Protein AF-0000000073277823 (afdb_homodimer)

pLDDT: mean 97.21, std 3.04, range [76.25, 98.94]

Structure (mmCIF, N/CA/C/O backbone):
data_AF-0000000073277823-model_v1
#
loop_
_entity.id
_entity.type
_entity.pdbx_description
1 polymer '4-amino-4-deoxychorismate lyase'
#
loop_
_atom_site.group_PDB
_atom_site.id
_atom_site.type_symbol
_atom_site.label_atom_id
_atom_site.label_alt_id
_atom_site.label_comp_id
_atom_site.label_asym_id
_atom_site.label_entity_id
_atom_site.label_seq_id
_atom_site.pdbx_PDB_ins_code
_atom_site.Cartn_x
_atom_site.Cartn_y
_atom_site.Cartn_z
_atom_site.occupancy
_atom_site.B_iso_or_equiv
_atom_site.auth_seq_id
_atom_site.auth_comp_id
_atom_site.auth_asym_id
_atom_site.auth_atom_id
_atom_site.pdbx_PDB_model_num
ATOM 1 N N . MET A 1 1 ? 24.672 -14.594 0.625 1 85.25 1 MET A N 1
ATOM 2 C CA . MET A 1 1 ? 23.625 -14.594 -0.391 1 85.25 1 MET A CA 1
ATOM 3 C C . MET A 1 1 ? 23.875 -13.5 -1.426 1 85.25 1 MET A C 1
ATOM 5 O O . MET A 1 1 ? 24.203 -12.367 -1.071 1 85.25 1 MET A O 1
ATOM 9 N N . TYR A 1 2 ? 23.922 -13.938 -2.725 1 93.31 2 TYR A N 1
ATOM 10 C CA . TYR A 1 2 ? 24.203 -12.992 -3.801 1 93.31 2 TYR A CA 1
ATOM 11 C C . TYR A 1 2 ? 22.922 -12.539 -4.484 1 93.31 2 TYR A C 1
ATOM 13 O O . TYR A 1 2 ? 21.984 -13.32 -4.629 1 93.31 2 TYR A O 1
ATOM 21 N N . PHE A 1 3 ? 22.969 -11.336 -4.82 1 96.44 3 PHE A N 1
ATOM 22 C CA . PHE A 1 3 ? 21.875 -10.75 -5.598 1 96.44 3 PHE A CA 1
ATOM 23 C C . PHE A 1 3 ? 22.406 -9.719 -6.586 1 96.44 3 PHE A C 1
ATOM 25 O O . PHE A 1 3 ? 23.609 -9.422 -6.598 1 96.44 3 PHE A O 1
ATOM 32 N N . LEU A 1 4 ? 21.578 -9.281 -7.461 1 97.25 4 LEU A N 1
ATOM 33 C CA . LEU A 1 4 ? 21.984 -8.312 -8.477 1 97.25 4 LEU A CA 1
ATOM 34 C C . LEU A 1 4 ? 21.328 -6.961 -8.242 1 97.25 4 LEU A C 1
ATOM 36 O O . LEU A 1 4 ? 20.141 -6.898 -7.941 1 97.25 4 LEU A O 1
ATOM 40 N N . VAL A 1 5 ? 22.109 -5.863 -8.312 1 96.5 5 VAL A N 1
ATOM 41 C CA . VAL A 1 5 ? 21.609 -4.496 -8.234 1 96.5 5 VAL A CA 1
ATOM 42 C C . VAL A 1 5 ? 22.109 -3.697 -9.438 1 96.5 5 VAL A C 1
ATOM 44 O O . VAL A 1 5 ? 23.312 -3.492 -9.609 1 96.5 5 VAL A O 1
ATOM 47 N N . ASN A 1 6 ? 21.172 -3.314 -10.234 1 96.44 6 ASN A N 1
ATOM 48 C CA . ASN A 1 6 ? 21.484 -2.496 -11.406 1 96.44 6 ASN A CA 1
ATOM 49 C C . ASN A 1 6 ? 22.578 -3.129 -12.258 1 96.44 6 ASN A C 1
ATOM 51 O O . ASN A 1 6 ? 23.531 -2.455 -12.656 1 96.44 6 ASN A O 1
ATOM 55 N N . GLY A 1 7 ? 22.469 -4.422 -12.375 1 96.56 7 GLY A N 1
ATOM 56 C CA . GLY A 1 7 ? 23.344 -5.137 -13.297 1 96.56 7 GLY A CA 1
ATOM 57 C C . GLY A 1 7 ? 24.578 -5.695 -12.617 1 96.56 7 GLY A C 1
ATOM 58 O O . GLY A 1 7 ? 25.312 -6.496 -13.211 1 96.56 7 GLY A O 1
ATOM 59 N N . ASN A 1 8 ? 24.75 -5.363 -11.367 1 96.12 8 ASN A N 1
ATOM 60 C CA . ASN A 1 8 ? 25.953 -5.816 -10.656 1 96.12 8 ASN A CA 1
ATOM 61 C C . ASN A 1 8 ? 25.609 -6.844 -9.578 1 96.12 8 ASN A C 1
ATOM 63 O O . ASN A 1 8 ? 24.656 -6.656 -8.82 1 96.12 8 ASN A O 1
ATOM 67 N N . ILE A 1 9 ? 26.406 -7.898 -9.516 1 96.44 9 ILE A N 1
ATOM 68 C CA . ILE A 1 9 ? 26.234 -8.906 -8.484 1 96.44 9 ILE A CA 1
ATOM 69 C C . ILE A 1 9 ? 26.844 -8.422 -7.172 1 96.44 9 ILE A C 1
ATOM 71 O O . ILE A 1 9 ? 28 -7.988 -7.152 1 96.44 9 ILE A O 1
ATOM 75 N N . ILE A 1 10 ? 26.094 -8.5 -6.203 1 93.56 10 ILE A N 1
ATOM 76 C CA . ILE A 1 10 ? 26.5 -8.062 -4.871 1 93.56 10 ILE A CA 1
ATOM 77 C C . ILE A 1 10 ? 26.469 -9.242 -3.906 1 93.56 10 ILE A C 1
ATOM 79 O O . ILE A 1 10 ? 25.562 -10.07 -3.965 1 93.56 10 ILE A O 1
ATOM 83 N N . ASP A 1 11 ? 27.391 -9.438 -2.975 1 88.5 11 ASP A N 1
ATOM 84 C CA . ASP A 1 11 ? 27.5 -10.555 -2.039 1 88.5 11 ASP A CA 1
ATOM 85 C C . ASP A 1 11 ? 26.875 -10.195 -0.688 1 88.5 11 ASP A C 1
ATOM 87 O O . ASP A 1 11 ? 26.578 -11.078 0.115 1 88.5 11 ASP A O 1
ATOM 91 N N . SER A 1 12 ? 26.359 -9.156 -0.502 1 77.44 12 SER A N 1
ATOM 92 C CA . SER A 1 12 ? 26.031 -8.742 0.859 1 77.44 12 SER A CA 1
ATOM 93 C C . SER A 1 12 ? 24.547 -8.953 1.155 1 77.44 12 SER A C 1
ATOM 95 O O . SER A 1 12 ? 23.719 -8.922 0.247 1 77.44 12 SER A O 1
ATOM 97 N N . LYS A 1 13 ? 24.5 -9.312 2.459 1 76.25 13 LYS A N 1
ATOM 98 C CA . LYS A 1 13 ? 23.141 -9.359 2.979 1 76.25 13 LYS A CA 1
ATOM 99 C C . LYS A 1 13 ? 22.578 -7.949 3.15 1 76.25 13 LYS A C 1
ATOM 101 O O . LYS A 1 13 ? 21.422 -7.785 3.561 1 76.25 13 LYS A O 1
ATOM 106 N N . LYS A 1 14 ? 23.484 -7.047 2.709 1 78.69 14 LYS A N 1
ATOM 107 C CA . LYS A 1 14 ? 23.094 -5.652 2.896 1 78.69 14 LYS A CA 1
ATOM 108 C C . LYS A 1 14 ? 23.062 -4.91 1.564 1 78.69 14 LYS A C 1
ATOM 110 O O . LYS A 1 14 ? 23.875 -5.168 0.68 1 78.69 14 LYS A O 1
ATOM 115 N N . PHE A 1 15 ? 22.047 -4.117 1.524 1 87.31 15 PHE A N 1
ATOM 116 C CA . PHE A 1 15 ? 21.781 -3.26 0.375 1 87.31 15 PHE A CA 1
ATOM 117 C C . PHE A 1 15 ? 21.766 -1.793 0.789 1 87.31 15 PHE A C 1
ATOM 119 O O . PHE A 1 15 ? 21.156 -1.433 1.798 1 87.31 15 PHE A O 1
ATOM 126 N N . TYR A 1 16 ? 22.578 -0.98 0.08 1 87.19 16 TYR A N 1
ATOM 127 C CA . TYR A 1 16 ? 22.578 0.457 0.328 1 87.19 16 TYR A CA 1
ATOM 128 C C . TYR A 1 16 ? 21.422 1.142 -0.392 1 87.19 16 TYR A C 1
ATOM 130 O O . TYR A 1 16 ? 21.234 0.946 -1.594 1 87.19 16 TYR A O 1
ATOM 138 N N . THR A 1 17 ? 20.625 1.783 0.389 1 89 17 THR A N 1
ATOM 139 C CA . THR A 1 17 ? 19.547 2.562 -0.217 1 89 17 THR A CA 1
ATOM 140 C C . THR A 1 17 ? 19.453 3.939 0.432 1 89 17 THR A C 1
ATOM 142 O O . THR A 1 17 ? 19.922 4.137 1.557 1 89 17 THR A O 1
ATOM 145 N N . ASN A 1 18 ? 18.969 4.887 -0.333 1 92.44 18 ASN A N 1
ATOM 146 C CA . ASN A 1 18 ? 18.719 6.227 0.191 1 92.44 18 ASN A CA 1
ATOM 147 C C . ASN A 1 18 ? 17.578 6.23 1.2 1 92.44 18 ASN A C 1
ATOM 149 O O . ASN A 1 18 ? 16.484 5.746 0.908 1 92.44 18 ASN A O 1
ATOM 153 N N . ILE A 1 19 ? 17.859 6.77 2.324 1 93.25 19 ILE A N 1
ATOM 154 C CA . ILE A 1 19 ? 16.906 6.766 3.422 1 93.25 19 ILE A CA 1
ATOM 155 C C . ILE A 1 19 ? 15.672 7.578 3.031 1 93.25 19 ILE A C 1
ATOM 157 O O . ILE A 1 19 ? 14.578 7.359 3.564 1 93.25 19 ILE A O 1
ATOM 161 N N . ASN A 1 20 ? 15.812 8.453 2.1 1 93.62 20 ASN A N 1
ATOM 162 C CA . ASN A 1 20 ? 14.711 9.305 1.668 1 93.62 20 ASN A CA 1
ATOM 163 C C . ASN A 1 20 ? 14.031 8.75 0.417 1 93.62 20 ASN A C 1
ATOM 165 O O . ASN A 1 20 ? 13.117 9.383 -0.13 1 93.62 20 ASN A O 1
ATOM 169 N N . GLY A 1 21 ? 14.516 7.637 -0.047 1 95.75 21 GLY A N 1
ATOM 170 C CA . GLY A 1 21 ? 13.945 7.055 -1.252 1 95.75 21 GLY A CA 1
ATOM 171 C C . GLY A 1 21 ? 12.484 6.688 -1.103 1 95.75 21 GLY A C 1
ATOM 172 O O . GLY A 1 21 ? 12.078 6.148 -0.072 1 95.75 21 GLY A O 1
ATOM 173 N N . GLN A 1 22 ? 11.688 6.961 -2.129 1 97.88 22 GLN A N 1
ATOM 174 C CA . GLN A 1 22 ? 10.25 6.738 -2.09 1 97.88 22 GLN A CA 1
ATOM 175 C C . GLN A 1 22 ? 9.922 5.25 -2.006 1 97.88 22 GLN A C 1
ATOM 177 O O . GLN A 1 22 ? 8.914 4.859 -1.421 1 97.88 22 GLN A O 1
ATOM 182 N N . GLY A 1 23 ? 10.781 4.422 -2.596 1 97.75 23 GLY A N 1
ATOM 183 C CA . GLY A 1 23 ? 10.602 2.984 -2.473 1 97.75 23 GLY A CA 1
ATOM 184 C C . GLY A 1 23 ? 10.625 2.5 -1.035 1 97.75 23 GLY A C 1
ATOM 185 O O . GLY A 1 23 ? 9.742 1.748 -0.615 1 97.75 23 GLY A O 1
ATOM 186 N N . LEU A 1 24 ? 11.578 2.982 -0.303 1 96.38 24 LEU A N 1
ATOM 187 C CA . LEU A 1 24 ? 11.719 2.602 1.098 1 96.38 24 LEU A CA 1
ATOM 188 C C . LEU A 1 24 ? 10.609 3.215 1.946 1 96.38 24 LEU A C 1
ATOM 190 O O . LEU A 1 24 ? 10.047 2.547 2.816 1 96.38 24 LEU A O 1
ATOM 194 N N . ASN A 1 25 ? 10.258 4.422 1.667 1 97.5 25 ASN A N 1
ATOM 195 C CA . ASN A 1 25 ? 9.391 5.203 2.545 1 97.5 25 ASN A CA 1
ATOM 196 C C . ASN A 1 25 ? 7.918 4.91 2.279 1 97.5 25 ASN A C 1
ATOM 198 O O . ASN A 1 25 ? 7.09 4.992 3.191 1 97.5 25 ASN A O 1
ATOM 202 N N . TYR A 1 26 ? 7.605 4.551 1.026 1 98.44 26 TYR A N 1
ATOM 203 C CA . TYR A 1 26 ? 6.188 4.543 0.675 1 98.44 26 TYR A CA 1
ATOM 204 C C . TYR A 1 26 ? 5.852 3.34 -0.198 1 98.44 26 TYR A C 1
ATOM 206 O O . TYR A 1 26 ? 4.738 3.234 -0.717 1 98.44 26 TYR A O 1
ATOM 214 N N . GLY A 1 27 ? 6.762 2.441 -0.426 1 98.38 27 GLY A N 1
ATOM 215 C CA . GLY A 1 27 ? 6.531 1.3 -1.298 1 98.38 27 GLY A CA 1
ATOM 216 C C . GLY A 1 27 ? 6.387 1.685 -2.758 1 98.38 27 GLY A C 1
ATOM 217 O O . GLY A 1 27 ? 5.613 1.069 -3.494 1 98.38 27 GLY A O 1
ATOM 218 N N . TYR A 1 28 ? 7.078 2.738 -3.158 1 98.69 28 TYR A N 1
ATOM 219 C CA . TYR A 1 28 ? 7 3.188 -4.543 1 98.69 28 TYR A CA 1
ATOM 220 C C . TYR A 1 28 ? 7.848 2.307 -5.453 1 98.69 28 TYR A C 1
ATOM 222 O O . TYR A 1 28 ? 9.047 2.541 -5.609 1 98.69 28 TYR A O 1
ATOM 230 N N . GLY A 1 29 ? 7.199 1.403 -6.027 1 98.69 29 GLY A N 1
ATOM 231 C CA . GLY A 1 29 ? 7.84 0.422 -6.887 1 98.69 29 GLY A CA 1
ATOM 232 C C . GLY A 1 29 ? 6.941 -0.75 -7.23 1 98.69 29 GLY A C 1
ATOM 233 O O . GLY A 1 29 ? 5.742 -0.719 -6.953 1 98.69 29 GLY A O 1
ATOM 234 N N . LEU A 1 30 ? 7.512 -1.697 -7.934 1 98.69 30 LEU A N 1
ATOM 235 C CA . LEU A 1 30 ? 6.797 -2.916 -8.305 1 98.69 30 LEU A CA 1
ATOM 236 C C . LEU A 1 30 ? 7.738 -4.117 -8.305 1 98.69 30 LEU A C 1
ATOM 238 O O . LEU A 1 30 ? 8.953 -3.957 -8.188 1 98.69 30 LEU A O 1
ATOM 242 N N . PHE A 1 31 ? 7.141 -5.344 -8.312 1 98.81 31 PHE A N 1
ATOM 243 C CA . PHE A 1 31 ? 7.969 -6.543 -8.281 1 98.81 31 PHE A CA 1
ATOM 244 C C . PHE A 1 31 ? 7.359 -7.645 -9.141 1 98.81 31 PHE A C 1
ATOM 246 O O . PHE A 1 31 ? 6.18 -7.578 -9.5 1 98.81 31 PHE A O 1
ATOM 253 N N . GLU A 1 32 ? 8.156 -8.539 -9.523 1 98.75 32 GLU A N 1
ATOM 254 C CA . GLU A 1 32 ? 7.781 -9.773 -10.203 1 98.75 32 GLU A CA 1
ATOM 255 C C . GLU A 1 32 ? 8.484 -10.984 -9.586 1 98.75 32 GLU A C 1
ATOM 257 O O . GLU A 1 32 ? 9.578 -10.859 -9.039 1 98.75 32 GLU A O 1
ATOM 262 N N . THR A 1 33 ? 7.871 -12.086 -9.641 1 98.69 33 THR A N 1
ATOM 263 C CA . THR A 1 33 ? 8.477 -13.352 -9.258 1 98.69 33 THR A CA 1
ATOM 264 C C . THR A 1 33 ? 8.305 -14.391 -10.359 1 98.69 33 THR A C 1
ATOM 266 O O . THR A 1 33 ? 7.184 -14.711 -10.75 1 98.69 33 THR A O 1
ATOM 269 N N . LEU A 1 34 ? 9.391 -14.836 -10.867 1 98.69 34 LEU A N 1
ATOM 270 C CA . LEU A 1 34 ? 9.406 -15.773 -11.984 1 98.69 34 LEU A CA 1
ATOM 271 C C . LEU A 1 34 ? 9.938 -17.141 -11.547 1 98.69 34 LEU A C 1
ATOM 273 O O . LEU A 1 34 ? 10.891 -17.219 -10.766 1 98.69 34 LEU A O 1
ATOM 277 N N . LYS A 1 35 ? 9.383 -18.156 -12.133 1 98.62 35 LYS A N 1
ATOM 278 C CA . LYS A 1 35 ? 9.906 -19.5 -11.961 1 98.62 35 LYS A CA 1
ATOM 279 C C . LYS A 1 35 ? 11.023 -19.797 -12.961 1 98.62 35 LYS A C 1
ATOM 281 O O . LYS A 1 35 ? 10.945 -19.375 -14.117 1 98.62 35 LYS A O 1
ATOM 286 N N . PHE A 1 36 ? 12.062 -20.469 -12.516 1 98 36 PHE A N 1
ATOM 287 C CA . PHE A 1 36 ? 13.062 -20.922 -13.477 1 98 36 PHE A CA 1
ATOM 288 C C . PHE A 1 36 ? 13.508 -22.344 -13.164 1 98 36 PHE A C 1
ATOM 290 O O . PHE A 1 36 ? 13.422 -22.797 -12.023 1 98 36 PHE A O 1
ATOM 297 N N . ALA A 1 37 ? 13.836 -23.109 -14.156 1 95.75 37 ALA A N 1
ATOM 298 C CA . ALA A 1 37 ? 14.43 -24.438 -14.133 1 95.75 37 ALA A CA 1
ATOM 299 C C . ALA A 1 37 ? 15.484 -24.594 -15.227 1 95.75 37 ALA A C 1
ATOM 301 O O . ALA A 1 37 ? 15.18 -24.438 -16.422 1 95.75 37 ALA A O 1
ATOM 302 N N . GLY A 1 38 ? 16.688 -24.938 -14.781 1 91.94 38 GLY A N 1
ATOM 303 C CA . GLY A 1 38 ? 17.797 -24.891 -15.727 1 91.94 38 GLY A CA 1
ATOM 304 C C . GLY A 1 38 ? 18.016 -23.5 -16.297 1 91.94 38 GLY A C 1
ATOM 305 O O . GLY A 1 38 ? 18.156 -22.531 -15.539 1 91.94 38 GLY A O 1
ATOM 306 N N . LYS A 1 39 ? 18.047 -23.344 -17.578 1 87.75 39 LYS A N 1
ATOM 307 C CA . LYS A 1 39 ? 18.281 -22.062 -18.219 1 87.75 39 LYS A CA 1
ATOM 308 C C . LYS A 1 39 ? 16.953 -21.391 -18.609 1 87.75 39 LYS A C 1
ATOM 310 O O . LYS A 1 39 ? 16.953 -20.25 -19.078 1 87.75 39 LYS A O 1
ATOM 315 N N . LYS A 1 40 ? 15.969 -22.141 -18.297 1 94.94 40 LYS A N 1
ATOM 316 C CA . LYS A 1 40 ? 14.672 -21.641 -18.719 1 94.94 40 LYS A CA 1
ATOM 317 C C . LYS A 1 40 ? 14.031 -20.781 -17.609 1 94.94 40 LYS A C 1
ATOM 319 O O . LYS A 1 40 ? 13.852 -21.25 -16.484 1 94.94 40 LYS A O 1
ATOM 324 N N . VAL A 1 41 ? 13.742 -19.547 -17.906 1 98.06 41 VAL A N 1
ATOM 325 C CA . VAL A 1 41 ? 12.922 -18.672 -17.078 1 98.06 41 VAL A CA 1
ATOM 326 C C . VAL A 1 41 ? 11.5 -18.625 -17.641 1 98.06 41 VAL A C 1
ATOM 328 O O . VAL A 1 41 ? 11.273 -18.125 -18.734 1 98.06 41 VAL A O 1
ATOM 331 N N . PHE A 1 42 ? 10.562 -19.109 -16.875 1 98.38 42 PHE A N 1
ATOM 332 C CA . PHE A 1 42 ? 9.203 -19.297 -17.375 1 98.38 42 PHE A CA 1
ATOM 333 C C . PHE A 1 42 ? 8.484 -17.953 -17.516 1 98.38 42 PHE A C 1
ATOM 335 O O . PHE A 1 42 ? 8.508 -17.141 -16.594 1 98.38 42 PHE A O 1
ATOM 342 N N . PHE A 1 43 ? 7.887 -17.672 -18.703 1 98.56 43 PHE A N 1
ATOM 343 C CA . PHE A 1 43 ? 6.969 -16.578 -19.016 1 98.56 43 PHE A CA 1
ATOM 344 C C . PHE A 1 43 ? 7.652 -15.227 -18.859 1 98.56 43 PHE A C 1
ATOM 346 O O . PHE A 1 43 ? 7.047 -14.273 -18.375 1 98.56 43 PHE A O 1
ATOM 353 N N . ILE A 1 44 ? 8.906 -15.156 -19.203 1 98.31 44 ILE A N 1
ATOM 354 C CA . ILE A 1 44 ? 9.688 -13.945 -19.047 1 98.31 44 ILE A CA 1
ATOM 355 C C . ILE A 1 44 ? 9.07 -12.812 -19.859 1 98.31 44 ILE A C 1
ATOM 357 O O . ILE A 1 44 ? 9.07 -11.656 -19.438 1 98.31 44 ILE A O 1
ATOM 361 N N . ASP A 1 45 ? 8.516 -13.086 -21.016 1 98.62 45 ASP A N 1
ATOM 362 C CA . ASP A 1 45 ? 7.895 -12.062 -21.844 1 98.62 45 ASP A CA 1
ATOM 363 C C . ASP A 1 45 ? 6.68 -11.453 -21.156 1 98.62 45 ASP A C 1
ATOM 365 O O . ASP A 1 45 ? 6.5 -10.234 -21.156 1 98.62 45 ASP A O 1
ATOM 369 N N . GLU A 1 46 ? 5.793 -12.312 -20.641 1 98.75 46 GLU A N 1
ATOM 370 C CA . GLU A 1 46 ? 4.594 -11.859 -19.938 1 98.75 46 GLU A CA 1
ATOM 371 C C . GLU A 1 46 ? 4.949 -11.039 -18.703 1 98.75 46 GLU A C 1
ATOM 373 O O . GLU A 1 46 ? 4.34 -9.992 -18.453 1 98.75 46 GLU A O 1
ATOM 378 N N . HIS A 1 47 ? 5.949 -11.516 -17.984 1 98.88 47 HIS A N 1
ATOM 379 C CA . HIS A 1 47 ? 6.383 -10.781 -16.797 1 98.88 47 HIS A CA 1
ATOM 380 C C . HIS A 1 47 ? 6.957 -9.422 -17.172 1 98.88 47 HIS A C 1
ATOM 382 O O . HIS A 1 47 ? 6.684 -8.422 -16.5 1 98.88 47 HIS A O 1
ATOM 388 N N . PHE A 1 48 ? 7.727 -9.398 -18.203 1 98.81 48 PHE A N 1
ATOM 389 C CA . PHE A 1 48 ? 8.32 -8.133 -18.625 1 98.81 48 PHE A CA 1
ATOM 390 C C . PHE A 1 48 ? 7.242 -7.16 -19.094 1 98.81 48 PHE A C 1
ATOM 392 O O . PHE A 1 48 ? 7.297 -5.969 -18.766 1 98.81 48 PHE A O 1
ATOM 399 N N . ARG A 1 49 ? 6.328 -7.629 -19.844 1 98.75 49 ARG A N 1
ATOM 400 C CA . ARG A 1 49 ? 5.227 -6.777 -20.266 1 98.75 49 ARG A CA 1
ATOM 401 C C . ARG A 1 49 ? 4.492 -6.188 -19.078 1 98.75 49 ARG A C 1
ATOM 403 O O . ARG A 1 49 ? 4.082 -5.023 -19.094 1 98.75 49 ARG A O 1
ATOM 410 N N . ARG A 1 50 ? 4.316 -6.996 -18.078 1 98.75 50 ARG A N 1
ATOM 411 C CA . ARG A 1 50 ? 3.641 -6.5 -16.875 1 98.75 50 ARG A CA 1
ATOM 412 C C . ARG A 1 50 ? 4.492 -5.457 -16.156 1 98.75 50 ARG A C 1
ATOM 414 O O . ARG A 1 50 ? 3.961 -4.492 -15.602 1 98.75 50 ARG A O 1
ATOM 421 N N . ILE A 1 51 ? 5.809 -5.633 -16.141 1 98.81 51 ILE A N 1
ATOM 422 C CA . ILE A 1 51 ? 6.699 -4.621 -15.578 1 98.81 51 ILE A CA 1
ATOM 423 C C . ILE A 1 51 ? 6.531 -3.307 -16.344 1 98.81 51 ILE A C 1
ATOM 425 O O . ILE A 1 51 ? 6.375 -2.246 -15.727 1 98.81 51 ILE A O 1
ATOM 429 N N . VAL A 1 52 ? 6.539 -3.395 -17.656 1 98.81 52 VAL A N 1
ATOM 430 C CA . VAL A 1 52 ? 6.418 -2.215 -18.5 1 98.81 52 VAL A CA 1
ATOM 431 C C . VAL A 1 52 ? 5.102 -1.497 -18.203 1 98.81 52 VAL A C 1
ATOM 433 O O . VAL A 1 52 ? 5.086 -0.283 -17.984 1 98.81 52 VAL A O 1
ATOM 436 N N . LYS A 1 53 ? 4.023 -2.236 -18.172 1 98.62 53 LYS A N 1
ATOM 437 C CA . LYS A 1 53 ? 2.713 -1.66 -17.891 1 98.62 53 LYS A CA 1
ATOM 438 C C . LYS A 1 53 ? 2.67 -1.034 -16.5 1 98.62 53 LYS A C 1
ATOM 440 O O . LYS A 1 53 ? 2.137 0.062 -16.328 1 98.62 53 LYS A O 1
ATOM 445 N N . GLY A 1 54 ? 3.18 -1.769 -15.516 1 98.69 54 GLY A N 1
ATOM 446 C CA . GLY A 1 54 ? 3.23 -1.249 -14.156 1 98.69 54 GLY A CA 1
ATOM 447 C C . GLY A 1 54 ? 4.016 0.043 -14.047 1 98.69 54 GLY A C 1
ATOM 448 O O . GLY A 1 54 ? 3.58 0.984 -13.375 1 98.69 54 GLY A O 1
ATOM 449 N N . CYS A 1 55 ? 5.18 0.065 -14.688 1 98.69 55 CYS A N 1
ATOM 450 C CA . CYS A 1 55 ? 6 1.271 -14.68 1 98.69 55 CYS A CA 1
ATOM 451 C C . CYS A 1 55 ? 5.246 2.445 -15.297 1 98.69 55 CYS A C 1
ATOM 453 O O . CYS A 1 55 ? 5.297 3.561 -14.773 1 98.69 55 CYS A O 1
ATOM 455 N N . HIS A 1 56 ? 4.594 2.166 -16.359 1 98.38 56 HIS A N 1
ATOM 456 C CA . HIS A 1 56 ? 3.803 3.209 -17 1 98.38 56 HIS A CA 1
ATOM 457 C C . HIS A 1 56 ? 2.736 3.752 -16.062 1 98.38 56 HIS A C 1
ATOM 459 O O . HIS A 1 56 ? 2.605 4.969 -15.891 1 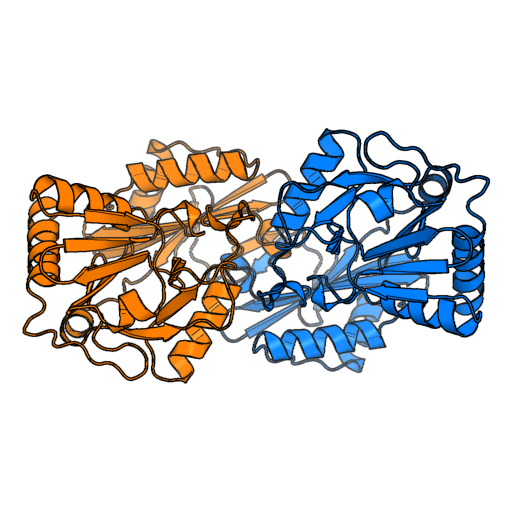98.38 56 HIS A O 1
ATOM 465 N N . GLU A 1 57 ? 2.01 2.912 -15.414 1 97.88 57 GLU A N 1
ATOM 466 C CA . GLU A 1 57 ? 0.913 3.295 -14.523 1 97.88 57 GLU A CA 1
ATOM 467 C C . GLU A 1 57 ? 1.43 4.031 -13.297 1 97.88 57 GLU A C 1
ATOM 469 O O . GLU A 1 57 ? 0.737 4.891 -12.742 1 97.88 57 GLU A O 1
ATOM 474 N N . LEU A 1 58 ? 2.648 3.756 -12.906 1 98.31 58 LEU A N 1
ATOM 475 C CA . LEU A 1 58 ? 3.219 4.34 -11.695 1 98.31 58 LEU A CA 1
ATOM 476 C C . LEU A 1 58 ? 4.102 5.539 -12.039 1 98.31 58 LEU A C 1
ATOM 478 O O . LEU A 1 58 ? 4.758 6.098 -11.156 1 98.31 58 LEU A O 1
ATOM 482 N N . ASN A 1 59 ? 4.164 5.883 -13.312 1 97.31 59 ASN A N 1
ATOM 483 C CA . ASN A 1 59 ? 5 6.988 -13.773 1 97.31 59 ASN A CA 1
ATOM 484 C C . ASN A 1 59 ? 6.469 6.758 -13.438 1 97.31 59 ASN A C 1
ATOM 486 O O . ASN A 1 59 ? 7.141 7.648 -12.914 1 97.31 59 ASN A O 1
ATOM 490 N N . MET A 1 60 ? 6.875 5.566 -13.641 1 98.19 60 MET A N 1
ATOM 491 C CA . MET A 1 60 ? 8.281 5.219 -13.461 1 98.19 60 MET A CA 1
ATOM 492 C C . MET A 1 60 ? 8.961 4.988 -14.805 1 98.19 60 MET A C 1
ATOM 494 O O . MET A 1 60 ? 8.398 4.328 -15.688 1 98.19 60 MET A O 1
ATOM 498 N N . ASN A 1 61 ? 10.102 5.52 -14.922 1 97.75 61 ASN A N 1
ATOM 499 C CA . ASN A 1 61 ? 10.898 5.266 -16.125 1 97.75 61 ASN A CA 1
ATOM 500 C C . ASN A 1 61 ? 11.641 3.938 -16.031 1 97.75 61 ASN A C 1
ATOM 502 O O . ASN A 1 61 ? 12.492 3.758 -15.156 1 97.75 61 ASN A O 1
ATOM 506 N N . LEU A 1 62 ? 11.312 3.02 -16.891 1 97.88 62 LEU A N 1
ATOM 507 C CA . LEU A 1 62 ? 12.023 1.752 -16.969 1 97.88 62 LEU A CA 1
ATOM 508 C C . LEU A 1 62 ? 13.234 1.865 -17.891 1 97.88 62 LEU A C 1
ATOM 510 O O . LEU A 1 62 ? 13.078 1.967 -19.109 1 97.88 62 LEU A O 1
ATOM 514 N N . LYS A 1 63 ? 14.375 1.699 -17.359 1 96.56 63 LYS A N 1
ATOM 515 C CA . LYS A 1 63 ? 15.609 1.958 -18.094 1 96.56 63 LYS A CA 1
ATOM 516 C C . LYS A 1 63 ? 16.109 0.695 -18.797 1 96.56 63 LYS A C 1
ATOM 518 O O . LYS A 1 63 ? 17.078 0.742 -19.562 1 96.56 63 LYS A O 1
ATOM 523 N N . TYR A 1 64 ? 15.492 -0.362 -18.578 1 98.06 64 TYR A N 1
ATOM 524 C CA . TYR A 1 64 ? 15.969 -1.649 -19.062 1 98.06 64 TYR A CA 1
ATOM 525 C C . TYR A 1 64 ? 15 -2.238 -20.078 1 98.06 64 TYR A C 1
ATOM 527 O O . TYR A 1 64 ? 13.781 -2.123 -19.922 1 98.06 64 TYR A O 1
ATOM 535 N N . ASP A 1 65 ? 15.531 -2.824 -21.078 1 98.19 65 ASP A N 1
ATOM 536 C CA . ASP A 1 65 ? 14.68 -3.594 -21.984 1 98.19 65 ASP A CA 1
ATOM 537 C C . ASP A 1 65 ? 14.703 -5.078 -21.625 1 98.19 65 ASP A C 1
ATOM 539 O O . ASP A 1 65 ? 15.352 -5.48 -20.656 1 98.19 65 ASP A O 1
ATOM 543 N N . ILE A 1 66 ? 13.945 -5.844 -22.344 1 98.38 66 ILE A N 1
ATOM 544 C CA . ILE A 1 66 ? 13.758 -7.246 -22 1 98.38 66 ILE A CA 1
ATOM 545 C C . ILE A 1 66 ? 15.078 -7.992 -22.141 1 98.38 66 ILE A C 1
ATOM 547 O O . ILE A 1 66 ? 15.367 -8.914 -21.359 1 98.38 66 ILE A O 1
ATOM 551 N N . ARG A 1 67 ? 15.938 -7.648 -23.125 1 98.31 67 ARG A N 1
ATOM 552 C CA . ARG A 1 67 ? 17.219 -8.312 -23.328 1 98.31 67 ARG A CA 1
ATOM 553 C C . ARG A 1 67 ? 18.141 -8.109 -22.125 1 98.31 67 ARG A C 1
ATOM 555 O O . ARG A 1 67 ? 18.781 -9.055 -21.656 1 98.31 67 ARG A O 1
ATOM 562 N N . GLU A 1 68 ? 18.188 -6.895 -21.625 1 98.38 68 GLU A N 1
ATOM 563 C CA . GLU A 1 68 ? 19.016 -6.578 -20.453 1 98.38 68 GLU A CA 1
ATOM 564 C C . GLU A 1 68 ? 18.531 -7.348 -19.219 1 98.38 68 GLU A C 1
ATOM 566 O O . GLU A 1 68 ? 19.359 -7.914 -18.5 1 98.38 68 GLU A O 1
ATOM 571 N N . ILE A 1 69 ? 17.266 -7.359 -19.031 1 98.19 69 ILE A N 1
ATOM 572 C CA . ILE A 1 69 ? 16.719 -8.047 -17.875 1 98.19 69 ILE A CA 1
ATOM 573 C C . ILE A 1 69 ? 17.031 -9.539 -17.953 1 98.19 69 ILE A C 1
ATOM 575 O O . ILE A 1 69 ? 17.469 -10.141 -16.969 1 98.19 69 ILE A O 1
ATOM 579 N N . GLN A 1 70 ? 16.828 -10.102 -19.125 1 97.75 70 GLN A N 1
ATOM 580 C CA . GLN A 1 70 ? 17.141 -11.516 -19.328 1 97.75 70 GLN A CA 1
ATOM 581 C C . GLN A 1 70 ? 18.609 -11.797 -19.047 1 97.75 70 GLN A C 1
ATOM 583 O O . GLN A 1 70 ? 18.953 -12.812 -18.438 1 97.75 70 GLN A O 1
ATOM 588 N N . GLU A 1 71 ? 19.438 -10.938 -19.547 1 97.88 71 GLU A N 1
ATOM 589 C CA . GLU A 1 71 ? 20.859 -11.078 -19.312 1 97.88 71 GLU A CA 1
ATOM 590 C C . GLU A 1 71 ? 21.188 -11.062 -17.812 1 97.88 71 GLU A C 1
ATOM 592 O O . GLU A 1 71 ? 22 -11.852 -17.344 1 97.88 71 GLU A O 1
ATOM 597 N N . TYR A 1 72 ? 20.562 -10.148 -17.109 1 98.06 72 TYR A N 1
ATOM 598 C CA . TYR A 1 72 ? 20.797 -10.023 -15.672 1 98.06 72 TYR A CA 1
ATOM 599 C C . TYR A 1 72 ? 20.312 -11.258 -14.93 1 98.06 72 TYR A C 1
ATOM 601 O O . TYR A 1 72 ? 20.969 -11.734 -14 1 98.06 72 TYR A O 1
ATOM 609 N N . LEU A 1 73 ? 19.141 -11.773 -15.344 1 98.12 73 LEU A N 1
ATOM 610 C CA . LEU A 1 73 ? 18.609 -12.992 -14.734 1 98.12 73 LEU A CA 1
ATOM 611 C C . LEU A 1 73 ? 19.578 -14.156 -14.938 1 98.12 73 LEU A C 1
ATOM 613 O O . LEU A 1 73 ? 19.922 -14.852 -13.984 1 98.12 73 LEU A O 1
ATOM 617 N N . ASN A 1 74 ? 20.016 -14.32 -16.141 1 97.25 74 ASN A N 1
ATOM 618 C CA . ASN A 1 74 ? 20.922 -15.414 -16.484 1 97.25 74 ASN A CA 1
ATOM 619 C C . ASN A 1 74 ? 22.266 -15.266 -15.766 1 97.25 74 ASN A C 1
ATOM 621 O O . ASN A 1 74 ? 22.828 -16.25 -15.305 1 97.25 74 ASN A O 1
ATOM 625 N N . LYS A 1 75 ? 22.734 -14.055 -15.766 1 97.31 75 LYS A N 1
ATOM 626 C CA . LYS A 1 75 ? 23.984 -13.766 -15.078 1 97.31 75 LYS A CA 1
ATOM 627 C C . LYS A 1 75 ? 23.922 -14.211 -13.617 1 97.31 75 LYS A C 1
ATOM 629 O O . LYS A 1 75 ? 24.859 -14.836 -13.117 1 97.31 75 LYS A O 1
ATOM 634 N N . LEU A 1 76 ? 22.875 -13.938 -12.992 1 96.94 76 LEU A N 1
ATOM 635 C CA . LEU A 1 76 ? 22.719 -14.305 -11.586 1 96.94 76 LEU A CA 1
ATOM 636 C C . LEU A 1 76 ? 22.578 -15.812 -11.422 1 96.94 76 LEU A C 1
ATOM 638 O O . LEU A 1 76 ? 23.203 -16.406 -10.531 1 96.94 76 LEU A O 1
ATOM 642 N N . ILE A 1 77 ? 21.781 -16.453 -12.25 1 97.12 77 ILE A N 1
ATOM 643 C CA . ILE A 1 77 ? 21.578 -17.891 -12.211 1 97.12 77 ILE A CA 1
ATOM 644 C C . ILE A 1 77 ? 22.922 -18.609 -12.359 1 97.12 77 ILE A C 1
ATOM 646 O O . ILE A 1 77 ? 23.25 -19.5 -11.578 1 97.12 77 ILE A O 1
ATOM 650 N N . LEU A 1 78 ? 23.656 -18.156 -13.328 1 96.56 78 LEU A N 1
ATOM 651 C CA . LEU A 1 78 ? 24.953 -18.781 -13.609 1 96.56 78 LEU A CA 1
ATOM 652 C C . LEU A 1 78 ? 25.922 -18.547 -12.461 1 96.56 78 LEU A C 1
ATOM 654 O O . LEU A 1 78 ? 26.625 -19.469 -12.039 1 96.56 78 LEU A O 1
ATOM 658 N N . PHE A 1 79 ? 25.938 -17.391 -12 1 96.25 79 PHE A N 1
ATOM 659 C CA . PHE A 1 79 ? 26.875 -17.031 -10.938 1 96.25 79 PHE A CA 1
ATOM 660 C C . PHE A 1 79 ? 26.609 -17.859 -9.688 1 96.25 79 PHE A C 1
ATOM 662 O O . PHE A 1 79 ? 27.547 -18.266 -9 1 96.25 79 PHE A O 1
ATOM 669 N N . THR A 1 80 ? 25.391 -18.062 -9.375 1 95.31 80 THR A N 1
ATOM 670 C CA . THR A 1 80 ? 25.031 -18.75 -8.141 1 95.31 80 THR A CA 1
ATOM 671 C C . THR A 1 80 ? 25 -20.266 -8.359 1 95.31 80 THR A C 1
ATOM 673 O O . THR A 1 80 ? 24.828 -21.031 -7.406 1 95.31 80 THR A O 1
ATOM 676 N N . ASN A 1 81 ? 25.094 -20.734 -9.516 1 95.81 81 ASN A N 1
ATOM 677 C CA . ASN A 1 81 ? 25.031 -22.141 -9.875 1 95.81 81 ASN A CA 1
ATOM 678 C C . ASN A 1 81 ? 23.75 -22.797 -9.336 1 95.81 81 ASN A C 1
ATOM 680 O O . ASN A 1 81 ? 23.797 -23.875 -8.742 1 95.81 81 ASN A O 1
ATOM 684 N N . THR A 1 82 ? 22.703 -22.094 -9.422 1 95 82 THR A N 1
ATOM 685 C CA . THR A 1 82 ? 21.406 -22.594 -8.992 1 95 82 THR A CA 1
ATOM 686 C C . THR A 1 82 ? 20.656 -23.219 -10.156 1 95 82 THR A C 1
ATOM 688 O O . THR A 1 82 ? 20.547 -22.609 -11.227 1 95 82 THR A O 1
ATOM 691 N N . HIS A 1 83 ? 20.062 -24.328 -9.945 1 95.56 83 HIS A N 1
ATOM 692 C CA . HIS A 1 83 ? 19.5 -25.094 -11.055 1 95.56 83 HIS A CA 1
ATOM 693 C C . HIS A 1 83 ? 18.016 -24.812 -11.234 1 95.56 83 HIS A C 1
ATOM 695 O O . HIS A 1 83 ? 17.484 -24.969 -12.336 1 95.56 83 HIS A O 1
ATOM 701 N N . SER A 1 84 ? 17.359 -24.547 -10.125 1 97.06 84 SER A N 1
ATOM 702 C CA . SER A 1 84 ? 15.945 -24.234 -10.195 1 97.06 84 SER A CA 1
ATOM 703 C C . SER A 1 84 ? 15.5 -23.391 -9.016 1 97.06 84 SER A C 1
ATOM 705 O O . SER A 1 84 ? 16.172 -23.344 -7.988 1 97.06 84 SER A O 1
ATOM 707 N N . GLY A 1 85 ? 14.453 -22.625 -9.148 1 97.75 85 GLY A N 1
ATOM 708 C CA . GLY A 1 85 ? 13.922 -21.781 -8.086 1 97.75 85 GLY A CA 1
ATOM 709 C C . GLY A 1 85 ? 13.086 -20.641 -8.602 1 97.75 85 GLY A C 1
ATOM 710 O O . GLY A 1 85 ? 12.352 -20.781 -9.578 1 97.75 85 GLY A O 1
ATOM 711 N N . ALA A 1 86 ? 13.102 -19.578 -7.836 1 98.31 86 ALA A N 1
ATOM 712 C CA . ALA A 1 86 ? 12.359 -18.375 -8.164 1 98.31 86 ALA A CA 1
ATOM 713 C C . ALA A 1 86 ? 13.297 -17.172 -8.312 1 98.31 86 ALA A C 1
ATOM 715 O O . ALA A 1 86 ? 14.297 -17.062 -7.59 1 98.31 86 ALA A O 1
ATOM 716 N N . LEU A 1 87 ? 13.016 -16.328 -9.242 1 98.31 87 LEU A N 1
ATOM 717 C CA . LEU A 1 87 ? 13.68 -15.039 -9.438 1 98.31 87 LEU A CA 1
ATOM 718 C C . LEU A 1 87 ? 12.742 -13.883 -9.102 1 98.31 87 LEU A C 1
ATOM 720 O O . LEU A 1 87 ? 11.695 -13.727 -9.727 1 98.31 87 LEU A O 1
ATOM 724 N N . LYS A 1 88 ? 13.125 -13.148 -8.117 1 98.31 88 LYS A N 1
ATOM 725 C CA . LYS A 1 88 ? 12.359 -11.953 -7.793 1 98.31 88 LYS A CA 1
ATOM 726 C C . LYS A 1 88 ? 13.016 -10.703 -8.367 1 98.31 88 LYS A C 1
ATOM 728 O O . LYS A 1 88 ? 14.211 -10.461 -8.148 1 98.31 88 LYS A O 1
ATOM 733 N N . ILE A 1 89 ? 12.281 -9.945 -9.109 1 98.69 89 ILE A N 1
ATOM 734 C CA . ILE A 1 89 ? 12.711 -8.656 -9.633 1 98.69 89 ILE A CA 1
ATOM 735 C C . ILE A 1 89 ? 12.008 -7.527 -8.875 1 98.69 89 ILE A C 1
ATOM 737 O O . ILE A 1 89 ? 10.781 -7.508 -8.789 1 98.69 89 ILE A O 1
ATOM 741 N N . LEU A 1 90 ? 12.719 -6.656 -8.297 1 98.38 90 LEU A N 1
ATOM 742 C CA . LEU A 1 90 ? 12.227 -5.426 -7.695 1 98.38 90 LEU A CA 1
ATOM 743 C C . LEU A 1 90 ? 12.656 -4.211 -8.5 1 98.38 90 LEU A C 1
ATOM 745 O O . LEU A 1 90 ? 13.812 -4.133 -8.945 1 98.38 90 LEU A O 1
ATOM 749 N N . TYR A 1 91 ? 11.797 -3.326 -8.758 1 98.75 91 TYR A N 1
ATOM 750 C CA . TYR A 1 91 ? 12.094 -2.023 -9.344 1 98.75 91 TYR A CA 1
ATOM 751 C C . TYR A 1 91 ? 11.562 -0.898 -8.469 1 98.75 91 TYR A C 1
ATOM 753 O O . TYR A 1 91 ? 10.367 -0.603 -8.484 1 98.75 91 TYR A O 1
ATOM 761 N N . LEU A 1 92 ? 12.484 -0.204 -7.754 1 98.19 92 LEU A N 1
ATOM 762 C CA . LEU A 1 92 ? 12.125 0.729 -6.695 1 98.19 92 LEU A CA 1
ATOM 763 C C . LEU A 1 92 ? 12.516 2.154 -7.066 1 98.19 92 LEU A C 1
ATOM 765 O O . LEU A 1 92 ? 13.602 2.383 -7.613 1 98.19 92 LEU A O 1
ATOM 769 N N . LYS A 1 93 ? 11.602 3.08 -6.793 1 98.12 93 LYS A N 1
ATOM 770 C CA . LYS A 1 93 ? 11.938 4.488 -6.969 1 98.12 93 LYS A CA 1
ATOM 771 C C . LYS A 1 93 ? 12.844 4.98 -5.84 1 98.12 93 LYS A C 1
ATOM 773 O O . LYS A 1 93 ? 12.555 4.746 -4.664 1 98.12 93 LYS A O 1
ATOM 778 N N . ASN A 1 94 ? 13.906 5.562 -6.199 1 95 94 ASN A N 1
ATOM 779 C CA . ASN A 1 94 ? 14.883 6.148 -5.285 1 95 94 ASN A CA 1
ATOM 780 C C . ASN A 1 94 ? 15.289 7.551 -5.727 1 95 94 ASN A C 1
ATOM 782 O O . ASN A 1 94 ? 16.344 7.734 -6.348 1 95 94 ASN A O 1
ATOM 786 N N . ASN A 1 95 ? 14.445 8.531 -5.172 1 91.62 95 ASN A N 1
ATOM 787 C CA . ASN A 1 95 ? 14.586 9.914 -5.605 1 91.62 95 ASN A CA 1
ATOM 788 C C . ASN A 1 95 ? 14.469 10.047 -7.121 1 91.62 95 ASN A C 1
ATOM 790 O O . ASN A 1 95 ? 13.469 9.625 -7.707 1 91.62 95 ASN A O 1
ATOM 794 N N . ASP A 1 96 ? 15.508 10.5 -7.75 1 91 96 ASP A N 1
ATOM 795 C CA . ASP A 1 96 ? 15.445 10.711 -9.195 1 91 96 ASP A CA 1
ATOM 796 C C . ASP A 1 96 ? 15.977 9.492 -9.945 1 91 96 ASP A C 1
ATOM 798 O O . ASP A 1 96 ? 16.188 9.547 -11.164 1 91 96 ASP A O 1
ATOM 802 N N . LYS A 1 97 ? 16.125 8.43 -9.211 1 95 97 LYS A N 1
ATOM 803 C CA . LYS A 1 97 ? 16.625 7.207 -9.828 1 95 97 LYS A CA 1
ATOM 804 C C . LYS A 1 97 ? 15.75 6.012 -9.453 1 95 97 LYS A C 1
ATOM 806 O O . LYS A 1 97 ? 14.75 6.164 -8.758 1 95 97 LYS A O 1
ATOM 811 N N . TYR A 1 98 ? 16.109 4.938 -10.102 1 97.44 98 TYR A N 1
ATOM 812 C CA . TYR A 1 98 ? 15.438 3.672 -9.828 1 97.44 98 TYR A CA 1
ATOM 813 C C . TYR A 1 98 ? 16.453 2.559 -9.594 1 97.44 98 TYR A C 1
ATOM 815 O O . TYR A 1 98 ? 17.531 2.549 -10.203 1 97.44 98 TYR A O 1
ATOM 823 N N . ASP A 1 99 ? 16.109 1.709 -8.695 1 96.88 99 ASP A N 1
ATOM 824 C CA . ASP A 1 99 ? 16.953 0.536 -8.445 1 96.88 99 ASP A CA 1
ATOM 825 C C . ASP A 1 99 ? 16.266 -0.733 -8.969 1 96.88 99 ASP A C 1
ATOM 827 O O . ASP A 1 99 ? 15.148 -1.046 -8.578 1 96.88 99 ASP A O 1
ATOM 831 N N . LEU A 1 100 ? 16.953 -1.401 -9.859 1 98.19 100 LEU A N 1
ATOM 832 C CA . LEU A 1 100 ? 16.562 -2.744 -10.273 1 98.19 100 LEU A CA 1
ATOM 833 C C . LEU A 1 100 ? 17.297 -3.801 -9.445 1 98.19 100 LEU A C 1
ATOM 835 O O . LEU A 1 100 ? 18.531 -3.873 -9.461 1 98.19 100 LEU A O 1
ATOM 839 N N . ILE A 1 101 ? 16.547 -4.605 -8.742 1 97.44 101 ILE A N 1
ATOM 840 C CA . ILE A 1 101 ? 17.125 -5.621 -7.863 1 97.44 101 ILE A CA 1
ATOM 841 C C . ILE A 1 101 ? 16.609 -7 -8.281 1 97.44 101 ILE A C 1
ATOM 843 O O . ILE A 1 101 ? 15.414 -7.176 -8.531 1 97.44 101 ILE A O 1
ATOM 847 N N . ILE A 1 102 ? 17.453 -7.934 -8.367 1 97.94 102 ILE A N 1
ATOM 848 C CA . ILE A 1 102 ? 17.094 -9.312 -8.68 1 97.94 102 ILE A CA 1
ATOM 849 C C . ILE A 1 102 ? 17.625 -10.242 -7.594 1 97.94 102 ILE A C 1
ATOM 851 O O . ILE A 1 102 ? 18.812 -10.18 -7.238 1 97.94 102 ILE A O 1
ATOM 855 N N . ILE A 1 103 ? 16.766 -11.086 -7.09 1 96.88 103 ILE A N 1
ATOM 856 C CA . ILE A 1 103 ? 17.094 -12.016 -6.012 1 96.88 103 ILE A CA 1
ATOM 857 C C . ILE A 1 103 ? 16.672 -13.43 -6.406 1 96.88 103 ILE A C 1
ATOM 859 O O . ILE A 1 103 ? 15.617 -13.625 -7.027 1 96.88 103 ILE A O 1
ATOM 863 N N . ILE A 1 104 ? 17.469 -14.406 -6.082 1 96.44 104 ILE A N 1
ATOM 864 C CA . ILE A 1 104 ? 17.078 -15.797 -6.25 1 96.44 104 ILE A CA 1
ATOM 865 C C . ILE A 1 104 ? 16.531 -16.344 -4.934 1 96.44 104 ILE A C 1
ATOM 867 O O . ILE A 1 104 ? 17.094 -16.094 -3.867 1 96.44 104 ILE A O 1
ATOM 871 N N . LYS A 1 105 ? 15.414 -16.969 -5.105 1 95.81 105 LYS A N 1
ATOM 872 C CA . LYS A 1 105 ? 14.773 -17.625 -3.963 1 95.81 105 LYS A CA 1
ATOM 873 C C . LYS A 1 105 ? 14.477 -19.078 -4.258 1 95.81 105 LYS A C 1
ATOM 875 O O . LYS A 1 105 ? 14.453 -19.5 -5.418 1 95.81 105 LYS A O 1
ATOM 880 N N . GLU A 1 106 ? 14.336 -19.781 -3.193 1 95.31 106 GLU A N 1
ATOM 881 C CA . GLU A 1 106 ? 13.859 -21.156 -3.352 1 95.31 106 GLU A CA 1
ATOM 882 C C . GLU A 1 106 ? 12.375 -21.188 -3.701 1 95.31 106 GLU A C 1
ATOM 884 O O . GLU A 1 106 ? 11.594 -20.375 -3.197 1 95.31 106 GLU A O 1
ATOM 889 N N . ASN A 1 107 ? 12.031 -22.016 -4.645 1 96.06 107 ASN A N 1
ATOM 890 C CA . ASN A 1 107 ? 10.617 -22.328 -4.824 1 96.06 107 ASN A CA 1
ATOM 891 C C . ASN A 1 107 ? 10.117 -23.297 -3.758 1 96.06 107 ASN A C 1
ATOM 893 O O . ASN A 1 107 ? 10.469 -24.484 -3.773 1 96.06 107 ASN A O 1
ATOM 897 N N . ARG A 1 108 ? 9.281 -22.984 -2.943 1 93.12 108 ARG A N 1
ATOM 898 C CA . ARG A 1 108 ? 8.938 -23.734 -1.739 1 93.12 108 ARG A CA 1
ATOM 899 C C . ARG A 1 108 ? 7.828 -24.75 -2.02 1 93.12 108 ARG A C 1
ATOM 901 O O . ARG A 1 108 ? 7.449 -25.516 -1.14 1 93.12 108 ARG A O 1
ATOM 908 N N . TYR A 1 109 ? 7.301 -24.766 -3.168 1 96.62 109 TYR A N 1
ATOM 909 C CA . TYR A 1 109 ? 6.176 -25.641 -3.479 1 96.62 109 TYR A CA 1
ATOM 910 C C . TYR A 1 109 ? 6.664 -27.016 -3.92 1 96.62 109 TYR A C 1
ATOM 912 O O . TYR A 1 109 ? 7.324 -27.141 -4.953 1 96.62 109 TYR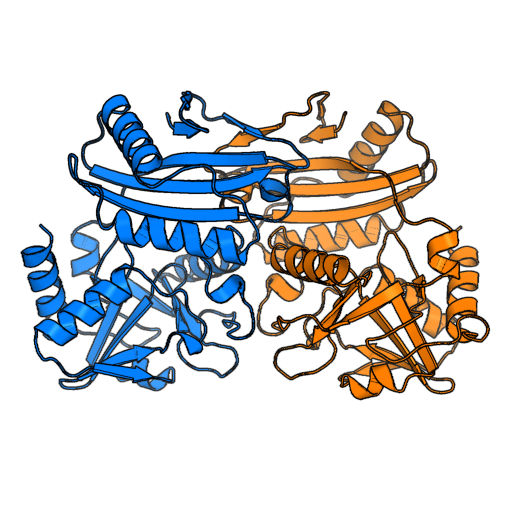 A O 1
ATOM 920 N N . VAL A 1 110 ? 6.293 -28.031 -3.154 1 95.5 110 VAL A N 1
ATOM 921 C CA . VAL A 1 110 ? 6.746 -29.391 -3.41 1 95.5 110 VAL A CA 1
ATOM 922 C C . VAL A 1 110 ? 5.547 -30.281 -3.742 1 95.5 110 VAL A C 1
ATOM 924 O O . VAL A 1 110 ? 4.402 -29.922 -3.463 1 95.5 110 VAL A O 1
ATOM 927 N N . GLU A 1 111 ? 5.863 -31.406 -4.219 1 95.38 111 GLU A N 1
ATOM 928 C CA . GLU A 1 111 ? 4.848 -32.312 -4.742 1 95.38 111 GLU A CA 1
ATOM 929 C C . GLU A 1 111 ? 3.805 -32.656 -3.682 1 95.38 111 GLU A C 1
ATOM 931 O O . GLU A 1 111 ? 2.607 -32.688 -3.975 1 95.38 111 GLU A O 1
ATOM 936 N N . LYS A 1 112 ? 4.191 -32.875 -2.479 1 97.12 112 LYS A N 1
ATOM 937 C CA . LYS A 1 112 ? 3.293 -33.25 -1.396 1 97.12 112 LYS A CA 1
ATOM 938 C C . LYS A 1 112 ? 2.201 -32.219 -1.185 1 97.12 112 LYS A C 1
ATOM 940 O O . LYS A 1 112 ? 1.066 -32.531 -0.845 1 97.12 112 LYS A O 1
ATOM 945 N N . MET A 1 113 ? 2.525 -30.969 -1.411 1 97.75 113 MET A N 1
ATOM 946 C CA . MET A 1 113 ? 1.562 -29.891 -1.226 1 97.75 113 MET A CA 1
ATOM 947 C C . MET A 1 113 ? 0.403 -30.016 -2.209 1 97.75 113 MET A C 1
ATOM 949 O O . MET A 1 113 ? -0.737 -29.688 -1.878 1 97.75 113 MET A O 1
ATOM 953 N N . TYR A 1 114 ? 0.707 -30.516 -3.389 1 97.69 114 TYR A N 1
ATOM 954 C CA . TYR A 1 114 ? -0.323 -30.656 -4.414 1 97.69 114 TYR A CA 1
ATOM 955 C C . TYR A 1 114 ? -1.211 -31.859 -4.133 1 97.69 114 TYR A C 1
ATOM 957 O O . TYR A 1 114 ? -2.381 -31.891 -4.52 1 97.69 114 TYR A O 1
ATOM 965 N N . GLU A 1 115 ? -0.63 -32.844 -3.506 1 97.38 115 GLU A N 1
ATOM 966 C CA . GLU A 1 115 ? -1.397 -34 -3.088 1 97.38 115 GLU A CA 1
ATOM 967 C C . GLU A 1 115 ? -2.34 -33.656 -1.937 1 97.38 115 GLU A C 1
ATOM 969 O O . GLU A 1 115 ? -3.475 -34.156 -1.896 1 97.38 115 GLU A O 1
ATOM 974 N N . ASP A 1 116 ? -1.869 -32.844 -1.009 1 97.88 116 ASP A N 1
ATOM 975 C CA . ASP A 1 116 ? -2.641 -32.469 0.172 1 97.88 116 ASP A CA 1
ATOM 976 C C . ASP A 1 116 ? -3.633 -31.344 -0.155 1 97.88 116 ASP A C 1
ATOM 978 O O . ASP A 1 116 ? -4.727 -31.297 0.411 1 97.88 116 ASP A O 1
ATOM 982 N N . GLY A 1 117 ? -3.205 -30.453 -1.036 1 98.69 117 GLY A N 1
ATOM 983 C CA . GLY A 1 117 ? -4.004 -29.281 -1.372 1 98.69 117 GLY A CA 1
ATOM 984 C C . GLY A 1 117 ? -3.932 -28.188 -0.324 1 98.69 117 GLY A C 1
ATOM 985 O O . GLY A 1 117 ? -3.566 -28.453 0.825 1 98.69 117 GLY A O 1
ATOM 986 N N . PHE A 1 118 ? -4.285 -27 -0.707 1 98.75 118 PHE A N 1
ATOM 987 C CA . PHE A 1 118 ? -4.293 -25.875 0.214 1 98.75 118 PHE A CA 1
ATOM 988 C C . PHE A 1 118 ? -5.609 -25.797 0.976 1 98.75 118 PHE A C 1
ATOM 990 O O . PHE A 1 118 ? -6.676 -26.062 0.411 1 98.75 118 PHE A O 1
ATOM 997 N N . LYS A 1 119 ? -5.598 -25.453 2.203 1 98.69 119 LYS A N 1
ATOM 998 C CA . LYS A 1 119 ? -6.738 -25 2.988 1 98.69 119 LYS A CA 1
ATOM 999 C C . LYS A 1 119 ? -6.859 -23.469 2.945 1 98.69 119 LYS A C 1
ATOM 1001 O O . LYS A 1 119 ? -5.891 -22.766 3.217 1 98.69 119 LYS A O 1
ATOM 1006 N N . ILE A 1 120 ? -8.055 -23 2.611 1 98.5 120 ILE A N 1
ATOM 1007 C CA . ILE A 1 120 ? -8.164 -21.547 2.453 1 98.5 120 ILE A CA 1
ATOM 1008 C C . ILE A 1 120 ? -9.273 -21.016 3.352 1 98.5 120 ILE A C 1
ATOM 1010 O O . ILE A 1 120 ? -10.195 -21.75 3.721 1 98.5 120 ILE A O 1
ATOM 1014 N N . CYS A 1 121 ? -9.18 -19.766 3.766 1 98.19 121 CYS A N 1
ATOM 1015 C CA . CYS A 1 121 ? -10.203 -19.031 4.504 1 98.19 121 CYS A CA 1
ATOM 1016 C C . CYS A 1 121 ? -10.445 -17.656 3.896 1 98.19 121 CYS A C 1
ATOM 1018 O O . CYS A 1 121 ? -9.844 -17.312 2.873 1 98.19 121 CYS A O 1
ATOM 1020 N N . LEU A 1 122 ? -11.375 -16.969 4.426 1 98.12 122 LEU A N 1
ATOM 1021 C CA . LEU A 1 122 ? -11.703 -15.648 3.91 1 98.12 122 LEU A CA 1
ATOM 1022 C C . LEU A 1 122 ? -10.844 -14.578 4.578 1 98.12 122 LEU A C 1
ATOM 1024 O O . LEU A 1 122 ? -10.594 -14.648 5.785 1 98.12 122 LEU A O 1
ATOM 1028 N N . ALA A 1 123 ? -10.375 -13.641 3.785 1 98.25 123 ALA A N 1
ATOM 1029 C CA . ALA A 1 123 ? -9.695 -12.469 4.336 1 98.25 123 ALA A CA 1
ATOM 1030 C C . ALA A 1 123 ? -10.664 -11.578 5.102 1 98.25 123 ALA A C 1
ATOM 1032 O O . ALA A 1 123 ? -11.859 -11.555 4.805 1 98.25 123 ALA A O 1
ATOM 1033 N N . SER A 1 124 ? -10.148 -10.867 6.074 1 97.56 124 SER A N 1
ATOM 1034 C CA . SER A 1 124 ? -10.953 -9.891 6.801 1 97.56 124 SER A CA 1
ATOM 1035 C C . SER A 1 124 ? -11.125 -8.602 5.996 1 97.56 124 SER A C 1
ATOM 1037 O O . SER A 1 124 ? -12.18 -7.965 6.055 1 97.56 124 SER A O 1
ATOM 1039 N N . SER A 1 125 ? -10.125 -8.281 5.227 1 97.94 125 SER A N 1
ATOM 1040 C CA . SER A 1 125 ? -10.164 -7.09 4.387 1 97.94 125 SER A CA 1
ATOM 1041 C C . SER A 1 125 ? -10.82 -7.383 3.045 1 97.94 125 SER A C 1
ATOM 1043 O O . SER A 1 125 ? -10.852 -8.531 2.598 1 97.94 125 SER A O 1
ATOM 1045 N N . LYS A 1 126 ? -11.289 -6.344 2.436 1 98.5 126 LYS A N 1
ATOM 1046 C CA . LYS A 1 126 ? -11.875 -6.473 1.105 1 98.5 126 LYS A CA 1
ATOM 1047 C C . LYS A 1 126 ? -11.008 -5.793 0.051 1 98.5 126 LYS A C 1
ATOM 1049 O O . LYS A 1 126 ? -10.375 -4.773 0.324 1 98.5 126 LYS A O 1
ATOM 1054 N N . ARG A 1 127 ? -10.992 -6.363 -1.113 1 98.62 127 ARG A N 1
ATOM 1055 C CA . ARG A 1 127 ? -10.305 -5.738 -2.236 1 98.62 127 ARG A CA 1
ATOM 1056 C C . ARG A 1 127 ? -11.086 -4.535 -2.758 1 98.62 127 ARG A C 1
ATOM 1058 O O . ARG A 1 127 ? -12.32 -4.535 -2.748 1 98.62 127 ARG A O 1
ATOM 1065 N N . ASN A 1 128 ? -10.328 -3.557 -3.229 1 98.56 128 ASN A N 1
ATOM 1066 C CA . ASN A 1 128 ? -10.898 -2.305 -3.713 1 98.56 128 ASN A CA 1
ATOM 1067 C C . ASN A 1 128 ? -10.773 -2.182 -5.23 1 98.56 128 ASN A C 1
ATOM 1069 O O . ASN A 1 128 ? -9.766 -1.69 -5.734 1 98.56 128 ASN A O 1
ATOM 1073 N N . PRO A 1 129 ? -11.836 -2.547 -5.957 1 98.31 129 PRO A N 1
ATOM 1074 C CA . PRO A 1 129 ? -11.742 -2.441 -7.414 1 98.31 129 PRO A CA 1
ATOM 1075 C C . PRO A 1 129 ? -11.594 -0.998 -7.891 1 98.31 129 PRO A C 1
ATOM 1077 O O . PRO A 1 129 ? -11.289 -0.76 -9.062 1 98.31 129 PRO A O 1
ATOM 1080 N N . ASP A 1 130 ? -11.75 -0.028 -7.004 1 98.06 130 ASP A N 1
ATOM 1081 C CA . ASP A 1 130 ? -11.703 1.381 -7.387 1 98.06 130 ASP A CA 1
ATOM 1082 C C . ASP A 1 130 ? -10.305 1.964 -7.156 1 98.06 130 ASP A C 1
ATOM 1084 O O . ASP A 1 130 ? -10.102 3.168 -7.316 1 98.06 130 ASP A O 1
ATOM 1088 N N . SER A 1 131 ? -9.367 1.199 -6.777 1 97.62 131 SER A N 1
ATOM 1089 C CA . SER A 1 131 ? -7.973 1.599 -6.645 1 97.62 131 SER A CA 1
ATOM 1090 C C . SER A 1 131 ? -7.141 1.11 -7.824 1 97.62 131 SER A C 1
ATOM 1092 O O . SER A 1 131 ? -7.195 -0.067 -8.188 1 97.62 131 SER A O 1
ATOM 1094 N N . LYS A 1 132 ? -6.359 1.973 -8.352 1 95.94 132 LYS A N 1
ATOM 1095 C CA . LYS A 1 132 ? -5.496 1.586 -9.461 1 95.94 132 LYS A CA 1
ATOM 1096 C C . LYS A 1 132 ? -4.465 0.551 -9.023 1 95.94 132 LYS A C 1
ATOM 1098 O O . LYS A 1 132 ? -4.09 -0.327 -9.805 1 95.94 132 LYS A O 1
ATOM 1103 N N . LEU A 1 133 ? -4.094 0.591 -7.785 1 97.94 133 LEU A N 1
ATOM 1104 C CA . LEU A 1 133 ? -3.012 -0.26 -7.301 1 97.94 133 LEU A CA 1
ATOM 1105 C C . LEU A 1 133 ? -3.465 -1.714 -7.211 1 97.94 133 LEU A C 1
ATOM 1107 O O . LEU A 1 133 ? -2.635 -2.623 -7.129 1 97.94 133 LEU A O 1
ATOM 1111 N N . THR A 1 134 ? -4.77 -1.924 -7.199 1 97.94 134 THR A N 1
ATOM 1112 C CA . THR A 1 134 ? -5.316 -3.273 -7.137 1 97.94 134 THR A CA 1
ATOM 1113 C C . THR A 1 134 ? -4.84 -4.109 -8.32 1 97.94 134 THR A C 1
ATOM 1115 O O . THR A 1 134 ? -4.676 -5.324 -8.203 1 97.94 134 THR A O 1
ATOM 1118 N N . TYR A 1 135 ? -4.516 -3.469 -9.375 1 98.5 135 TYR A N 1
ATOM 1119 C CA . TYR A 1 135 ? -4.246 -4.16 -10.633 1 98.5 135 TYR A CA 1
ATOM 1120 C C . TYR A 1 135 ? -2.756 -4.152 -10.953 1 98.5 135 TYR A C 1
ATOM 1122 O O . TYR A 1 135 ? -2.342 -4.598 -12.023 1 98.5 135 TYR A O 1
ATOM 1130 N N . ILE A 1 136 ? -1.98 -3.586 -10.086 1 98.62 136 ILE A N 1
ATOM 1131 C CA . ILE A 1 136 ? -0.538 -3.459 -10.258 1 98.62 136 ILE A CA 1
ATOM 1132 C C . ILE A 1 136 ? 0.187 -4.246 -9.172 1 98.62 136 ILE A C 1
ATOM 1134 O O . ILE A 1 136 ? -0.125 -4.109 -7.984 1 98.62 136 ILE A O 1
ATOM 1138 N N . LYS A 1 137 ? 1.077 -5.113 -9.539 1 98.75 137 LYS A N 1
ATOM 1139 C CA . LYS A 1 137 ? 1.884 -5.836 -8.562 1 98.75 137 LYS A CA 1
ATOM 1140 C C . LYS A 1 137 ? 2.957 -4.938 -7.957 1 98.75 137 LYS A C 1
ATOM 1142 O O . LYS A 1 137 ? 4.148 -5.141 -8.188 1 98.75 137 LYS A O 1
ATOM 1147 N N . SER A 1 138 ? 2.518 -4.012 -7.113 1 98.75 138 SER A N 1
ATOM 1148 C CA . SER A 1 138 ? 3.387 -3 -6.52 1 98.75 138 SER A CA 1
ATOM 1149 C C . SER A 1 138 ? 3.924 -3.459 -5.168 1 98.75 138 SER A C 1
ATOM 1151 O O . SER A 1 138 ? 3.541 -4.52 -4.668 1 98.75 138 SER A O 1
ATOM 1153 N N . ASN A 1 139 ? 4.805 -2.639 -4.641 1 98.62 139 ASN A N 1
ATOM 1154 C CA . ASN A 1 139 ? 5.402 -2.943 -3.348 1 98.62 139 ASN A CA 1
ATOM 1155 C C . ASN A 1 139 ? 4.469 -2.58 -2.195 1 98.62 139 ASN A C 1
ATOM 1157 O O . ASN A 1 139 ? 4.816 -2.771 -1.028 1 98.62 139 ASN A O 1
ATOM 1161 N N . ASN A 1 140 ? 3.299 -2.07 -2.471 1 98.62 140 ASN A N 1
ATOM 1162 C CA . ASN A 1 140 ? 2.254 -1.935 -1.463 1 98.62 140 ASN A CA 1
ATOM 1163 C C . ASN A 1 140 ? 1.485 -3.24 -1.274 1 98.62 140 ASN A C 1
ATOM 1165 O O . ASN A 1 140 ? 0.316 -3.336 -1.651 1 98.62 140 ASN A O 1
ATOM 1169 N N . TYR A 1 141 ? 2.123 -4.188 -0.593 1 98.31 141 TYR A N 1
ATOM 1170 C CA . TYR A 1 141 ? 1.611 -5.547 -0.492 1 98.31 141 TYR A CA 1
ATOM 1171 C C . TYR A 1 141 ? 1.418 -5.953 0.965 1 98.31 141 TYR A C 1
ATOM 1173 O O . TYR A 1 141 ? 1.206 -7.129 1.267 1 98.31 141 TYR A O 1
ATOM 1181 N N . LEU A 1 142 ? 1.434 -4.996 1.835 1 98.69 142 LEU A N 1
ATOM 1182 C CA . LEU A 1 142 ? 1.385 -5.258 3.27 1 98.69 142 LEU A CA 1
ATOM 1183 C C . LEU A 1 142 ? 0.1 -5.988 3.645 1 98.69 142 LEU A C 1
ATOM 1185 O O . LEU A 1 142 ? 0.126 -6.926 4.445 1 98.69 142 LEU A O 1
ATOM 1189 N N . GLU A 1 143 ? -1.006 -5.598 3.1 1 98.31 143 GLU A N 1
ATOM 1190 C CA . GLU A 1 143 ? -2.285 -6.211 3.438 1 98.31 143 GLU A CA 1
ATOM 1191 C C . GLU A 1 143 ? -2.305 -7.691 3.066 1 98.31 143 GLU A C 1
ATOM 1193 O O . GLU A 1 143 ? -2.846 -8.516 3.805 1 98.31 143 GLU A O 1
ATOM 1198 N N . ASN A 1 144 ? -1.734 -7.988 1.929 1 98.56 144 ASN A N 1
ATOM 1199 C CA . ASN A 1 144 ? -1.636 -9.383 1.512 1 98.56 144 ASN A CA 1
ATOM 1200 C C . ASN A 1 144 ? -0.856 -10.219 2.523 1 98.56 144 ASN A C 1
ATOM 1202 O O . ASN A 1 144 ? -1.277 -11.32 2.883 1 98.56 144 ASN A O 1
ATOM 1206 N N . LEU A 1 145 ? 0.271 -9.656 2.93 1 98.31 145 LEU A N 1
ATOM 1207 C CA . LEU A 1 145 ? 1.107 -10.367 3.895 1 98.31 145 LEU A CA 1
ATOM 1208 C C . LEU A 1 145 ? 0.369 -10.555 5.215 1 98.31 145 LEU A C 1
ATOM 1210 O O . LEU A 1 145 ? 0.415 -11.641 5.805 1 98.31 145 LEU A O 1
ATOM 1214 N N . LEU A 1 146 ? -0.293 -9.5 5.672 1 98.44 146 LEU A N 1
ATOM 1215 C CA . LEU A 1 146 ? -1 -9.555 6.949 1 98.44 146 LEU A CA 1
ATOM 1216 C C . LEU A 1 146 ? -2.092 -10.625 6.918 1 98.44 146 LEU A C 1
ATOM 1218 O O . LEU A 1 146 ? -2.213 -11.422 7.848 1 98.44 146 LEU A O 1
ATOM 1222 N N . GLU A 1 147 ? -2.877 -10.633 5.867 1 98.5 147 GLU A N 1
ATOM 1223 C CA . GLU A 1 147 ? -3.969 -11.594 5.746 1 98.5 147 GLU A CA 1
ATOM 1224 C C . GLU A 1 147 ? -3.436 -13.016 5.613 1 98.5 147 GLU A C 1
ATOM 1226 O O . GLU A 1 147 ? -4.004 -13.953 6.18 1 98.5 147 GLU A O 1
ATOM 1231 N N . LYS A 1 148 ? -2.373 -13.18 4.875 1 98.38 148 LYS A N 1
ATOM 1232 C CA . LYS A 1 148 ? -1.741 -14.492 4.75 1 98.38 148 LYS A CA 1
ATOM 1233 C C . LYS A 1 148 ? -1.229 -14.992 6.098 1 98.38 148 LYS A C 1
ATOM 1235 O O . LYS A 1 148 ? -1.451 -16.141 6.461 1 98.38 148 LYS A O 1
ATOM 1240 N N . ASP A 1 149 ? -0.556 -14.117 6.789 1 97.44 149 ASP A N 1
ATOM 1241 C CA . ASP A 1 149 ? -0.021 -14.469 8.102 1 97.44 149 ASP A CA 1
ATOM 1242 C C . ASP A 1 149 ? -1.139 -14.875 9.062 1 97.44 149 ASP A C 1
ATOM 1244 O O . ASP A 1 149 ? -1.001 -15.836 9.812 1 97.44 149 ASP A O 1
ATOM 1248 N N . ASN A 1 150 ? -2.209 -14.141 9.062 1 97.44 150 ASN A N 1
ATOM 1249 C CA . ASN A 1 150 ? -3.354 -14.461 9.914 1 97.44 150 ASN A CA 1
ATOM 1250 C C . ASN A 1 150 ? -3.951 -15.82 9.562 1 97.44 150 ASN A C 1
ATOM 1252 O O . ASN A 1 150 ? -4.336 -16.578 10.453 1 97.44 150 ASN A O 1
ATOM 1256 N N . ALA A 1 151 ? -4.078 -16.062 8.289 1 97.81 151 ALA A N 1
ATOM 1257 C CA . ALA A 1 151 ? -4.578 -17.359 7.828 1 97.81 151 ALA A CA 1
ATOM 1258 C C . ALA A 1 151 ? -3.682 -18.5 8.312 1 97.81 151 ALA A C 1
ATOM 1260 O O . ALA A 1 151 ? -4.172 -19.5 8.828 1 97.81 151 ALA A O 1
ATOM 1261 N N . LEU A 1 152 ? -2.377 -18.328 8.211 1 98 152 LEU A N 1
ATOM 1262 C CA . LEU A 1 152 ? -1.421 -19.344 8.633 1 98 152 LEU A CA 1
ATOM 1263 C C . LEU A 1 152 ? -1.562 -19.641 10.117 1 98 152 LEU A C 1
ATOM 1265 O O . LEU A 1 152 ? -1.526 -20.812 10.531 1 98 152 LEU A O 1
ATOM 1269 N N . LYS A 1 153 ? -1.754 -18.609 10.867 1 97.5 153 LYS A N 1
ATOM 1270 C CA . LYS A 1 153 ? -1.909 -18.766 12.305 1 97.5 153 LYS A CA 1
ATOM 1271 C C . LYS A 1 153 ? -3.156 -19.578 12.648 1 97.5 153 LYS A C 1
ATOM 1273 O O . LYS A 1 153 ? -3.227 -20.203 13.711 1 97.5 153 LYS A O 1
ATOM 1278 N N . GLN A 1 154 ? -4.086 -19.578 11.766 1 97.12 154 GLN A N 1
ATOM 1279 C CA . GLN A 1 154 ? -5.348 -20.266 12 1 97.12 154 GLN A CA 1
ATOM 1280 C C . GLN A 1 154 ? -5.344 -21.641 11.352 1 97.12 154 GLN A C 1
ATOM 1282 O O . GLN A 1 154 ? -6.355 -22.344 11.367 1 97.12 154 GLN A O 1
ATOM 1287 N N . GLY A 1 155 ? -4.223 -22.016 10.719 1 97.19 155 GLY A N 1
ATOM 1288 C CA . GLY A 1 155 ? -4.078 -23.359 10.148 1 97.19 155 GLY A CA 1
ATOM 1289 C C . GLY A 1 155 ? -4.469 -23.422 8.688 1 97.19 155 GLY A C 1
ATOM 1290 O O . GLY A 1 155 ? -4.656 -24.516 8.148 1 97.19 155 GLY A O 1
ATOM 1291 N N . TYR A 1 156 ? -4.629 -22.266 8.078 1 98.19 156 TYR A N 1
ATOM 1292 C CA . TYR A 1 156 ? -4.918 -22.219 6.648 1 98.19 156 TYR A CA 1
ATOM 1293 C C . TYR A 1 156 ? -3.668 -21.875 5.852 1 98.19 156 TYR A C 1
ATOM 1295 O O . TYR A 1 156 ? -2.693 -21.359 6.402 1 98.19 156 TYR A O 1
ATOM 1303 N N . ASP A 1 157 ? -3.701 -22.172 4.539 1 98.25 157 ASP A N 1
ATOM 1304 C CA . ASP A 1 157 ? -2.525 -21.984 3.695 1 98.25 157 ASP A CA 1
ATOM 1305 C C . ASP A 1 157 ? -2.621 -20.688 2.893 1 98.25 157 ASP A C 1
ATOM 1307 O O . ASP A 1 157 ? -1.608 -20.172 2.426 1 98.25 157 ASP A O 1
ATOM 1311 N N . GLU A 1 158 ? -3.824 -20.219 2.695 1 98.38 158 GLU A N 1
ATOM 1312 C CA . GLU A 1 158 ? -4.094 -19.062 1.86 1 98.38 158 GLU A CA 1
ATOM 1313 C C . GLU A 1 158 ? -5.418 -18.406 2.238 1 98.38 158 GLU A C 1
ATOM 1315 O O . GLU A 1 158 ? -6.203 -18.969 2.996 1 98.38 158 GLU A O 1
ATOM 1320 N N . VAL A 1 159 ? -5.613 -17.188 1.767 1 98.38 159 VAL A N 1
ATOM 1321 C CA . VAL A 1 159 ? -6.867 -16.469 1.978 1 98.38 159 VAL A CA 1
ATOM 1322 C C . VAL A 1 159 ? -7.504 -16.125 0.631 1 98.38 159 VAL A C 1
ATOM 1324 O O . VAL A 1 159 ? -6.828 -16.141 -0.402 1 98.38 159 VAL A O 1
ATOM 1327 N N . VAL A 1 160 ? -8.758 -15.898 0.66 1 98.5 160 VAL A N 1
ATOM 1328 C CA . VAL A 1 160 ? -9.484 -15.344 -0.478 1 98.5 160 VAL A CA 1
ATOM 1329 C C . VAL A 1 160 ? -10.141 -14.023 -0.083 1 98.5 160 VAL A C 1
ATOM 1331 O O . VAL A 1 160 ? -10.844 -13.953 0.926 1 98.5 160 VAL A O 1
ATOM 1334 N N . PHE A 1 161 ? -9.867 -13.055 -0.839 1 98.81 161 PHE A N 1
ATOM 1335 C CA . PHE A 1 161 ? -10.492 -11.75 -0.641 1 98.81 161 PHE A CA 1
ATOM 1336 C C . PHE A 1 161 ? -11.836 -11.68 -1.364 1 98.81 161 PHE A C 1
ATOM 1338 O O . PHE A 1 161 ? -11.945 -12.102 -2.516 1 98.81 161 PHE A O 1
ATOM 1345 N N . LEU A 1 162 ? -12.82 -11.172 -0.696 1 98.81 162 LEU A N 1
ATOM 1346 C CA . LEU A 1 162 ? -13.945 -10.57 -1.396 1 98.81 162 LEU A CA 1
ATOM 1347 C C . LEU A 1 162 ? -13.664 -9.102 -1.713 1 98.81 162 LEU A C 1
ATOM 1349 O O . LEU A 1 162 ? -12.812 -8.477 -1.081 1 98.81 162 LEU A O 1
ATOM 1353 N N . ASN A 1 163 ? -14.328 -8.625 -2.746 1 98.75 163 ASN A N 1
ATOM 1354 C CA . ASN A 1 163 ? -14.195 -7.191 -3.002 1 98.75 163 ASN A CA 1
ATOM 1355 C C . ASN A 1 163 ? -15.25 -6.391 -2.248 1 98.75 163 ASN A C 1
ATOM 1357 O O . ASN A 1 163 ? -16.047 -6.953 -1.498 1 98.75 163 ASN A O 1
ATOM 1361 N N . THR A 1 164 ? -15.203 -5.082 -2.379 1 98.31 164 THR A N 1
ATOM 1362 C CA . THR A 1 164 ? -16.078 -4.18 -1.629 1 98.31 164 THR A CA 1
ATOM 1363 C C . THR A 1 164 ? -17.531 -4.391 -2.018 1 98.31 164 THR A C 1
ATOM 1365 O O . THR A 1 164 ? -18.438 -3.902 -1.338 1 98.31 164 THR A O 1
ATOM 1368 N N . LYS A 1 165 ? -17.828 -5.137 -3.064 1 98.12 165 LYS A N 1
ATOM 1369 C CA . LYS A 1 165 ? -19.188 -5.492 -3.48 1 98.12 165 LYS A CA 1
ATOM 1370 C C . LYS A 1 165 ? -19.531 -6.918 -3.066 1 98.12 165 LYS A C 1
ATOM 1372 O O . LYS A 1 165 ? -20.547 -7.469 -3.498 1 98.12 165 LYS A O 1
ATOM 1377 N N . ASN A 1 166 ? -18.609 -7.594 -2.398 1 98.38 166 ASN A N 1
ATOM 1378 C CA . ASN A 1 166 ? -18.781 -8.914 -1.808 1 98.38 166 ASN A CA 1
ATOM 1379 C C . ASN A 1 166 ? -18.703 -10.016 -2.861 1 98.38 166 ASN A C 1
ATOM 1381 O O . ASN A 1 166 ? -19.297 -11.078 -2.705 1 98.38 166 ASN A O 1
ATOM 1385 N N . PHE A 1 167 ? -18.016 -9.773 -3.934 1 98.88 167 PHE A N 1
ATOM 1386 C CA . PHE A 1 167 ? -17.688 -10.805 -4.906 1 98.88 167 PHE A CA 1
ATOM 1387 C C . PHE A 1 167 ? -16.297 -11.344 -4.672 1 98.88 167 PHE A C 1
ATOM 1389 O O . PHE A 1 167 ? -15.43 -10.641 -4.148 1 98.88 167 PHE A O 1
ATOM 1396 N N . ILE A 1 168 ? -16.094 -12.586 -5.102 1 98.94 168 ILE A N 1
ATOM 1397 C CA . ILE A 1 168 ? -14.773 -13.211 -5.008 1 98.94 168 ILE A CA 1
ATOM 1398 C C . ILE A 1 168 ? -13.773 -12.438 -5.859 1 98.94 168 ILE A C 1
ATOM 1400 O O . ILE A 1 168 ? -14.07 -12.055 -6.992 1 98.94 168 ILE A O 1
ATOM 1404 N N . SER A 1 169 ? -12.641 -12.164 -5.297 1 98.81 169 SER A N 1
ATOM 1405 C CA . SER A 1 169 ? -11.594 -11.461 -6.023 1 98.81 169 SER A CA 1
ATOM 1406 C C . SER A 1 169 ? -10.383 -12.367 -6.246 1 98.81 169 SER A C 1
ATOM 1408 O O . SER A 1 169 ? -10.383 -13.203 -7.148 1 98.81 169 SER A O 1
ATOM 1410 N N . GLU A 1 170 ? -9.461 -12.406 -5.309 1 98.94 170 GLU A N 1
ATOM 1411 C CA . GLU A 1 170 ? -8.211 -13.156 -5.41 1 98.94 170 GLU A CA 1
ATOM 1412 C C . GLU A 1 170 ? -7.707 -13.578 -4.031 1 98.94 170 GLU A C 1
ATOM 1414 O O . GLU A 1 170 ? -8.336 -13.266 -3.016 1 98.94 170 GLU A O 1
ATOM 1419 N N . GLY A 1 171 ? -6.617 -14.367 -3.998 1 98.75 171 GLY A N 1
ATOM 1420 C CA . GLY A 1 171 ? -5.914 -14.656 -2.76 1 98.75 171 GLY A CA 1
ATOM 1421 C C . GLY A 1 171 ? -4.867 -13.617 -2.414 1 98.75 171 GLY A C 1
ATOM 1422 O O . GLY A 1 171 ? -4.836 -12.539 -3.008 1 98.75 171 GLY A O 1
ATOM 1423 N N . SER A 1 172 ? -4.109 -13.898 -1.402 1 98.5 172 SER A N 1
ATOM 1424 C CA . SER A 1 172 ? -3.02 -13 -1.035 1 98.5 172 SER A CA 1
ATOM 1425 C C . SER A 1 172 ? -1.935 -12.977 -2.107 1 98.5 172 SER A C 1
ATOM 1427 O O . SER A 1 172 ? -1.398 -11.914 -2.434 1 98.5 172 SER A O 1
ATOM 1429 N N . TYR A 1 173 ? -1.682 -14.156 -2.662 1 97.69 173 TYR A N 1
ATOM 1430 C CA . TYR A 1 173 ? -0.664 -14.25 -3.703 1 97.69 173 TYR A CA 1
ATOM 1431 C C . TYR A 1 173 ? -1.143 -15.117 -4.859 1 97.69 173 TYR A C 1
ATOM 1433 O O . TYR A 1 173 ? -0.333 -15.742 -5.551 1 97.69 173 TYR A O 1
ATOM 1441 N N . THR A 1 174 ? -2.521 -15.266 -4.969 1 98.88 174 THR A N 1
ATOM 1442 C CA . THR A 1 174 ? -3.029 -16.234 -5.938 1 98.88 174 THR A CA 1
ATOM 1443 C C . THR A 1 174 ? -4.277 -15.688 -6.633 1 98.88 174 THR A C 1
ATOM 1445 O O . THR A 1 174 ? -4.926 -14.773 -6.129 1 98.88 174 THR A O 1
ATOM 1448 N N . ASN A 1 175 ? -4.551 -16.219 -7.809 1 98.94 175 ASN A N 1
ATOM 1449 C CA . ASN A 1 175 ? -5.875 -16.172 -8.414 1 98.94 175 ASN A CA 1
ATOM 1450 C C . ASN A 1 175 ? -6.66 -17.453 -8.141 1 98.94 175 ASN A C 1
ATOM 1452 O O . ASN A 1 175 ? -6.102 -18.438 -7.656 1 98.94 175 ASN A O 1
ATOM 1456 N N . ILE A 1 176 ? -7.969 -17.406 -8.43 1 98.94 176 ILE A N 1
ATOM 1457 C CA . ILE A 1 176 ? -8.773 -18.531 -7.988 1 98.94 176 ILE A CA 1
ATOM 1458 C C . ILE A 1 176 ? -9.688 -18.984 -9.125 1 98.94 176 ILE A C 1
ATOM 1460 O O . ILE A 1 176 ? -10.219 -18.156 -9.867 1 98.94 176 ILE A O 1
ATOM 1464 N N . PHE A 1 177 ? -9.844 -20.281 -9.273 1 98.94 177 PHE A N 1
ATOM 1465 C CA . PHE A 1 177 ? -10.797 -20.953 -10.148 1 98.94 177 PHE A CA 1
ATOM 1466 C C . PHE A 1 177 ? -11.641 -21.969 -9.367 1 98.94 177 PHE A C 1
ATOM 1468 O O . PHE A 1 177 ? -11.188 -22.5 -8.359 1 98.94 177 PHE A O 1
ATOM 1475 N N . PHE A 1 178 ? -12.812 -22.172 -9.812 1 98.88 178 PHE A N 1
ATOM 1476 C CA . PHE A 1 178 ? -13.609 -23.266 -9.273 1 98.88 178 PHE A CA 1
ATOM 1477 C C . PHE A 1 178 ? -14.438 -23.938 -10.367 1 98.88 178 PHE A C 1
ATOM 1479 O O . PHE A 1 178 ? -14.562 -23.391 -11.469 1 98.88 178 PHE A O 1
ATOM 1486 N N . ILE A 1 179 ? -14.875 -25.172 -10.078 1 98.81 179 ILE A N 1
ATOM 1487 C CA . ILE A 1 179 ? -15.578 -26.016 -11.047 1 98.81 179 ILE A CA 1
ATOM 1488 C C . ILE A 1 179 ? -16.922 -26.438 -10.469 1 98.81 179 ILE A C 1
ATOM 1490 O O . ILE A 1 179 ? -17.016 -26.812 -9.297 1 98.81 179 ILE A O 1
ATOM 1494 N N . LYS A 1 180 ? -17.906 -26.344 -11.18 1 98.12 180 LYS A N 1
ATOM 1495 C CA . LYS A 1 180 ? -19.219 -26.922 -10.922 1 98.12 180 LYS A CA 1
ATOM 1496 C C . LYS A 1 180 ? -19.719 -27.719 -12.133 1 98.12 180 LYS A C 1
ATOM 1498 O O . LYS A 1 180 ? -19.906 -27.156 -13.211 1 98.12 180 LYS A O 1
ATOM 1503 N N . GLY A 1 181 ? -19.953 -28.953 -11.906 1 96.44 181 GLY A N 1
ATOM 1504 C CA . GLY A 1 181 ? -20.203 -29.797 -13.062 1 96.44 181 GLY A CA 1
ATOM 1505 C C . GLY A 1 181 ? -19.047 -29.844 -14.031 1 96.44 181 GLY A C 1
ATOM 1506 O O . GLY A 1 181 ? -17.922 -30.172 -13.648 1 96.44 181 GLY A O 1
ATOM 1507 N N . ASP A 1 182 ? -19.297 -29.438 -15.312 1 95.88 182 ASP A N 1
ATOM 1508 C CA . ASP A 1 182 ? -18.25 -29.484 -16.328 1 95.88 182 ASP A CA 1
ATOM 1509 C C . ASP A 1 182 ? -17.812 -28.078 -16.719 1 95.88 182 ASP A C 1
ATOM 1511 O O . ASP A 1 182 ? -17.172 -27.891 -17.766 1 95.88 182 ASP A O 1
ATOM 1515 N N . LYS A 1 183 ? -18.188 -27.172 -15.875 1 98.19 183 LYS A N 1
ATOM 1516 C CA . LYS A 1 183 ? -17.922 -25.781 -16.203 1 98.19 183 LYS A CA 1
ATOM 1517 C C . LYS A 1 183 ? -16.953 -25.156 -15.188 1 98.19 183 LYS A C 1
ATOM 1519 O O . LYS A 1 183 ? -17.078 -25.375 -13.984 1 98.19 183 LYS A O 1
ATOM 1524 N N . LEU A 1 184 ? -15.992 -24.438 -15.773 1 98.88 184 LEU A N 1
ATOM 1525 C CA . LEU A 1 184 ? -15.047 -23.688 -14.945 1 98.88 184 LEU A CA 1
ATOM 1526 C C . LEU A 1 184 ? -15.5 -22.234 -14.766 1 98.88 184 LEU A C 1
ATOM 1528 O O . LEU A 1 184 ? -16.188 -21.688 -15.633 1 98.88 184 LEU A O 1
ATOM 1532 N N . TYR A 1 185 ? -15.094 -21.703 -13.578 1 98.94 185 TYR A N 1
ATOM 1533 C CA . TYR A 1 185 ? -15.414 -20.312 -13.234 1 98.94 185 TYR A CA 1
ATOM 1534 C C . TYR A 1 185 ? -14.188 -19.609 -12.664 1 98.94 185 TYR A C 1
ATOM 1536 O O . TYR A 1 185 ? -13.391 -20.203 -11.945 1 98.94 185 TYR A O 1
ATOM 1544 N N . THR A 1 186 ? -14.023 -18.328 -12.969 1 98.94 186 THR A N 1
ATOM 1545 C CA . THR A 1 186 ? -13.031 -17.469 -12.336 1 98.94 186 THR A CA 1
ATOM 1546 C C . THR A 1 186 ? -13.508 -16.016 -12.32 1 98.94 186 THR A C 1
ATOM 1548 O O . THR A 1 186 ? -14.211 -15.578 -13.227 1 98.94 186 THR A O 1
ATOM 1551 N N . PRO A 1 187 ? -13.156 -15.297 -11.305 1 98.94 187 PRO A N 1
ATOM 1552 C CA . PRO A 1 187 ? -13.609 -13.914 -11.227 1 98.94 187 PRO A CA 1
ATOM 1553 C C . PRO A 1 187 ? -13.078 -13.047 -12.367 1 98.94 187 PRO A C 1
ATOM 1555 O O . PRO A 1 187 ? -11.961 -13.258 -12.836 1 98.94 187 PRO A O 1
ATOM 1558 N N . ASP A 1 188 ? -13.922 -12.109 -12.766 1 98.88 188 ASP A N 1
ATOM 1559 C CA . ASP A 1 188 ? -13.484 -11.102 -13.719 1 98.88 188 ASP A CA 1
ATOM 1560 C C . ASP A 1 188 ? -12.445 -10.172 -13.102 1 98.88 188 ASP A C 1
ATOM 1562 O O . ASP A 1 188 ? -12.477 -9.906 -11.898 1 98.88 188 ASP A O 1
ATOM 1566 N N . ILE A 1 189 ? -11.562 -9.664 -13.938 1 98.81 189 ILE A N 1
ATOM 1567 C CA . ILE A 1 189 ? -10.523 -8.766 -13.445 1 98.81 189 ILE A CA 1
ATOM 1568 C C . ILE A 1 189 ? -11.164 -7.562 -12.75 1 98.81 189 ILE A C 1
ATOM 1570 O O . ILE A 1 189 ? -10.641 -7.062 -11.75 1 98.81 189 ILE A O 1
ATOM 1574 N N . SER A 1 190 ? -12.352 -7.117 -13.156 1 98.44 190 SER A N 1
ATOM 1575 C CA . SER A 1 190 ? -13.062 -5.961 -12.609 1 98.44 190 SER A CA 1
ATOM 1576 C C . SER A 1 190 ? -13.508 -6.215 -11.18 1 98.44 190 SER A C 1
ATOM 1578 O O . SER A 1 190 ? -13.914 -5.285 -10.477 1 98.44 190 SER A O 1
ATOM 1580 N N . CYS A 1 191 ? -13.383 -7.477 -10.742 1 98.75 191 CYS A N 1
ATOM 1581 C CA . CYS A 1 191 ? -13.68 -7.793 -9.352 1 98.75 191 CYS A CA 1
ATOM 1582 C C . CYS A 1 191 ? -12.57 -7.305 -8.43 1 98.75 191 CYS A C 1
ATOM 1584 O O . CYS A 1 191 ? -12.688 -7.402 -7.207 1 98.75 191 CYS A O 1
ATOM 1586 N N . GLY A 1 192 ? -11.539 -6.691 -8.992 1 98.56 192 GLY A N 1
ATOM 1587 C CA . GLY A 1 192 ? -10.445 -6.156 -8.188 1 98.56 192 GLY A CA 1
ATOM 1588 C C . GLY A 1 192 ? -9.391 -7.191 -7.852 1 98.56 192 GLY A C 1
ATOM 1589 O O . GLY A 1 192 ? -9.125 -7.453 -6.676 1 98.56 192 GLY A O 1
ATOM 1590 N N . LEU A 1 193 ? -8.797 -7.711 -8.891 1 98.81 193 LEU A N 1
ATOM 1591 C CA . LEU A 1 193 ? -7.742 -8.703 -8.695 1 98.81 193 LEU A CA 1
ATOM 1592 C C . LEU A 1 193 ? -6.57 -8.445 -9.641 1 98.81 193 LEU A C 1
ATOM 1594 O O . LEU A 1 193 ? -6.734 -7.801 -10.672 1 98.81 193 LEU A O 1
ATOM 1598 N N . LEU A 1 194 ? -5.363 -8.789 -9.234 1 98.81 194 LEU A N 1
ATOM 1599 C CA . LEU A 1 194 ? -4.211 -8.758 -10.133 1 98.81 194 LEU A CA 1
ATOM 1600 C C . LEU A 1 194 ? -4.422 -9.695 -11.312 1 98.81 194 LEU A C 1
ATOM 1602 O O . LEU A 1 194 ? -4.789 -10.859 -11.133 1 98.81 194 LEU A O 1
ATOM 1606 N N . PRO A 1 195 ? -4.305 -9.195 -12.531 1 98.56 195 PRO A N 1
ATOM 1607 C CA . PRO A 1 195 ? -4.348 -10.117 -13.672 1 98.56 195 PRO A CA 1
ATOM 1608 C C . PRO A 1 195 ? -3.133 -11.039 -13.734 1 98.56 195 PRO A C 1
ATOM 1610 O O . PRO A 1 195 ? -2.166 -10.742 -14.438 1 98.56 195 PRO A O 1
ATOM 1613 N N . GLY A 1 196 ? -3.246 -12.172 -13.078 1 98.81 196 GLY A N 1
ATOM 1614 C CA . GLY A 1 196 ? -2.121 -13.086 -12.953 1 98.81 196 GLY A CA 1
ATOM 1615 C C . GLY A 1 196 ? -1.686 -13.68 -14.273 1 98.81 196 GLY A C 1
ATOM 1616 O O . GLY A 1 196 ? -2.521 -13.992 -15.125 1 98.81 196 GLY A O 1
ATOM 1617 N N . ILE A 1 197 ? -0.437 -13.836 -14.406 1 98.88 197 ILE A N 1
ATOM 1618 C CA . ILE A 1 197 ? 0.127 -14.414 -15.625 1 98.88 197 ILE A CA 1
ATOM 1619 C C . ILE A 1 197 ? -0.275 -15.883 -15.734 1 98.88 197 ILE A C 1
ATOM 1621 O O . ILE A 1 197 ? -0.696 -16.344 -16.797 1 98.88 197 ILE A O 1
ATOM 1625 N N . MET A 1 198 ? -0.155 -16.594 -14.648 1 98.88 198 MET A N 1
ATOM 1626 C CA . MET A 1 198 ? -0.579 -17.984 -14.641 1 98.88 198 MET A CA 1
ATOM 1627 C C . MET A 1 198 ? -2.078 -18.109 -14.898 1 98.88 198 MET A C 1
ATOM 1629 O O . MET A 1 198 ? -2.527 -19.016 -15.594 1 98.88 198 MET A O 1
ATOM 1633 N N . ARG A 1 199 ? -2.865 -17.234 -14.273 1 98.88 199 ARG A N 1
ATOM 1634 C CA . ARG A 1 199 ? -4.297 -17.188 -14.562 1 98.88 199 ARG A CA 1
ATOM 1635 C C . ARG A 1 199 ? -4.551 -17.109 -16.062 1 98.88 199 ARG A C 1
ATOM 1637 O O . ARG A 1 199 ? -5.395 -17.828 -16.594 1 98.88 199 ARG A O 1
ATOM 1644 N N . GLU A 1 200 ? -3.834 -16.203 -16.703 1 98.81 200 GLU A N 1
ATOM 1645 C CA . GLU A 1 200 ? -3.975 -16.031 -18.141 1 98.81 200 GLU A CA 1
ATOM 1646 C C . GLU A 1 200 ? -3.605 -17.312 -18.875 1 98.81 200 GLU A C 1
ATOM 1648 O O . GLU A 1 200 ? -4.301 -17.719 -19.812 1 98.81 200 GLU A O 1
ATOM 1653 N N . LYS A 1 201 ? -2.539 -17.953 -18.531 1 98.81 201 LYS A N 1
ATOM 1654 C CA . LYS A 1 201 ? -2.1 -19.188 -19.156 1 98.81 201 LYS A CA 1
ATOM 1655 C C . LYS A 1 201 ? -3.135 -20.297 -18.984 1 98.81 201 LYS A C 1
ATOM 1657 O O . LYS A 1 201 ? -3.365 -21.094 -19.891 1 98.81 201 LYS A O 1
ATOM 1662 N N . ILE A 1 202 ? -3.744 -20.344 -17.844 1 98.88 202 ILE A N 1
ATOM 1663 C CA . ILE A 1 202 ? -4.727 -21.391 -17.547 1 98.88 202 ILE A CA 1
ATOM 1664 C C . ILE A 1 202 ? -6.004 -21.125 -18.344 1 98.88 202 ILE A C 1
ATOM 1666 O O . ILE A 1 202 ? -6.625 -22.047 -18.859 1 98.88 202 ILE A O 1
ATOM 1670 N N . ILE A 1 203 ? -6.402 -19.859 -18.422 1 98.94 203 ILE A N 1
ATOM 1671 C CA . ILE A 1 203 ? -7.555 -19.516 -19.25 1 98.94 203 ILE A CA 1
ATOM 1672 C C . ILE A 1 203 ? -7.309 -19.953 -20.703 1 98.94 203 ILE A C 1
ATOM 1674 O O . ILE A 1 203 ? -8.18 -20.547 -21.328 1 98.94 203 ILE A O 1
ATOM 1678 N N . LEU A 1 204 ? -6.133 -19.672 -21.203 1 98.69 204 LEU A N 1
ATOM 1679 C CA . LEU A 1 204 ? -5.773 -20.094 -22.562 1 98.69 204 LEU A CA 1
ATOM 1680 C C . LEU A 1 204 ? -5.828 -21.609 -22.703 1 98.69 204 LEU A C 1
ATOM 1682 O O . LEU A 1 204 ? -6.301 -22.141 -23.703 1 98.69 204 LEU A O 1
ATOM 1686 N N . LEU A 1 205 ? -5.316 -22.312 -21.703 1 98.81 205 LEU A N 1
ATOM 1687 C CA . LEU A 1 205 ? -5.32 -23.766 -21.703 1 98.81 205 LEU A CA 1
ATOM 1688 C C . LEU A 1 205 ? -6.742 -24.312 -21.703 1 98.81 205 LEU A C 1
ATOM 1690 O O . LEU A 1 205 ? -7.051 -25.266 -22.422 1 98.81 205 LEU A O 1
ATOM 1694 N N . ILE A 1 206 ? -7.59 -23.719 -20.875 1 98.81 206 ILE A N 1
ATOM 1695 C CA . ILE A 1 206 ? -8.992 -24.109 -20.797 1 98.81 206 ILE A CA 1
ATOM 1696 C C . ILE A 1 206 ? -9.641 -23.984 -22.172 1 98.81 206 ILE A C 1
ATOM 1698 O O . ILE A 1 206 ? -10.352 -24.891 -22.609 1 98.81 206 ILE A O 1
ATOM 1702 N N . ASN A 1 207 ? -9.367 -22.891 -22.828 1 98.56 207 ASN A N 1
ATOM 1703 C CA . ASN A 1 207 ? -9.898 -22.656 -24.172 1 98.56 207 ASN A CA 1
ATOM 1704 C C . ASN A 1 207 ? -9.344 -23.656 -25.172 1 98.56 207 ASN A C 1
ATOM 1706 O O . ASN A 1 207 ? -10.078 -24.172 -26.031 1 98.56 207 ASN A O 1
ATOM 1710 N N . LYS A 1 208 ? -8.109 -23.906 -25.109 1 98.12 208 LYS A N 1
ATOM 1711 C CA . LYS A 1 208 ? -7.457 -24.859 -26 1 98.12 208 LYS A CA 1
ATOM 1712 C C . LYS A 1 208 ? -8.078 -26.25 -25.875 1 98.12 208 LYS A C 1
ATOM 1714 O O . LYS A 1 208 ? -8.18 -26.984 -26.859 1 98.12 208 LYS A O 1
ATOM 1719 N N . LEU A 1 209 ? -8.5 -26.609 -24.688 1 98.19 209 LEU A N 1
ATOM 1720 C CA . LEU A 1 209 ? -9.078 -27.922 -24.406 1 98.19 209 LEU A CA 1
ATOM 1721 C C . LEU A 1 209 ? -10.586 -27.906 -24.672 1 98.19 209 LEU A C 1
ATOM 1723 O O . LEU A 1 209 ? -11.266 -28.906 -24.406 1 98.19 209 LEU A O 1
ATOM 1727 N N . SER A 1 210 ? -11.141 -26.781 -25.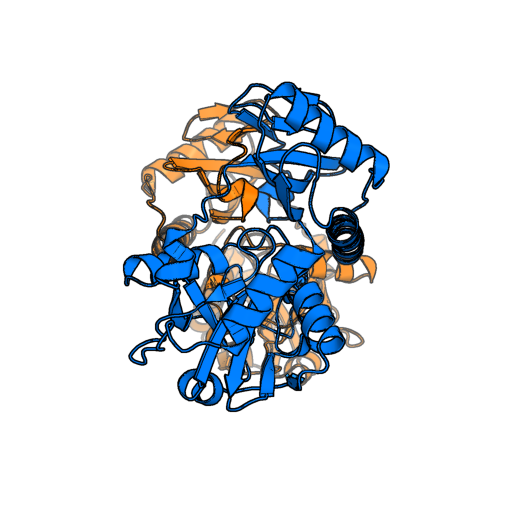078 1 98.31 210 SER A N 1
ATOM 1728 C CA . SER A 1 210 ? -12.555 -26.594 -25.391 1 98.31 210 SER A CA 1
ATOM 1729 C C . SER A 1 210 ? -13.43 -26.859 -24.172 1 98.31 210 SER A C 1
ATOM 1731 O O . SER A 1 210 ? -14.508 -27.453 -24.281 1 98.31 210 SER A O 1
ATOM 1733 N N . LEU A 1 211 ? -12.875 -26.578 -23.031 1 98.5 211 LEU A N 1
ATOM 1734 C CA . LEU A 1 211 ? -13.672 -26.625 -21.812 1 98.5 211 LEU A CA 1
ATOM 1735 C C . LEU A 1 211 ? -14.492 -25.344 -21.641 1 98.5 211 LEU A C 1
ATOM 1737 O O . LEU A 1 211 ? -14.094 -24.281 -22.125 1 98.5 211 LEU A O 1
ATOM 1741 N N . LYS A 1 212 ? -15.617 -25.469 -20.922 1 98.56 212 LYS A N 1
ATOM 1742 C CA . LYS A 1 212 ? -16.469 -24.297 -20.688 1 98.56 212 LYS A CA 1
ATOM 1743 C C . LYS A 1 212 ? -15.914 -23.438 -19.562 1 98.56 212 LYS A C 1
ATOM 1745 O O . LYS A 1 212 ? -15.555 -23.938 -18.5 1 98.56 212 LYS A O 1
ATOM 1750 N N . LEU A 1 213 ? -15.844 -22.172 -19.812 1 98.88 213 LEU A N 1
ATOM 1751 C CA . LEU A 1 213 ? -15.344 -21.219 -18.828 1 98.88 213 LEU A CA 1
ATOM 1752 C C . LEU A 1 213 ? -16.266 -20 -18.734 1 98.88 213 LEU A C 1
ATOM 1754 O O . LEU A 1 213 ? -16.656 -19.438 -19.75 1 98.88 213 LEU A O 1
ATOM 1758 N N . GLU A 1 214 ? -16.641 -19.688 -17.547 1 98.88 214 GLU A N 1
ATOM 1759 C CA . GLU A 1 214 ? -17.359 -18.438 -17.281 1 98.88 214 GLU A CA 1
ATOM 1760 C C . GLU A 1 214 ? -16.516 -17.484 -16.438 1 98.88 214 GLU A C 1
ATOM 1762 O O . GLU A 1 214 ? -15.992 -17.891 -15.391 1 98.88 214 GLU A O 1
ATOM 1767 N N . ILE A 1 215 ? -16.281 -16.281 -16.906 1 98.88 215 ILE A N 1
ATOM 1768 C CA . ILE A 1 215 ? -15.609 -15.195 -16.203 1 98.88 215 ILE A CA 1
ATOM 1769 C C . ILE A 1 215 ? -16.641 -14.156 -15.75 1 98.88 215 ILE A C 1
ATOM 1771 O O . ILE A 1 215 ? -17.422 -13.656 -16.562 1 98.88 215 ILE A O 1
ATOM 1775 N N . GLY A 1 216 ? -16.734 -13.938 -14.422 1 98.81 216 GLY A N 1
ATOM 1776 C CA . GLY A 1 216 ? -17.781 -13.031 -13.969 1 98.81 216 GLY A CA 1
ATOM 1777 C C . GLY A 1 216 ? -17.719 -12.742 -12.477 1 98.81 216 GLY A C 1
ATOM 1778 O O . GLY A 1 216 ? -16.656 -12.805 -11.875 1 98.81 216 GLY A O 1
ATOM 1779 N N . ASN A 1 217 ? -18.812 -12.234 -11.961 1 98.88 217 ASN A N 1
ATOM 1780 C CA . ASN A 1 217 ? -18.969 -11.953 -10.539 1 98.88 217 ASN A CA 1
ATOM 1781 C C . ASN A 1 217 ? -19.578 -13.133 -9.797 1 98.88 217 ASN A C 1
ATOM 1783 O O . ASN A 1 217 ? -20.656 -13.625 -10.18 1 98.88 217 ASN A O 1
ATOM 1787 N N . PHE A 1 218 ? -18.891 -13.609 -8.773 1 98.88 218 PHE A N 1
ATOM 1788 C CA . PHE A 1 218 ? -19.359 -14.766 -8.016 1 98.88 218 PHE A CA 1
ATOM 1789 C C . PHE A 1 218 ? -19.328 -14.477 -6.516 1 98.88 218 PHE A C 1
ATOM 1791 O O . PHE A 1 218 ? -18.469 -13.734 -6.039 1 98.88 218 PHE A O 1
ATOM 1798 N N . CYS A 1 219 ? -20.234 -15.07 -5.797 1 98.44 219 CYS A N 1
ATOM 1799 C CA . CYS A 1 219 ? -20.281 -14.922 -4.348 1 98.44 219 CYS A CA 1
ATOM 1800 C C . CYS A 1 219 ? -19.594 -16.094 -3.66 1 98.44 219 CYS A C 1
ATOM 1802 O O . CYS A 1 219 ? -19.266 -17.094 -4.309 1 98.44 219 CYS A O 1
ATOM 1804 N N . ILE A 1 220 ? -19.406 -15.969 -2.428 1 97.44 220 ILE A N 1
ATOM 1805 C CA . ILE A 1 220 ? -18.656 -16.969 -1.662 1 97.44 220 ILE A CA 1
ATOM 1806 C C . ILE A 1 220 ? -19.406 -18.297 -1.695 1 97.44 220 ILE A C 1
ATOM 1808 O O . ILE A 1 220 ? -18.781 -19.359 -1.704 1 97.44 220 ILE A O 1
ATOM 1812 N N . GLU A 1 221 ? -20.672 -18.266 -1.782 1 97.25 221 GLU A N 1
ATOM 1813 C CA . GLU A 1 221 ? -21.469 -19.484 -1.844 1 97.25 221 GLU A CA 1
ATOM 1814 C C . GLU A 1 221 ? -21.156 -20.281 -3.104 1 97.25 221 GLU A C 1
ATOM 1816 O O . GLU A 1 221 ? -21.188 -21.516 -3.086 1 97.25 221 GLU A O 1
ATOM 1821 N N . ASP A 1 222 ? -20.891 -19.562 -4.156 1 97.88 222 ASP A N 1
ATOM 1822 C CA . ASP A 1 222 ? -20.5 -20.234 -5.395 1 97.88 222 ASP A CA 1
ATOM 1823 C C . ASP A 1 222 ? -19.234 -21.062 -5.199 1 97.88 222 ASP A C 1
ATOM 1825 O O . ASP A 1 222 ? -19.125 -22.172 -5.715 1 97.88 222 ASP A O 1
ATOM 1829 N N . LEU A 1 223 ? -18.359 -20.547 -4.453 1 97.5 223 LEU A N 1
ATOM 1830 C CA . LEU A 1 223 ? -17.094 -21.219 -4.184 1 97.5 223 LEU A CA 1
ATOM 1831 C C . LEU A 1 223 ? -17.281 -22.391 -3.242 1 97.5 223 LEU A C 1
ATOM 1833 O O . LEU A 1 223 ? -16.734 -23.469 -3.471 1 97.5 223 LEU A O 1
ATOM 1837 N N . ILE A 1 224 ? -18.078 -22.188 -2.215 1 96.12 224 ILE A N 1
ATOM 1838 C CA . ILE A 1 224 ? -18.312 -23.203 -1.2 1 96.12 224 ILE A CA 1
ATOM 1839 C C . ILE A 1 224 ? -19.047 -24.391 -1.824 1 96.12 224 ILE A C 1
ATOM 1841 O O . ILE A 1 224 ? -18.781 -25.547 -1.479 1 96.12 224 ILE A O 1
ATOM 1845 N N . ASN A 1 225 ? -19.859 -24.141 -2.775 1 96.31 225 ASN A N 1
ATOM 1846 C CA . ASN A 1 225 ? -20.688 -25.188 -3.375 1 96.31 225 ASN A CA 1
ATOM 1847 C C . ASN A 1 225 ? -20.016 -25.797 -4.609 1 96.31 225 ASN A C 1
ATOM 1849 O O . ASN A 1 225 ? -20.609 -26.609 -5.301 1 96.31 225 ASN A O 1
ATOM 1853 N N . ALA A 1 226 ? -18.875 -25.406 -4.887 1 98.06 226 ALA A N 1
ATOM 1854 C CA . ALA A 1 226 ? -18.141 -25.922 -6.051 1 98.06 226 ALA A CA 1
ATOM 1855 C C . ALA A 1 226 ? -17.781 -27.391 -5.871 1 98.06 226 ALA A C 1
ATOM 1857 O O . ALA A 1 226 ? -17.766 -27.906 -4.75 1 98.06 226 ALA A O 1
ATOM 1858 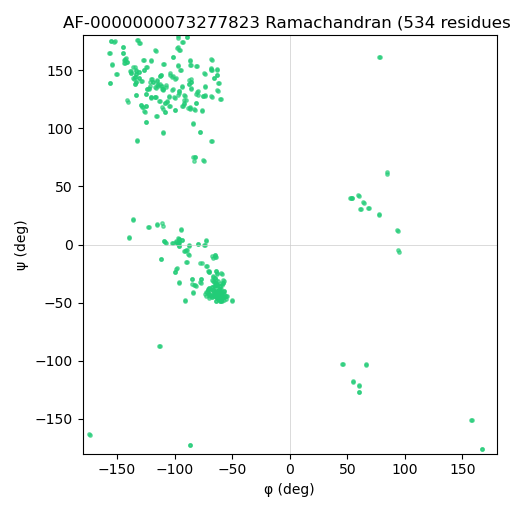N N . ASP A 1 227 ? -17.531 -28.062 -7.016 1 98.19 227 ASP A N 1
ATOM 1859 C CA . ASP A 1 227 ? -17.047 -29.438 -6.992 1 98.19 227 ASP A CA 1
ATOM 1860 C C . ASP A 1 227 ? -15.531 -29.484 -6.812 1 98.19 227 ASP A C 1
ATOM 1862 O O . ASP A 1 227 ? -15.008 -30.391 -6.148 1 98.19 227 ASP A O 1
ATOM 1866 N N . GLU A 1 228 ? -14.828 -28.609 -7.477 1 98.69 228 GLU A N 1
ATOM 1867 C CA . GLU A 1 228 ? -13.383 -28.438 -7.391 1 98.69 228 GLU A CA 1
ATOM 1868 C C . GLU A 1 228 ? -13.016 -26.969 -7.262 1 98.69 228 GLU A C 1
ATOM 1870 O O . GLU A 1 228 ? -13.734 -26.094 -7.758 1 98.69 228 GLU A O 1
ATOM 1875 N N . VAL A 1 229 ? -11.953 -26.672 -6.539 1 98.81 229 VAL A N 1
ATOM 1876 C CA . VAL A 1 229 ? -11.367 -25.328 -6.441 1 98.81 229 VAL A CA 1
ATOM 1877 C C . VAL A 1 229 ? -9.844 -25.438 -6.586 1 98.81 229 VAL A C 1
ATOM 1879 O O . VAL A 1 229 ? -9.227 -26.359 -6.059 1 98.81 229 VAL A O 1
ATOM 1882 N N . PHE A 1 230 ? -9.258 -24.516 -7.344 1 98.94 230 PHE A N 1
ATOM 1883 C CA . PHE A 1 230 ? -7.797 -24.469 -7.363 1 98.94 230 PHE A CA 1
ATOM 1884 C C . PHE A 1 230 ? -7.316 -23.016 -7.453 1 98.94 230 PHE A C 1
ATOM 1886 O O . PHE A 1 230 ? -8.07 -22.125 -7.859 1 98.94 230 PHE A O 1
ATOM 1893 N N . LEU A 1 231 ? -6.121 -22.797 -7.008 1 98.94 231 LEU A N 1
ATOM 1894 C CA . LEU A 1 231 ? -5.438 -21.516 -7.016 1 98.94 231 LEU A CA 1
ATOM 1895 C C . LEU A 1 231 ? -4.297 -21.5 -8.023 1 98.94 231 LEU A C 1
ATOM 1897 O O . LEU A 1 231 ? -3.758 -22.562 -8.367 1 98.94 231 LEU A O 1
ATOM 1901 N N . THR A 1 232 ? -3.967 -20.297 -8.469 1 98.88 232 THR A N 1
ATOM 1902 C CA . THR A 1 232 ? -2.873 -20.219 -9.43 1 98.88 232 THR A CA 1
ATOM 1903 C C . THR A 1 232 ? -1.927 -19.078 -9.086 1 98.88 232 THR A C 1
ATOM 1905 O O . THR A 1 232 ? -2.361 -18.016 -8.609 1 98.88 232 THR A O 1
ATOM 1908 N N . ASN A 1 233 ? -0.685 -19.219 -9.266 1 98.56 233 ASN A N 1
ATOM 1909 C CA . ASN A 1 233 ? 0.344 -18.203 -9.414 1 98.56 233 ASN A CA 1
ATOM 1910 C C . ASN A 1 233 ? 1.547 -18.719 -10.195 1 98.56 233 ASN A C 1
ATOM 1912 O O . ASN A 1 233 ? 1.598 -19.906 -10.547 1 98.56 233 ASN A O 1
ATOM 1916 N N . SER A 1 234 ? 2.443 -17.922 -10.461 1 98.44 234 SER A N 1
ATOM 1917 C CA . SER A 1 234 ? 3.506 -18.25 -11.398 1 98.44 234 SER A CA 1
ATOM 1918 C C . SER A 1 234 ? 4.457 -19.297 -10.82 1 98.44 234 SER A C 1
ATOM 1920 O O . SER A 1 234 ? 5.105 -20.031 -11.562 1 98.44 234 SER A O 1
ATOM 1922 N N . LEU A 1 235 ? 4.512 -19.391 -9.539 1 98.31 235 LEU A N 1
ATOM 1923 C CA . LEU A 1 235 ? 5.445 -20.328 -8.93 1 98.31 235 LEU A CA 1
ATOM 1924 C C . LEU A 1 235 ? 4.789 -21.688 -8.703 1 98.31 235 LEU A C 1
ATOM 1926 O O . LEU A 1 235 ? 5.371 -22.734 -9.023 1 98.31 235 LEU A O 1
ATOM 1930 N N . MET A 1 236 ? 3.648 -21.719 -8.164 1 97.38 236 MET A N 1
ATOM 1931 C CA . MET A 1 236 ? 2.998 -22.984 -7.805 1 97.38 236 MET A CA 1
ATOM 1932 C C . MET A 1 236 ? 2.15 -23.516 -8.953 1 97.38 236 MET A C 1
ATOM 1934 O O . MET A 1 236 ? 1.752 -24.672 -8.953 1 97.38 236 MET A O 1
ATOM 1938 N N . GLU A 1 237 ? 1.86 -22.609 -9.984 1 98.25 237 GLU A N 1
ATOM 1939 C CA . GLU A 1 237 ? 1.067 -23 -11.141 1 98.25 237 GLU A CA 1
ATOM 1940 C C . GLU A 1 237 ? -0.37 -23.328 -10.742 1 98.25 237 GLU A C 1
ATOM 1942 O O . GLU A 1 237 ? -1.107 -22.453 -10.297 1 98.25 237 GLU A O 1
ATOM 1947 N N . ILE A 1 238 ? -0.729 -24.625 -10.664 1 98.88 238 ILE A N 1
ATOM 1948 C CA . ILE A 1 238 ? -2.094 -25 -10.297 1 98.88 238 ILE A CA 1
ATOM 1949 C C . ILE A 1 238 ? -2.092 -25.75 -8.969 1 98.88 238 ILE A C 1
ATOM 1951 O O . ILE A 1 238 ? -1.63 -26.891 -8.891 1 98.88 238 ILE A O 1
ATOM 1955 N N . MET A 1 239 ? -2.609 -25.141 -7.922 1 98.88 239 MET A N 1
ATOM 1956 C CA . MET A 1 239 ? -2.68 -25.734 -6.586 1 98.88 239 MET A CA 1
ATOM 1957 C C . MET A 1 239 ? -4.117 -26.094 -6.23 1 98.88 239 MET A C 1
ATOM 1959 O O . MET A 1 239 ? -4.973 -25.219 -6.098 1 98.88 239 MET A O 1
ATOM 1963 N N . PRO A 1 240 ? -4.387 -27.391 -6.09 1 98.88 240 PRO A N 1
ATOM 1964 C CA . PRO A 1 240 ? -5.738 -27.766 -5.66 1 98.88 240 PRO A CA 1
ATOM 1965 C C . PRO A 1 240 ? -6.074 -27.25 -4.262 1 98.88 240 PRO A C 1
ATOM 1967 O O . PRO A 1 240 ? -5.176 -27.047 -3.441 1 98.88 240 PRO A O 1
ATOM 1970 N N . VAL A 1 241 ? -7.32 -27 -4.031 1 98.81 241 VAL A N 1
ATOM 1971 C CA . VAL A 1 241 ? -7.805 -26.609 -2.709 1 98.81 241 VAL A CA 1
ATOM 1972 C C . VAL A 1 241 ? -8.531 -27.781 -2.059 1 98.81 241 VAL A C 1
ATOM 1974 O O . VAL A 1 241 ? -9.438 -28.375 -2.656 1 98.81 241 VAL A O 1
ATOM 1977 N N . SER A 1 242 ? -8.141 -28.125 -0.867 1 98.62 242 SER A N 1
ATOM 1978 C CA . SER A 1 242 ? -8.711 -29.281 -0.191 1 98.62 242 SER A CA 1
ATOM 1979 C C . SER A 1 242 ? -9.805 -28.875 0.786 1 98.62 242 SER A C 1
ATOM 1981 O O . SER A 1 242 ? -10.625 -29.703 1.194 1 98.62 242 SER A O 1
ATOM 1983 N N . LYS A 1 243 ? -9.781 -27.562 1.193 1 98.12 243 LYS A N 1
ATOM 1984 C CA . LYS A 1 243 ? -10.734 -27.125 2.211 1 98.12 243 LYS A CA 1
ATOM 1985 C C . LYS A 1 243 ? -10.977 -25.625 2.137 1 98.12 243 LYS A C 1
ATOM 1987 O O . LYS A 1 243 ? -10.039 -24.844 1.918 1 98.12 243 LYS A O 1
ATOM 1992 N N . ILE A 1 244 ? -12.203 -25.281 2.293 1 97.19 244 ILE A N 1
ATOM 1993 C CA . ILE A 1 244 ? -12.609 -23.891 2.52 1 97.19 244 ILE A CA 1
ATOM 1994 C C . ILE A 1 244 ? -13.438 -23.797 3.795 1 97.19 244 ILE A C 1
ATOM 1996 O O . ILE A 1 244 ? -14.555 -24.312 3.852 1 97.19 244 ILE A O 1
ATOM 2000 N N . LYS A 1 245 ? -12.922 -23.016 4.723 1 88.81 245 LYS A N 1
ATOM 2001 C CA . LYS A 1 245 ? -13.578 -22.969 6.027 1 88.81 245 LYS A CA 1
ATOM 2002 C C . LYS A 1 245 ? -13.93 -24.359 6.527 1 88.81 245 LYS A C 1
ATOM 2004 O O . LYS A 1 245 ? -13.039 -25.156 6.848 1 88.81 245 LYS A O 1
ATOM 2009 N N . ASN A 1 246 ? -15.242 -24.719 6.41 1 87.75 246 ASN A N 1
ATOM 2010 C CA . ASN A 1 246 ? -15.656 -26.016 6.949 1 87.75 246 ASN A CA 1
ATOM 2011 C C . ASN A 1 246 ? -15.992 -27 5.836 1 87.75 246 ASN A C 1
ATOM 2013 O O . ASN A 1 246 ? -16.375 -28.141 6.109 1 87.75 246 ASN A O 1
ATOM 2017 N N . LYS A 1 247 ? -15.82 -26.609 4.613 1 94.38 247 LYS A N 1
ATOM 2018 C CA . LYS A 1 247 ? -16.094 -27.484 3.471 1 94.38 247 LYS A CA 1
ATOM 2019 C C . LYS A 1 247 ? -14.828 -28.172 2.979 1 94.38 247 LYS A C 1
ATOM 2021 O O . LYS A 1 247 ? -13.82 -27.516 2.711 1 94.38 247 LYS A O 1
ATOM 2026 N N . SER A 1 248 ? -14.938 -29.484 2.826 1 97.06 248 SER A N 1
ATOM 2027 C CA . SER A 1 248 ? -13.82 -30.25 2.287 1 97.06 248 SER A CA 1
ATOM 2028 C C . SER A 1 248 ? -14.07 -30.641 0.836 1 97.06 248 SER A C 1
ATOM 2030 O O . SER A 1 248 ? -15.211 -30.891 0.443 1 97.06 248 SER A O 1
ATOM 2032 N N . PHE A 1 249 ? -13.031 -30.703 0.096 1 97.69 249 PHE A N 1
ATOM 2033 C CA . PHE A 1 249 ? -13.07 -31.156 -1.288 1 97.69 249 PHE A CA 1
ATOM 2034 C C . PHE A 1 249 ? -12.297 -32.469 -1.451 1 97.69 249 PHE A C 1
ATOM 2036 O O . PHE A 1 249 ? -11.234 -32.656 -0.852 1 97.69 249 PHE A O 1
ATOM 2043 N N . ASP A 1 250 ? -12.844 -33.375 -2.219 1 96.38 250 ASP A N 1
ATOM 2044 C CA . ASP A 1 250 ? -12.203 -34.656 -2.477 1 96.38 250 ASP A CA 1
ATOM 2045 C C . ASP A 1 250 ? -11.18 -34.562 -3.607 1 96.38 250 ASP A C 1
ATOM 2047 O O . ASP A 1 250 ? -11.547 -34.594 -4.785 1 96.38 250 ASP A O 1
ATOM 2051 N N . LEU A 1 251 ? -9.914 -34.562 -3.326 1 97.5 251 LEU A N 1
ATOM 2052 C CA . LEU A 1 251 ? -8.859 -34.312 -4.309 1 97.5 251 LEU A CA 1
ATOM 2053 C C . LEU A 1 251 ? -8.625 -35.562 -5.156 1 97.5 251 LEU A C 1
ATOM 2055 O O . LEU A 1 251 ? -7.98 -35.5 -6.203 1 97.5 251 LEU A O 1
ATOM 2059 N N . ASN A 1 252 ? -9.133 -36.656 -4.66 1 95.56 252 ASN A N 1
ATOM 2060 C CA . ASN A 1 252 ? -9.047 -37.875 -5.48 1 95.56 252 ASN A CA 1
ATOM 2061 C C . ASN A 1 252 ? -9.977 -37.781 -6.691 1 95.56 252 ASN A C 1
ATOM 2063 O O . ASN A 1 252 ? -9.727 -38.438 -7.711 1 95.56 252 ASN A O 1
ATOM 2067 N N . ASN A 1 253 ? -10.961 -36.969 -6.566 1 94.5 253 ASN A N 1
ATOM 2068 C CA . ASN A 1 253 ? -11.969 -36.906 -7.617 1 94.5 253 ASN A CA 1
ATOM 2069 C C . ASN A 1 253 ? -11.977 -35.531 -8.305 1 94.5 253 ASN A C 1
ATOM 2071 O O . ASN A 1 253 ? -12.977 -35.156 -8.906 1 94.5 253 ASN A O 1
ATOM 2075 N N . ASN A 1 254 ? -10.953 -34.781 -8.148 1 96.81 254 ASN A N 1
ATOM 2076 C CA . ASN A 1 254 ? -10.891 -33.5 -8.828 1 96.81 254 ASN A CA 1
ATOM 2077 C C . ASN A 1 254 ? -10.375 -33.625 -10.258 1 96.81 254 ASN A C 1
ATOM 2079 O O . ASN A 1 254 ? -9.312 -33.094 -10.594 1 96.81 254 ASN A O 1
ATOM 2083 N N . LYS A 1 255 ? -11.156 -34.094 -11.117 1 97.44 255 LYS A N 1
ATOM 2084 C CA . LYS A 1 255 ? -10.789 -34.594 -12.445 1 97.44 255 LYS A CA 1
ATOM 2085 C C . LYS A 1 255 ? -10.336 -33.438 -13.336 1 97.44 255 LYS A C 1
ATOM 2087 O O . LYS A 1 255 ? -9.344 -33.531 -14.055 1 97.44 255 LYS A O 1
ATOM 2092 N N . ILE A 1 256 ? -11.062 -32.344 -13.281 1 98.5 256 ILE A N 1
ATOM 2093 C CA . ILE A 1 256 ? -10.75 -31.219 -14.156 1 98.5 256 ILE A CA 1
ATOM 2094 C C . ILE A 1 256 ? -9.438 -30.562 -13.711 1 98.5 256 ILE A C 1
ATOM 2096 O O . ILE A 1 256 ? -8.586 -30.234 -14.539 1 98.5 256 ILE A O 1
ATOM 2100 N N . THR A 1 257 ? -9.227 -30.375 -12.445 1 98.69 257 THR A N 1
ATOM 2101 C CA . THR A 1 257 ? -7.992 -29.812 -11.914 1 98.69 257 THR A CA 1
ATOM 2102 C C . THR A 1 257 ? -6.793 -30.688 -12.289 1 98.69 257 THR A C 1
ATOM 2104 O O . THR A 1 257 ? -5.762 -30.172 -12.727 1 98.69 257 THR A O 1
ATOM 2107 N N . LYS A 1 258 ? -6.953 -31.984 -12.148 1 98.31 258 LYS A N 1
ATOM 2108 C CA . LYS A 1 258 ? -5.883 -32.906 -12.5 1 98.31 258 LYS A CA 1
ATOM 2109 C C . LYS A 1 258 ? -5.574 -32.875 -13.992 1 98.31 258 LYS A C 1
ATOM 2111 O O . LYS A 1 258 ? -4.41 -32.906 -14.391 1 98.31 258 LYS A O 1
ATOM 2116 N N . LEU A 1 259 ? -6.598 -32.781 -14.742 1 98.56 259 LEU A N 1
ATOM 2117 C CA . LEU A 1 259 ? -6.422 -32.688 -16.188 1 98.56 259 LEU A CA 1
ATOM 2118 C C . LEU A 1 259 ? -5.633 -31.438 -16.547 1 98.56 259 LEU A C 1
ATOM 2120 O O . LEU A 1 259 ? -4.699 -31.5 -17.344 1 98.56 259 LEU A O 1
ATOM 2124 N N . LEU A 1 260 ? -6.004 -30.297 -15.953 1 98.81 260 LEU A N 1
ATOM 2125 C CA . LEU A 1 260 ? -5.336 -29.047 -16.25 1 98.81 260 LEU A CA 1
ATOM 2126 C C . LEU A 1 260 ? -3.875 -29.078 -15.82 1 98.81 260 LEU A C 1
ATOM 2128 O O . LEU A 1 260 ? -3.002 -28.562 -16.516 1 98.81 260 LEU A O 1
ATOM 2132 N N . ARG A 1 261 ? -3.611 -29.656 -14.68 1 98.5 261 ARG A N 1
ATOM 2133 C CA . ARG A 1 261 ? -2.236 -29.797 -14.211 1 98.5 261 ARG A CA 1
ATOM 2134 C C . ARG A 1 261 ? -1.402 -30.625 -15.18 1 98.5 261 ARG A C 1
ATOM 2136 O O . ARG A 1 261 ? -0.28 -30.234 -15.523 1 98.5 261 ARG A O 1
ATOM 2143 N N . LYS A 1 262 ? -1.973 -31.734 -15.609 1 98.25 262 LYS A N 1
ATOM 2144 C CA . LYS A 1 262 ? -1.282 -32.625 -16.531 1 98.25 262 LYS A CA 1
ATOM 2145 C C . LYS A 1 262 ? -1.014 -31.938 -17.875 1 98.25 262 LYS A C 1
ATOM 2147 O O . LYS A 1 262 ? 0.103 -31.984 -18.391 1 98.25 262 LYS A O 1
ATOM 2152 N N . GLU A 1 263 ? -1.99 -31.281 -18.375 1 98.62 263 GLU A N 1
ATOM 2153 C CA . GLU A 1 263 ? -1.86 -30.641 -19.672 1 98.62 263 GLU A CA 1
ATOM 2154 C C . GLU A 1 263 ? -0.907 -29.453 -19.609 1 98.62 263 GLU A C 1
ATOM 2156 O O . GLU A 1 263 ? -0.175 -29.188 -20.562 1 98.62 263 GLU A O 1
ATOM 2161 N N . PHE A 1 264 ? -0.962 -28.734 -18.531 1 98.5 264 PHE A N 1
ATOM 2162 C CA . PHE A 1 264 ? -0.035 -27.625 -18.344 1 98.5 264 PHE A CA 1
ATOM 2163 C C . PHE A 1 264 ? 1.408 -28.125 -18.375 1 98.5 264 PHE A C 1
ATOM 2165 O O . PHE A 1 264 ? 2.26 -27.516 -19.031 1 98.5 264 PHE A O 1
ATOM 2172 N N . GLN A 1 265 ? 1.646 -29.188 -17.688 1 96.69 265 GLN A N 1
ATOM 2173 C CA . GLN A 1 265 ? 2.984 -29.766 -17.656 1 96.69 265 GLN A CA 1
ATOM 2174 C C . GLN A 1 265 ? 3.416 -30.219 -19.047 1 96.69 265 GLN A C 1
ATOM 2176 O O . GLN A 1 265 ? 4.566 -30.031 -19.438 1 96.69 265 GLN A O 1
ATOM 2181 N N . ASN A 1 266 ? 2.504 -30.781 -19.75 1 97.31 266 ASN A N 1
ATOM 2182 C CA . ASN A 1 266 ? 2.791 -31.281 -21.094 1 97.31 266 ASN A CA 1
ATOM 2183 C C . ASN A 1 266 ? 3.182 -30.156 -22.047 1 97.31 266 ASN A C 1
ATOM 2185 O O . ASN A 1 266 ? 4.027 -30.344 -22.922 1 97.31 266 ASN A O 1
ATOM 2189 N N . ILE A 1 267 ? 2.596 -29.062 -21.844 1 96.56 267 ILE A N 1
ATOM 2190 C CA . ILE A 1 267 ? 2.766 -27.953 -22.766 1 96.56 267 ILE A CA 1
ATOM 2191 C C . ILE A 1 267 ? 4.039 -27.188 -22.438 1 96.56 267 ILE A C 1
ATOM 2193 O O . ILE A 1 267 ? 4.762 -26.75 -23.328 1 96.56 267 ILE A O 1
ATOM 2197 N N . TYR A 1 268 ? 4.355 -27.094 -21.188 1 94.44 268 TYR A N 1
ATOM 2198 C CA . TYR A 1 268 ? 5.367 -26.109 -20.828 1 94.44 268 TYR A CA 1
ATOM 2199 C C . TYR A 1 268 ? 6.648 -26.781 -20.359 1 94.44 268 TYR A C 1
ATOM 2201 O O . TYR A 1 268 ? 7.691 -26.125 -20.25 1 94.44 268 TYR A O 1
ATOM 2209 N N . TYR A 1 269 ? 6.586 -28.031 -20.109 1 92.44 269 TYR A N 1
ATOM 2210 C CA . TYR A 1 269 ? 7.785 -28.75 -19.703 1 92.44 269 TYR A CA 1
ATOM 2211 C C . TYR A 1 269 ? 8.094 -29.891 -20.672 1 92.44 269 TYR A C 1
ATOM 2213 O O . TYR A 1 269 ? 9.258 -30.125 -21 1 92.44 269 TYR A O 1
ATOM 2221 N N . MET B 1 1 ? 23.859 14.547 5.121 1 85.44 1 MET B N 1
ATOM 2222 C CA . MET B 1 1 ? 22.594 14.516 5.855 1 85.44 1 MET B CA 1
ATOM 2223 C C . MET B 1 1 ? 22.625 13.438 6.934 1 85.44 1 MET B C 1
ATOM 2225 O O . MET B 1 1 ? 23.047 12.312 6.68 1 85.44 1 MET B O 1
ATOM 2229 N N . TYR B 1 2 ? 22.344 13.891 8.203 1 93.44 2 TYR B N 1
ATOM 2230 C CA . TYR B 1 2 ? 22.391 12.961 9.328 1 93.44 2 TYR B CA 1
ATOM 2231 C C . TYR B 1 2 ? 20.984 12.484 9.695 1 93.44 2 TYR B C 1
ATOM 2233 O O . TYR B 1 2 ? 20.031 13.25 9.609 1 93.44 2 TYR B O 1
ATOM 2241 N N . PHE B 1 3 ? 20.984 11.281 10.031 1 96.44 3 PHE B N 1
ATOM 2242 C CA . PHE B 1 3 ? 19.75 10.68 10.539 1 96.44 3 PHE B CA 1
ATOM 2243 C C . PHE B 1 3 ? 20.047 9.656 11.625 1 96.44 3 PHE B C 1
ATOM 2245 O O . PHE B 1 3 ? 21.219 9.375 11.914 1 96.44 3 PHE B O 1
ATOM 2252 N N . LEU B 1 4 ? 19.062 9.211 12.289 1 97.31 4 LEU B N 1
ATOM 2253 C CA . LEU B 1 4 ? 19.234 8.25 13.367 1 97.31 4 LEU B CA 1
ATOM 2254 C C . LEU B 1 4 ? 18.672 6.883 12.984 1 97.31 4 LEU B C 1
ATOM 2256 O O . LEU B 1 4 ? 17.578 6.797 12.406 1 97.31 4 LEU B O 1
ATOM 2260 N N . VAL B 1 5 ? 19.438 5.801 13.234 1 96.56 5 VAL B N 1
ATOM 2261 C CA . VAL B 1 5 ? 19 4.422 13.047 1 96.56 5 VAL B CA 1
ATOM 2262 C C . VAL B 1 5 ? 19.203 3.629 14.336 1 96.56 5 VAL B C 1
ATOM 2264 O O . VAL B 1 5 ? 20.344 3.449 14.789 1 96.56 5 VAL B O 1
ATOM 2267 N N . ASN B 1 6 ? 18.125 3.229 14.891 1 96.44 6 ASN B N 1
ATOM 2268 C CA . ASN B 1 6 ? 18.156 2.412 16.094 1 96.44 6 ASN B CA 1
ATOM 2269 C C . ASN B 1 6 ? 19 3.062 17.188 1 96.44 6 ASN B C 1
ATOM 2271 O O . ASN B 1 6 ? 19.844 2.402 17.797 1 96.44 6 ASN B O 1
ATOM 2275 N N . GLY B 1 7 ? 18.844 4.344 17.281 1 96.56 7 GLY B N 1
ATOM 2276 C CA . GLY B 1 7 ? 19.469 5.07 18.375 1 96.56 7 GLY B CA 1
ATOM 2277 C C . GLY B 1 7 ? 20.828 5.656 18.016 1 96.56 7 GLY B C 1
ATOM 2278 O O . GLY B 1 7 ? 21.375 6.469 18.75 1 96.56 7 GLY B O 1
ATOM 2279 N N . ASN B 1 8 ? 21.281 5.34 16.828 1 96.19 8 ASN B N 1
ATOM 2280 C CA . ASN B 1 8 ? 22.609 5.816 16.422 1 96.19 8 ASN B CA 1
ATOM 2281 C C . ASN B 1 8 ? 22.5 6.84 15.297 1 96.19 8 ASN B C 1
ATOM 2283 O O . ASN B 1 8 ? 21.766 6.633 14.328 1 96.19 8 ASN B O 1
ATOM 2287 N N . ILE B 1 9 ? 23.281 7.898 15.422 1 96.56 9 ILE B N 1
ATOM 2288 C CA . ILE B 1 9 ? 23.328 8.906 14.367 1 96.56 9 ILE B CA 1
ATOM 2289 C C . ILE B 1 9 ? 24.266 8.438 13.25 1 96.56 9 ILE B C 1
ATOM 2291 O O . ILE B 1 9 ? 25.391 8.023 13.5 1 96.56 9 ILE B O 1
ATOM 2295 N N . ILE B 1 10 ? 23.766 8.508 12.125 1 93.69 10 ILE B N 1
ATOM 2296 C CA . ILE B 1 10 ? 24.484 8.086 10.93 1 93.69 10 ILE B CA 1
ATOM 2297 C C . ILE B 1 10 ? 24.656 9.266 9.984 1 93.69 10 ILE B C 1
ATOM 2299 O O . ILE B 1 10 ? 23.75 10.078 9.812 1 93.69 10 ILE B O 1
ATOM 2303 N N . ASP B 1 11 ? 25.797 9.469 9.297 1 88.81 11 ASP B N 1
ATOM 2304 C CA . ASP B 1 11 ? 26.094 10.578 8.398 1 88.81 11 ASP B CA 1
ATOM 2305 C C . ASP B 1 11 ? 25.844 10.195 6.945 1 88.81 11 ASP B C 1
ATOM 2307 O O . ASP B 1 11 ? 25.734 11.062 6.078 1 88.81 11 ASP B O 1
ATOM 2311 N N . SER B 1 12 ? 25.359 9.148 6.648 1 77.88 12 SER B N 1
ATOM 2312 C CA . SER B 1 12 ? 25.375 8.719 5.254 1 77.88 12 SER B CA 1
ATOM 2313 C C . SER B 1 12 ? 24 8.922 4.605 1 77.88 12 SER B C 1
ATOM 2315 O O . SER B 1 12 ? 22.969 8.883 5.281 1 77.88 12 SER B O 1
ATOM 2317 N N . LYS B 1 13 ? 24.281 9.281 3.328 1 76.56 13 LYS B N 1
ATOM 2318 C CA . LYS B 1 13 ? 23.078 9.305 2.494 1 76.56 13 LYS B CA 1
ATOM 2319 C C . LYS B 1 13 ? 22.594 7.891 2.18 1 76.56 13 LYS B C 1
ATOM 2321 O O . LYS B 1 13 ? 21.594 7.711 1.485 1 76.56 13 LYS B O 1
ATOM 2326 N N . LYS B 1 14 ? 23.375 7.02 2.838 1 78.94 14 LYS B N 1
ATOM 2327 C CA . LYS B 1 14 ? 23.078 5.617 2.557 1 78.94 14 LYS B CA 1
ATOM 2328 C C . LYS B 1 14 ? 22.719 4.863 3.836 1 78.94 14 LYS B C 1
ATOM 2330 O O . LYS B 1 14 ? 23.312 5.113 4.891 1 78.94 14 LYS B O 1
ATOM 2335 N N . PHE B 1 15 ? 21.703 4.109 3.645 1 87.69 15 PHE B N 1
ATOM 2336 C CA . PHE B 1 15 ? 21.188 3.246 4.699 1 87.69 15 PHE B CA 1
ATOM 2337 C C . PHE B 1 15 ? 21.297 1.779 4.305 1 87.69 15 PHE B C 1
ATOM 2339 O O . PHE B 1 15 ? 20.969 1.408 3.174 1 87.69 15 PHE B O 1
ATOM 2346 N N . TYR B 1 16 ? 21.922 0.985 5.203 1 87.38 16 TYR B N 1
ATOM 2347 C CA . TYR B 1 16 ? 22.016 -0.452 4.977 1 87.38 16 TYR B CA 1
ATOM 2348 C C . TYR B 1 16 ? 20.734 -1.159 5.395 1 87.38 16 TYR B C 1
ATOM 2350 O O . TYR B 1 16 ? 20.234 -0.961 6.508 1 87.38 16 TYR B O 1
ATOM 2358 N N . THR B 1 17 ? 20.172 -1.837 4.434 1 89.12 17 THR B N 1
ATOM 2359 C CA . THR B 1 17 ? 19.016 -2.65 4.77 1 89.12 17 THR B CA 1
ATOM 2360 C C . THR B 1 17 ? 19.094 -4.023 4.113 1 89.12 17 THR B C 1
ATOM 2362 O O . THR B 1 17 ? 19.828 -4.199 3.133 1 89.12 17 THR B O 1
ATOM 2365 N N . ASN B 1 18 ? 18.469 -4.984 4.73 1 92.56 18 ASN B N 1
ATOM 2366 C CA . ASN B 1 18 ? 18.391 -6.324 4.16 1 92.56 18 ASN B CA 1
ATOM 2367 C C . ASN B 1 18 ? 17.516 -6.352 2.908 1 92.56 18 ASN B C 1
ATOM 2369 O O . ASN B 1 18 ? 16.375 -5.883 2.934 1 92.56 18 ASN B O 1
ATOM 2373 N N . ILE B 1 19 ? 18.062 -6.879 1.893 1 93.25 19 ILE B N 1
ATOM 2374 C CA . ILE B 1 19 ? 17.375 -6.891 0.6 1 93.25 19 ILE B CA 1
ATOM 2375 C C . ILE B 1 19 ? 16.109 -7.734 0.691 1 93.25 19 ILE B C 1
ATOM 2377 O O . ILE B 1 19 ? 15.172 -7.535 -0.083 1 93.25 19 ILE B O 1
ATOM 2381 N N . ASN B 1 20 ? 16.062 -8.617 1.629 1 93.56 20 ASN B N 1
ATOM 2382 C CA . ASN B 1 20 ? 14.898 -9.492 1.795 1 93.56 20 ASN B CA 1
ATOM 2383 C C . ASN B 1 20 ? 13.938 -8.953 2.852 1 93.56 20 ASN B C 1
ATOM 2385 O O . ASN B 1 20 ? 12.938 -9.602 3.176 1 93.56 20 ASN B O 1
ATOM 2389 N N . GLY B 1 21 ? 14.273 -7.82 3.408 1 95.75 21 GLY B N 1
ATOM 2390 C CA . GLY B 1 21 ? 13.43 -7.254 4.445 1 95.75 21 GLY B CA 1
ATOM 2391 C C . GLY B 1 21 ? 12.031 -6.918 3.957 1 95.75 21 GLY B C 1
ATOM 2392 O O . GLY B 1 21 ? 11.859 -6.379 2.861 1 95.75 21 GLY B O 1
ATOM 2393 N N . GLN B 1 22 ? 11.023 -7.203 4.773 1 97.88 22 GLN B N 1
ATOM 2394 C CA . GLN B 1 22 ? 9.625 -7.012 4.398 1 97.88 22 GLN B CA 1
ATOM 2395 C C . GLN B 1 22 ? 9.297 -5.527 4.238 1 97.88 22 GLN B C 1
ATOM 2397 O O . GLN B 1 22 ? 8.445 -5.16 3.43 1 97.88 22 GLN B O 1
ATOM 2402 N N . GLY B 1 23 ? 9.984 -4.684 5.012 1 97.75 23 GLY B N 1
ATOM 2403 C CA . GLY B 1 23 ? 9.805 -3.25 4.84 1 97.75 23 GLY B CA 1
ATOM 2404 C C . GLY B 1 23 ? 10.148 -2.764 3.447 1 97.75 23 GLY B C 1
ATOM 2405 O O . GLY B 1 23 ? 9.375 -2.033 2.826 1 97.75 23 GLY B O 1
ATOM 2406 N N . LEU B 1 24 ? 11.258 -3.221 2.959 1 96.31 24 LEU B N 1
ATOM 2407 C CA . LEU B 1 24 ? 11.719 -2.836 1.63 1 96.31 24 LEU B CA 1
ATOM 2408 C C . LEU B 1 24 ? 10.852 -3.473 0.548 1 96.31 24 LEU B C 1
ATOM 2410 O O . LEU B 1 24 ? 10.492 -2.814 -0.431 1 96.31 24 LEU B O 1
ATOM 2414 N N . ASN B 1 25 ? 10.461 -4.684 0.74 1 97.44 25 ASN B N 1
ATOM 2415 C CA . ASN B 1 25 ? 9.844 -5.48 -0.312 1 97.44 25 ASN B CA 1
ATOM 2416 C C . ASN B 1 25 ? 8.344 -5.219 -0.402 1 97.44 25 ASN B C 1
ATOM 2418 O O . ASN B 1 25 ? 7.754 -5.312 -1.481 1 97.44 25 ASN B O 1
ATOM 2422 N N . TYR B 1 26 ? 7.738 -4.871 0.744 1 98.44 26 TYR B N 1
ATOM 2423 C CA . TYR B 1 26 ? 6.281 -4.891 0.753 1 98.44 26 TYR B CA 1
ATOM 2424 C C . TYR B 1 26 ? 5.723 -3.697 1.521 1 98.44 26 TYR B C 1
ATOM 2426 O O . TYR B 1 26 ? 4.52 -3.617 1.766 1 98.44 26 TYR B O 1
ATOM 2434 N N . GLY B 1 27 ? 6.547 -2.779 1.947 1 98.38 27 GLY B N 1
ATOM 2435 C CA . GLY B 1 27 ? 6.098 -1.646 2.74 1 98.38 27 GLY B CA 1
ATOM 2436 C C . GLY B 1 27 ? 5.621 -2.039 4.125 1 98.38 27 GLY B C 1
ATOM 2437 O O . GLY B 1 27 ? 4.684 -1.44 4.66 1 98.38 27 GLY B O 1
ATOM 2438 N N . TYR B 1 28 ? 6.211 -3.084 4.688 1 98.69 28 TYR B N 1
ATOM 2439 C CA . TYR B 1 28 ? 5.82 -3.541 6.016 1 98.69 28 TYR B CA 1
ATOM 2440 C C . TYR B 1 28 ? 6.414 -2.648 7.098 1 98.69 28 TYR B C 1
ATOM 2442 O O . TYR B 1 28 ? 7.551 -2.861 7.535 1 98.69 28 TYR B O 1
ATOM 2450 N N . GLY B 1 29 ? 5.625 -1.759 7.508 1 98.69 29 GLY B N 1
ATOM 2451 C CA . GLY B 1 29 ? 6.031 -0.77 8.492 1 98.69 29 GLY B CA 1
ATOM 2452 C C . GLY B 1 29 ? 5.055 0.384 8.617 1 98.69 29 GLY B C 1
ATOM 2453 O O . GLY B 1 29 ? 3.947 0.329 8.078 1 98.69 29 GLY B O 1
ATOM 2454 N N . LEU B 1 30 ? 5.426 1.346 9.43 1 98.69 30 LEU B N 1
ATOM 2455 C CA . LEU B 1 30 ? 4.625 2.549 9.625 1 98.69 30 LEU B CA 1
ATOM 2456 C C . LEU B 1 30 ? 5.516 3.768 9.828 1 98.69 30 LEU B C 1
ATOM 2458 O O . LEU B 1 30 ? 6.73 3.635 10.008 1 98.69 30 LEU B O 1
ATOM 2462 N N . PHE B 1 31 ? 4.906 4.98 9.695 1 98.81 31 PHE B N 1
ATOM 2463 C CA . PHE B 1 31 ? 5.695 6.199 9.852 1 98.81 31 PHE B CA 1
ATOM 2464 C C . PHE B 1 31 ? 4.879 7.285 10.539 1 98.81 31 PHE B C 1
ATOM 2466 O O . PHE B 1 31 ? 3.65 7.195 10.609 1 98.81 31 PHE B O 1
ATOM 2473 N N . GLU B 1 32 ? 5.539 8.203 11.094 1 98.75 32 GLU B N 1
ATOM 2474 C CA . GLU B 1 32 ? 4.992 9.43 11.672 1 98.75 32 GLU B CA 1
ATOM 2475 C C . GLU B 1 32 ? 5.793 10.648 11.234 1 98.75 32 GLU B C 1
ATOM 2477 O O . GLU B 1 32 ? 6.996 10.555 10.977 1 98.75 32 GLU B O 1
ATOM 2482 N N . THR B 1 33 ? 5.172 11.734 11.125 1 98.69 33 THR B N 1
ATOM 2483 C CA . THR B 1 33 ? 5.82 13.016 10.891 1 98.69 33 THR B CA 1
ATOM 2484 C C . THR B 1 33 ? 5.367 14.047 11.922 1 98.69 33 THR B C 1
ATOM 2486 O O . THR B 1 33 ? 4.176 14.336 12.031 1 98.69 33 THR B O 1
ATOM 2489 N N . LEU B 1 34 ? 6.285 14.516 12.672 1 98.69 34 LEU B N 1
ATOM 2490 C CA . LEU B 1 34 ? 6.016 15.453 13.758 1 98.69 34 LEU B CA 1
ATOM 2491 C C . LEU B 1 34 ? 6.605 16.828 13.453 1 98.69 34 LEU B C 1
ATOM 2493 O O . LEU B 1 34 ? 7.715 16.922 12.93 1 98.69 34 LEU B O 1
ATOM 2497 N N . LYS B 1 35 ? 5.914 17.828 13.883 1 98.62 35 LYS B N 1
ATOM 2498 C CA . LYS B 1 35 ? 6.438 19.188 13.844 1 98.62 35 LYS B CA 1
ATOM 2499 C C . LYS B 1 35 ? 7.273 19.5 15.078 1 98.62 35 LYS B C 1
ATOM 2501 O O . LYS B 1 35 ? 6.934 19.078 16.188 1 98.62 35 LYS B O 1
ATOM 2506 N N . PHE B 1 36 ? 8.375 20.203 14.898 1 98 36 PHE B N 1
ATOM 2507 C CA . PHE B 1 36 ? 9.117 20.672 16.062 1 98 36 PHE B CA 1
ATOM 2508 C C . PHE B 1 36 ? 9.586 22.109 15.867 1 98 36 PHE B C 1
ATOM 2510 O O . PHE B 1 36 ? 9.766 22.562 14.734 1 98 36 PHE B O 1
ATOM 2517 N N . ALA B 1 37 ? 9.664 22.859 16.906 1 95.81 37 ALA B N 1
ATOM 2518 C CA . ALA B 1 37 ? 10.219 24.203 17.016 1 95.81 37 ALA B CA 1
ATOM 2519 C C . ALA B 1 37 ? 10.984 24.375 18.328 1 95.81 37 ALA B C 1
ATOM 2521 O O . ALA B 1 37 ? 10.414 24.219 19.406 1 95.81 37 ALA B O 1
ATOM 2522 N N . GLY B 1 38 ? 12.242 24.766 18.172 1 92.12 38 GLY B N 1
ATOM 2523 C CA . GLY B 1 38 ? 13.086 24.734 19.359 1 92.12 38 GLY B CA 1
ATOM 2524 C C . GLY B 1 38 ? 13.211 23.344 19.969 1 92.12 38 GLY B C 1
ATOM 2525 O O . GLY B 1 38 ? 13.539 22.375 19.266 1 92.12 38 GLY B O 1
ATOM 2526 N N . LYS B 1 39 ? 12.938 23.203 21.234 1 87.94 39 LYS B N 1
ATOM 2527 C CA . LYS B 1 39 ? 13.039 21.922 21.922 1 87.94 39 LYS B CA 1
ATOM 2528 C C . LYS B 1 39 ? 11.688 21.219 21.984 1 87.94 39 LYS B C 1
ATOM 2530 O O . LYS B 1 39 ? 11.586 20.078 22.438 1 87.94 39 LYS B O 1
ATOM 2535 N N . LYS B 1 40 ? 10.781 21.938 21.438 1 95 40 LYS B N 1
ATOM 2536 C CA . LYS B 1 40 ? 9.422 21.391 21.547 1 95 40 LYS B CA 1
ATOM 2537 C C . LYS B 1 40 ? 9.086 20.531 20.328 1 95 40 LYS B C 1
ATOM 2539 O O . LYS B 1 40 ? 9.172 21 19.188 1 95 40 LYS B O 1
ATOM 2544 N N . VAL B 1 41 ? 8.766 19.297 20.547 1 98.06 41 VAL B N 1
ATOM 2545 C CA . VAL B 1 41 ? 8.18 18.406 19.547 1 98.06 41 VAL B CA 1
ATOM 2546 C C . VAL B 1 41 ? 6.668 18.328 19.75 1 98.06 41 VAL B C 1
ATOM 2548 O O . VAL B 1 41 ? 6.199 17.812 20.766 1 98.06 41 VAL B O 1
ATOM 2551 N N . PHE B 1 42 ? 5.93 18.797 18.781 1 98.38 42 PHE B N 1
ATOM 2552 C CA . PHE B 1 42 ? 4.488 18.953 18.938 1 98.38 42 PHE B CA 1
ATOM 2553 C C . PHE B 1 42 ? 3.785 17.609 18.906 1 98.38 42 PHE B C 1
ATOM 2555 O O . PHE B 1 42 ? 4.043 16.781 18.016 1 98.38 42 PHE B O 1
ATOM 2562 N N . PHE B 1 43 ? 2.926 17.297 19.938 1 98.56 43 PHE B N 1
ATOM 2563 C CA . PHE B 1 43 ? 1.981 16.188 20.016 1 98.56 43 PHE B CA 1
ATOM 2564 C C . PHE B 1 43 ? 2.713 14.852 20.031 1 98.56 43 PHE B C 1
ATOM 2566 O O . PHE B 1 43 ? 2.262 13.883 19.422 1 98.56 43 PHE B O 1
ATOM 2573 N N . ILE B 1 44 ? 3.84 14.805 20.656 1 98.31 44 ILE B N 1
ATOM 2574 C CA . ILE B 1 44 ? 4.668 13.602 20.688 1 98.31 44 ILE B CA 1
ATOM 2575 C C . ILE B 1 44 ? 3.898 12.461 21.344 1 98.31 44 ILE B C 1
ATOM 2577 O O . ILE B 1 44 ? 4.027 11.305 20.938 1 98.31 44 ILE B O 1
ATOM 2581 N N . ASP B 1 45 ? 3.092 12.727 22.328 1 98.62 45 ASP B N 1
ATOM 2582 C CA . ASP B 1 45 ? 2.312 11.688 23 1 98.62 45 ASP B CA 1
ATOM 2583 C C . ASP B 1 45 ? 1.304 11.055 22.047 1 98.62 45 ASP B C 1
ATOM 2585 O O . ASP B 1 45 ? 1.155 9.828 22.016 1 98.62 45 ASP B O 1
ATOM 2589 N N . GLU B 1 46 ? 0.551 11.898 21.328 1 98.81 46 GLU B N 1
ATOM 2590 C CA . GLU B 1 46 ? -0.442 11.422 20.375 1 98.81 46 GLU B CA 1
ATOM 2591 C C . GLU B 1 46 ? 0.211 10.602 19.266 1 98.81 46 GLU B C 1
ATOM 2593 O O . GLU B 1 46 ? -0.301 9.555 18.875 1 98.81 46 GLU B O 1
ATOM 2598 N N . HIS B 1 47 ? 1.338 11.109 18.781 1 98.88 47 HIS B N 1
ATOM 2599 C CA . HIS B 1 47 ? 2.055 10.383 17.734 1 98.88 47 HIS B CA 1
ATOM 2600 C C . HIS B 1 47 ? 2.549 9.031 18.25 1 98.88 47 HIS B C 1
ATOM 2602 O O . HIS B 1 47 ? 2.463 8.031 17.531 1 98.88 47 HIS B O 1
ATOM 2608 N N . PHE B 1 48 ? 3.057 9.016 19.438 1 98.81 48 PHE B N 1
ATOM 2609 C CA . PHE B 1 48 ? 3.555 7.77 19.984 1 98.81 48 PHE B CA 1
ATOM 2610 C C . PHE B 1 48 ? 2.42 6.773 20.188 1 98.81 48 PHE B C 1
ATOM 2612 O O . PHE B 1 48 ? 2.57 5.586 19.891 1 98.81 48 PHE B O 1
ATOM 2619 N N . ARG B 1 49 ? 1.344 7.223 20.703 1 98.75 49 ARG B N 1
ATOM 2620 C CA . ARG B 1 49 ? 0.188 6.348 20.875 1 98.75 49 ARG B CA 1
ATOM 2621 C C . ARG B 1 49 ? -0.232 5.746 19.531 1 98.75 49 ARG B C 1
ATOM 2623 O O . ARG B 1 49 ? -0.611 4.574 19.469 1 98.75 49 ARG B O 1
ATOM 2630 N N . ARG B 1 50 ? -0.186 6.547 18.516 1 98.75 50 ARG B N 1
ATOM 2631 C CA . ARG B 1 50 ? -0.549 6.039 17.203 1 98.75 50 ARG B CA 1
ATOM 2632 C C . ARG B 1 50 ? 0.468 5.016 16.703 1 98.75 50 ARG B C 1
ATOM 2634 O O . ARG B 1 50 ? 0.105 4.043 16.047 1 98.75 50 ARG B O 1
ATOM 2641 N N . ILE B 1 51 ? 1.749 5.223 17 1 98.81 51 ILE B N 1
ATOM 2642 C CA . ILE B 1 51 ? 2.766 4.234 16.656 1 98.81 51 ILE B CA 1
ATOM 2643 C C . ILE B 1 51 ? 2.449 2.914 17.359 1 98.81 51 ILE B C 1
ATOM 2645 O O . ILE B 1 51 ? 2.469 1.851 16.734 1 98.81 51 ILE B O 1
ATOM 2649 N N . VAL B 1 52 ? 2.148 3.002 18.641 1 98.81 52 VAL B N 1
ATOM 2650 C CA . VAL B 1 52 ? 1.855 1.815 19.438 1 98.81 52 VAL B CA 1
ATOM 2651 C C . VAL B 1 52 ? 0.662 1.073 18.844 1 98.81 52 VAL B C 1
ATOM 2653 O O . VAL B 1 52 ? 0.72 -0.141 18.641 1 98.81 52 VAL B O 1
ATOM 2656 N N . LYS B 1 53 ? -0.393 1.787 18.562 1 98.62 53 LYS B N 1
ATOM 2657 C CA . LYS B 1 53 ? -1.591 1.185 17.984 1 98.62 53 LYS B CA 1
ATOM 2658 C C . LYS B 1 53 ? -1.29 0.561 16.625 1 98.62 53 LYS B C 1
ATOM 2660 O O . LYS B 1 53 ? -1.743 -0.546 16.328 1 98.62 53 LYS B O 1
ATOM 2665 N N . GLY B 1 54 ? -0.581 1.305 15.773 1 98.69 54 GLY B N 1
ATOM 2666 C CA . GLY B 1 54 ? -0.2 0.79 14.469 1 98.69 54 GLY B CA 1
ATOM 2667 C C . GLY B 1 54 ? 0.617 -0.486 14.539 1 98.69 54 GLY B C 1
ATOM 2668 O O . GLY B 1 54 ? 0.369 -1.434 13.797 1 98.69 54 GLY B O 1
ATOM 2669 N N . CYS B 1 55 ? 1.593 -0.49 15.453 1 98.69 55 CYS B N 1
ATOM 2670 C CA . CYS B 1 55 ? 2.414 -1.681 15.641 1 98.69 55 CYS B CA 1
ATOM 2671 C C . CYS B 1 55 ? 1.559 -2.871 16.062 1 98.69 55 CYS B C 1
ATOM 2673 O O . CYS B 1 55 ? 1.757 -3.984 15.57 1 98.69 55 CYS B O 1
ATOM 2675 N N . HIS B 1 56 ? 0.673 -2.6 16.938 1 98.38 56 HIS B N 1
ATOM 2676 C CA . HIS B 1 56 ? -0.227 -3.66 17.375 1 98.38 56 HIS B CA 1
ATOM 2677 C C . HIS B 1 56 ? -1.029 -4.223 16.203 1 98.38 56 HIS B C 1
ATOM 2679 O O . HIS B 1 56 ? -1.091 -5.438 16.031 1 98.38 56 HIS B O 1
ATOM 2685 N N . GLU B 1 57 ? -1.601 -3.393 15.414 1 97.88 57 GLU B N 1
ATOM 2686 C CA . GLU B 1 57 ? -2.451 -3.795 14.305 1 97.88 57 GLU B CA 1
ATOM 2687 C C . GLU B 1 57 ? -1.645 -4.52 13.227 1 97.88 57 GLU B C 1
ATOM 2689 O O . GLU B 1 57 ? -2.17 -5.387 12.523 1 97.88 57 GLU B O 1
ATOM 2694 N N . LEU B 1 58 ? -0.375 -4.219 13.125 1 98.25 58 LEU B N 1
ATOM 2695 C CA . LEU B 1 58 ? 0.477 -4.789 12.086 1 98.25 58 LEU B CA 1
ATOM 2696 C C . LEU B 1 58 ? 1.279 -5.969 12.633 1 98.25 58 LEU B C 1
ATOM 2698 O O . LEU B 1 58 ? 2.137 -6.516 11.93 1 98.25 58 LEU B O 1
ATOM 2702 N N . ASN B 1 59 ? 1.055 -6.316 13.883 1 97.31 59 ASN B N 1
ATOM 2703 C CA . ASN B 1 59 ? 1.779 -7.406 14.523 1 97.31 59 ASN B CA 1
ATOM 2704 C C . ASN B 1 59 ? 3.281 -7.145 14.555 1 97.31 59 ASN B C 1
ATOM 2706 O O . ASN B 1 59 ? 4.074 -8.023 14.211 1 97.31 59 ASN B O 1
ATOM 2710 N N . MET B 1 60 ? 3.604 -5.953 14.844 1 98.19 60 MET B N 1
ATOM 2711 C CA . MET B 1 60 ? 5.004 -5.578 15 1 98.19 60 MET B CA 1
ATOM 2712 C C . MET B 1 60 ? 5.348 -5.344 16.469 1 98.19 60 MET B C 1
ATOM 2714 O O . MET B 1 60 ? 4.582 -4.707 17.188 1 98.19 60 MET B O 1
ATOM 2718 N N . ASN B 1 61 ? 6.441 -5.836 16.828 1 97.81 61 ASN B N 1
ATOM 2719 C CA . ASN B 1 61 ? 6.926 -5.57 18.188 1 97.81 61 ASN B CA 1
ATOM 2720 C C . ASN B 1 61 ? 7.645 -4.227 18.266 1 97.81 61 ASN B C 1
ATOM 2722 O O . ASN B 1 61 ? 8.672 -4.023 17.625 1 97.81 61 ASN B O 1
ATOM 2726 N N . LEU B 1 62 ? 7.105 -3.324 19.031 1 97.88 62 LEU B N 1
ATOM 2727 C CA . LEU B 1 62 ? 7.754 -2.039 19.266 1 97.88 62 LEU B CA 1
ATOM 2728 C C . LEU B 1 62 ? 8.711 -2.129 20.453 1 97.88 62 LEU B C 1
ATOM 2730 O O . LEU B 1 62 ? 8.273 -2.236 21.594 1 97.88 62 LEU B O 1
ATOM 2734 N N . LYS B 1 63 ? 9.93 -1.927 20.219 1 96.56 63 LYS B N 1
ATOM 2735 C CA . LYS B 1 63 ? 10.961 -2.16 21.219 1 96.56 63 LYS B CA 1
ATOM 2736 C C . LYS B 1 63 ? 11.25 -0.893 22.016 1 96.56 63 LYS B C 1
ATOM 2738 O O . LYS B 1 63 ? 12 -0.925 23 1 96.56 63 LYS B O 1
ATOM 2743 N N . TYR B 1 64 ? 10.688 0.146 21.656 1 98.06 64 TYR B N 1
ATOM 2744 C CA . TYR B 1 64 ? 11.016 1.44 22.25 1 98.06 64 TYR B CA 1
ATOM 2745 C C . TYR B 1 64 ? 9.812 2.008 23 1 98.06 64 TYR B C 1
ATOM 2747 O O . TYR B 1 64 ? 8.672 1.869 22.547 1 98.06 64 TYR B O 1
ATOM 2755 N N . ASP B 1 65 ? 10.086 2.609 24.094 1 98.25 65 ASP B N 1
ATOM 2756 C CA . ASP B 1 65 ? 9.023 3.361 24.75 1 98.25 65 ASP B CA 1
ATOM 2757 C C . ASP B 1 65 ? 9.102 4.848 24.406 1 98.25 65 ASP B C 1
ATOM 2759 O O . ASP B 1 65 ? 9.961 5.262 23.625 1 98.25 65 ASP B O 1
ATOM 2763 N N . ILE B 1 66 ? 8.18 5.59 24.938 1 98.38 66 ILE B N 1
ATOM 2764 C CA . ILE B 1 66 ? 8.055 6.992 24.547 1 98.38 66 ILE B CA 1
ATOM 2765 C C . ILE B 1 66 ? 9.297 7.762 25 1 98.38 66 ILE B C 1
ATOM 2767 O O . ILE B 1 66 ? 9.734 8.688 24.312 1 98.38 66 ILE B O 1
ATOM 2771 N N . ARG B 1 67 ? 9.891 7.438 26.156 1 98.31 67 ARG B N 1
ATOM 2772 C CA . ARG B 1 67 ? 11.078 8.125 26.656 1 98.31 67 ARG B CA 1
ATOM 2773 C C . ARG B 1 67 ? 12.258 7.941 25.703 1 98.31 67 ARG B C 1
ATOM 2775 O O . ARG B 1 67 ? 12.977 8.898 25.422 1 98.31 67 ARG B O 1
ATOM 2782 N N . GLU B 1 68 ? 12.453 6.727 25.234 1 98.38 68 GLU B N 1
ATOM 2783 C CA . GLU B 1 68 ? 13.531 6.43 24.297 1 98.38 68 GLU B CA 1
ATOM 2784 C C . GLU B 1 68 ? 13.352 7.195 23 1 98.38 68 GLU B C 1
ATOM 2786 O O . GLU B 1 68 ? 14.312 7.777 22.469 1 98.38 68 GLU B O 1
ATOM 2791 N N . ILE B 1 69 ? 12.164 7.18 22.5 1 98.19 69 ILE B N 1
ATOM 2792 C CA . ILE B 1 69 ? 11.883 7.863 21.25 1 98.19 69 ILE B CA 1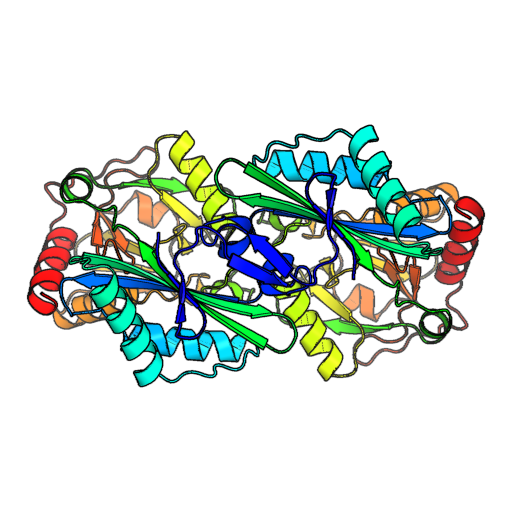
ATOM 2793 C C . ILE B 1 69 ? 12.148 9.359 21.406 1 98.19 69 ILE B C 1
ATOM 2795 O O . ILE B 1 69 ? 12.789 9.977 20.531 1 98.19 69 ILE B O 1
ATOM 2799 N N . GLN B 1 70 ? 11.664 9.914 22.484 1 97.75 70 GLN B N 1
ATOM 2800 C CA . GLN B 1 70 ? 11.891 11.336 22.75 1 97.75 70 GLN B CA 1
ATOM 2801 C C . GLN B 1 70 ? 13.383 11.648 22.828 1 97.75 70 GLN B C 1
ATOM 2803 O O . GLN B 1 70 ? 13.836 12.672 22.312 1 97.75 70 GLN B O 1
ATOM 2808 N N . GLU B 1 71 ? 14.07 10.797 23.516 1 97.88 71 GLU B N 1
ATOM 2809 C CA . GLU B 1 71 ? 15.523 10.969 23.609 1 97.88 71 GLU B CA 1
ATOM 2810 C C . GLU B 1 71 ? 16.172 10.953 22.234 1 97.88 71 GLU B C 1
ATOM 2812 O O . GLU B 1 71 ? 17.062 11.758 21.969 1 97.88 71 GLU B O 1
ATOM 2817 N N . TYR B 1 72 ? 15.766 10.031 21.406 1 98.06 72 TYR B N 1
ATOM 2818 C CA . TYR B 1 72 ? 16.344 9.914 20.062 1 98.06 72 TYR B CA 1
ATOM 2819 C C . TYR B 1 72 ? 16.016 11.141 19.219 1 98.06 72 TYR B C 1
ATOM 2821 O O . TYR B 1 72 ? 16.859 11.633 18.469 1 98.06 72 TYR B O 1
ATOM 2829 N N . LEU B 1 73 ? 14.766 11.633 19.344 1 98.12 73 LEU B N 1
ATOM 2830 C CA . LEU B 1 73 ? 14.375 12.844 18.641 1 98.12 73 LEU B CA 1
ATOM 2831 C C . LEU B 1 73 ? 15.234 14.031 19.062 1 98.12 73 LEU B C 1
ATOM 2833 O O . LEU B 1 73 ? 15.797 14.727 18.203 1 98.12 73 LEU B O 1
ATOM 2837 N N . ASN B 1 74 ? 15.375 14.195 20.328 1 97.25 74 ASN B N 1
ATOM 2838 C CA . ASN B 1 74 ? 16.156 15.305 20.859 1 97.25 74 ASN B CA 1
ATOM 2839 C C . ASN B 1 74 ? 17.625 15.188 20.5 1 97.25 74 ASN B C 1
ATOM 2841 O O . ASN B 1 74 ? 18.281 16.188 20.172 1 97.25 74 ASN B O 1
ATOM 2845 N N . LYS B 1 75 ? 18.109 13.984 20.609 1 97.38 75 LYS B N 1
ATOM 2846 C CA . LYS B 1 75 ? 19.484 13.711 20.234 1 97.38 75 LYS B CA 1
ATOM 2847 C C . LYS B 1 75 ? 19.766 14.164 18.812 1 97.38 75 LYS B C 1
ATOM 2849 O O . LYS B 1 75 ? 20.797 14.805 18.547 1 97.38 75 LYS B O 1
ATOM 2854 N N . LEU B 1 76 ? 18.906 13.875 17.953 1 97 76 LEU B N 1
ATOM 2855 C CA . LEU B 1 76 ? 19.094 14.234 16.547 1 97 76 LEU B CA 1
ATOM 2856 C C . LEU B 1 76 ? 18.969 15.742 16.359 1 97 76 LEU B C 1
ATOM 2858 O O . LEU B 1 76 ? 19.75 16.344 15.633 1 97 76 LEU B O 1
ATOM 2862 N N . ILE B 1 77 ? 17.953 16.375 16.953 1 97.12 77 ILE B N 1
ATOM 2863 C CA . ILE B 1 77 ? 17.75 17.812 16.859 1 97.12 77 ILE B CA 1
ATOM 2864 C C . ILE B 1 77 ? 19 18.547 17.328 1 97.12 77 ILE B C 1
ATOM 2866 O O . ILE B 1 77 ? 19.484 19.453 16.641 1 97.12 77 ILE B O 1
ATOM 2870 N N . LEU B 1 78 ? 19.5 18.109 18.438 1 96.62 78 LEU B N 1
ATOM 2871 C CA . LEU B 1 78 ? 20.672 18.75 19.016 1 96.62 78 LEU B CA 1
ATOM 2872 C C . LEU B 1 78 ? 21.906 18.547 18.141 1 96.62 78 LEU B C 1
ATOM 2874 O O . LEU B 1 78 ? 22.656 19.484 17.891 1 96.62 78 LEU B O 1
ATOM 2878 N N . PHE B 1 79 ? 22.031 17.391 17.688 1 96.38 79 PHE B N 1
ATOM 2879 C CA . PHE B 1 79 ? 23.203 17.047 16.891 1 96.38 79 PHE B CA 1
ATOM 2880 C C . PHE B 1 79 ? 23.234 17.875 15.602 1 96.38 79 PHE B C 1
ATOM 2882 O O . PHE B 1 79 ? 24.297 18.312 15.164 1 96.38 79 PHE B O 1
ATOM 2889 N N . THR B 1 80 ? 22.125 18.062 15.008 1 95.38 80 THR B N 1
ATOM 2890 C CA . THR B 1 80 ? 22.062 18.75 13.719 1 95.38 80 THR B CA 1
ATOM 2891 C C . THR B 1 80 ? 21.938 20.25 13.914 1 95.38 80 THR B C 1
ATOM 2893 O O . THR B 1 80 ? 22 21.016 12.945 1 95.38 80 THR B O 1
ATOM 2896 N N . ASN B 1 81 ? 21.75 20.719 15.062 1 95.88 81 ASN B N 1
ATOM 2897 C CA . ASN B 1 81 ? 21.578 22.125 15.383 1 95.88 81 ASN B CA 1
ATOM 2898 C C . ASN B 1 81 ? 20.453 22.75 14.562 1 95.88 81 ASN B C 1
ATOM 2900 O O . ASN B 1 81 ? 20.609 23.828 13.992 1 95.88 81 ASN B O 1
ATOM 2904 N N . THR B 1 82 ? 19.422 22.031 14.398 1 95.06 82 THR B N 1
ATOM 2905 C CA . THR B 1 82 ? 18.25 22.5 13.672 1 95.06 82 THR B CA 1
ATOM 2906 C C . THR B 1 82 ? 17.219 23.109 14.625 1 95.06 82 THR B C 1
ATOM 2908 O O . THR B 1 82 ? 16.875 22.5 15.641 1 95.06 82 THR B O 1
ATOM 2911 N N . HIS B 1 83 ? 16.672 24.219 14.289 1 95.56 83 HIS B N 1
ATOM 2912 C CA . HIS B 1 83 ? 15.859 24.969 15.234 1 95.56 83 HIS B CA 1
ATOM 2913 C C . HIS B 1 83 ? 14.375 24.656 15.055 1 95.56 83 HIS B C 1
ATOM 2915 O O . HIS B 1 83 ? 13.594 24.797 16 1 95.56 83 HIS B O 1
ATOM 2921 N N . SER B 1 84 ? 14.016 24.391 13.812 1 97.06 84 SER B N 1
ATOM 2922 C CA . SER B 1 84 ? 12.625 24.047 13.547 1 97.06 84 SER B CA 1
ATOM 2923 C C . SER B 1 84 ? 12.492 23.188 12.297 1 97.06 84 SER B C 1
ATOM 2925 O O . SER B 1 84 ? 13.391 23.172 11.453 1 97.06 84 SER B O 1
ATOM 2927 N N . GLY B 1 85 ? 11.453 22.406 12.188 1 97.81 85 GLY B N 1
ATOM 2928 C CA . GLY B 1 85 ? 11.211 21.562 11.031 1 97.81 85 GLY B CA 1
ATOM 2929 C C . GLY B 1 85 ? 10.297 20.391 11.328 1 97.81 85 GLY B C 1
ATOM 2930 O O . GLY B 1 85 ? 9.344 20.531 12.109 1 97.81 85 GLY B O 1
ATOM 2931 N N . ALA B 1 86 ? 10.516 19.344 10.594 1 98.31 86 ALA B N 1
ATOM 2932 C CA . ALA B 1 86 ? 9.742 18.109 10.742 1 98.31 86 ALA B CA 1
ATOM 2933 C C . ALA B 1 86 ? 10.641 16.938 11.109 1 98.31 86 ALA B C 1
ATOM 2935 O O . ALA B 1 86 ? 11.781 16.844 10.641 1 98.31 86 ALA B O 1
ATOM 2936 N N . LEU B 1 87 ? 10.156 16.078 11.953 1 98.38 87 LEU B N 1
ATOM 2937 C CA . LEU B 1 87 ? 10.789 14.812 12.297 1 98.38 87 LEU B CA 1
ATOM 2938 C C . LEU B 1 87 ? 9.977 13.641 11.75 1 98.38 87 LEU B C 1
ATOM 2940 O O . LEU B 1 87 ? 8.812 13.461 12.102 1 98.38 87 LEU B O 1
ATOM 2944 N N . LYS B 1 88 ? 10.609 12.906 10.898 1 98.38 88 LYS B N 1
ATOM 2945 C CA . LYS B 1 88 ? 9.961 11.695 10.406 1 98.38 88 LYS B CA 1
ATOM 2946 C C . LYS B 1 88 ? 10.492 10.461 11.125 1 98.38 88 LYS B C 1
ATOM 2948 O O . LYS B 1 88 ? 11.703 10.25 11.195 1 98.38 88 LYS B O 1
ATOM 2953 N N . ILE B 1 89 ? 9.609 9.688 11.664 1 98.69 89 ILE B N 1
ATOM 2954 C CA . ILE B 1 89 ? 9.93 8.406 12.281 1 98.69 89 ILE B CA 1
ATOM 2955 C C . ILE B 1 89 ? 9.453 7.27 11.391 1 98.69 89 ILE B C 1
ATOM 2957 O O . ILE B 1 89 ? 8.273 7.223 11.008 1 98.69 89 ILE B O 1
ATOM 2961 N N . LEU B 1 90 ? 10.297 6.406 11 1 98.38 90 LEU B N 1
ATOM 2962 C CA . LEU B 1 90 ? 9.984 5.168 10.297 1 98.38 90 LEU B CA 1
ATOM 2963 C C . LEU B 1 90 ? 10.242 3.959 11.188 1 98.38 90 LEU B C 1
ATOM 2965 O O . LEU B 1 90 ? 11.25 3.902 11.891 1 98.38 90 LEU B O 1
ATOM 2969 N N . TYR B 1 91 ? 9.375 3.059 11.234 1 98.75 91 TYR B N 1
ATOM 2970 C CA . TYR B 1 91 ? 9.547 1.761 11.875 1 98.75 91 TYR B CA 1
ATOM 2971 C C . TYR B 1 91 ? 9.258 0.627 10.898 1 98.75 91 TYR B C 1
ATOM 2973 O O . TYR B 1 91 ? 8.094 0.305 10.641 1 98.75 91 TYR B O 1
ATOM 2981 N N . LEU B 1 92 ? 10.328 -0.046 10.43 1 98.12 92 LEU B N 1
ATOM 2982 C CA . LEU B 1 92 ? 10.242 -0.985 9.312 1 98.12 92 LEU B CA 1
ATOM 2983 C C . LEU B 1 92 ? 10.562 -2.402 9.773 1 98.12 92 LEU B C 1
ATOM 2985 O O . LEU B 1 92 ? 11.492 -2.611 10.562 1 98.12 92 LEU B O 1
ATOM 2989 N N . LYS B 1 93 ? 9.758 -3.338 9.289 1 98.12 93 LYS B N 1
ATOM 2990 C CA . LYS B 1 93 ? 10.07 -4.742 9.539 1 98.12 93 LYS B CA 1
ATOM 2991 C C . LYS B 1 93 ? 11.227 -5.211 8.656 1 98.12 93 LYS B C 1
ATOM 2993 O O . LYS B 1 93 ? 11.219 -4.984 7.445 1 98.12 93 LYS B O 1
ATOM 2998 N N . ASN B 1 94 ? 12.18 -5.777 9.25 1 95 94 ASN B N 1
ATOM 2999 C CA . ASN B 1 94 ? 13.352 -6.34 8.594 1 95 94 ASN B CA 1
ATOM 3000 C C . ASN B 1 94 ? 13.672 -7.734 9.109 1 95 94 ASN B C 1
ATOM 3002 O O . ASN B 1 94 ? 14.547 -7.898 9.969 1 95 94 ASN B O 1
ATOM 3006 N N . ASN B 1 95 ? 13.016 -8.727 8.375 1 91.62 95 ASN B N 1
ATOM 3007 C CA . ASN B 1 95 ? 13.078 -10.109 8.828 1 91.62 95 ASN B CA 1
ATOM 3008 C C . ASN B 1 95 ? 12.609 -10.25 10.273 1 91.62 95 ASN B C 1
ATOM 3010 O O . ASN B 1 95 ? 11.492 -9.852 10.609 1 91.62 95 ASN B O 1
ATOM 3014 N N . ASP B 1 96 ? 13.469 -10.695 11.133 1 91.06 96 ASP B N 1
ATOM 3015 C CA . ASP B 1 96 ? 13.07 -10.906 12.516 1 91.06 96 ASP B CA 1
ATOM 3016 C C . ASP B 1 96 ? 13.391 -9.688 13.375 1 91.06 96 ASP B C 1
ATOM 3018 O O . ASP B 1 96 ? 13.305 -9.742 14.602 1 91.06 96 ASP B O 1
ATOM 3022 N N . LYS B 1 97 ? 13.703 -8.625 12.703 1 94.94 97 LYS B N 1
ATOM 3023 C CA . LYS B 1 97 ? 14.023 -7.387 13.414 1 94.94 97 LYS B CA 1
ATOM 3024 C C . LYS B 1 97 ? 13.234 -6.207 12.852 1 94.94 97 LYS B C 1
ATOM 3026 O O . LYS B 1 97 ? 12.422 -6.375 11.938 1 94.94 97 LYS B O 1
ATOM 3031 N N . TYR B 1 98 ? 13.414 -5.137 13.57 1 97.44 98 TYR B N 1
ATOM 3032 C CA . TYR B 1 98 ? 12.797 -3.881 13.148 1 97.44 98 TYR B CA 1
ATOM 3033 C C . TYR B 1 98 ? 13.812 -2.746 13.156 1 97.44 98 TYR B C 1
ATOM 3035 O O . TYR B 1 98 ? 14.719 -2.721 14 1 97.44 98 TYR B O 1
ATOM 3043 N N . ASP B 1 99 ? 13.672 -1.894 12.211 1 96.88 99 ASP B N 1
ATOM 3044 C CA . ASP B 1 99 ? 14.516 -0.703 12.164 1 96.88 99 ASP B CA 1
ATOM 3045 C C . ASP B 1 99 ? 13.711 0.551 12.508 1 96.88 99 ASP B C 1
ATOM 3047 O O . ASP B 1 99 ? 12.703 0.844 11.859 1 96.88 99 ASP B O 1
ATOM 3051 N N . LEU B 1 100 ? 14.148 1.229 13.531 1 98.25 100 LEU B N 1
ATOM 3052 C CA . LEU B 1 100 ? 13.648 2.562 13.844 1 98.25 100 LEU B CA 1
ATOM 3053 C C . LEU B 1 100 ? 14.523 3.637 13.211 1 98.25 100 LEU B C 1
ATOM 3055 O O . LEU B 1 100 ? 15.719 3.73 13.516 1 98.25 100 LEU B O 1
ATOM 3059 N N . ILE B 1 101 ? 13.953 4.434 12.352 1 97.44 101 ILE B N 1
ATOM 3060 C CA . ILE B 1 101 ? 14.695 5.465 11.633 1 97.44 101 ILE B CA 1
ATOM 3061 C C . ILE B 1 101 ? 14.07 6.832 11.906 1 97.44 101 ILE B C 1
ATOM 3063 O O . ILE B 1 101 ? 12.844 6.98 11.867 1 97.44 101 ILE B O 1
ATOM 3067 N N . ILE B 1 102 ? 14.867 7.781 12.195 1 97.94 102 ILE B N 1
ATOM 3068 C CA . ILE B 1 102 ? 14.406 9.148 12.406 1 97.94 102 ILE B CA 1
ATOM 3069 C C . ILE B 1 102 ? 15.164 10.094 11.469 1 97.94 102 ILE B C 1
ATOM 3071 O O . ILE B 1 102 ? 16.391 10.062 11.406 1 97.94 102 ILE B O 1
ATOM 3075 N N . ILE B 1 103 ? 14.422 10.914 10.766 1 96.94 103 ILE B N 1
ATOM 3076 C CA . ILE B 1 103 ? 14.977 11.859 9.797 1 96.94 103 ILE B CA 1
ATOM 3077 C C . ILE B 1 103 ? 14.445 13.258 10.078 1 96.94 103 ILE B C 1
ATOM 3079 O O . ILE B 1 103 ? 13.273 13.43 10.438 1 96.94 103 ILE B O 1
ATOM 3083 N N . ILE B 1 104 ? 15.273 14.25 9.945 1 96.56 104 ILE B N 1
ATOM 3084 C CA . ILE B 1 104 ? 14.828 15.641 10.016 1 96.56 104 ILE B CA 1
ATOM 3085 C C . ILE B 1 104 ? 14.602 16.172 8.602 1 96.56 104 ILE B C 1
ATOM 3087 O O . ILE B 1 104 ? 15.414 15.953 7.707 1 96.56 104 ILE B O 1
ATOM 3091 N N . LYS B 1 105 ? 13.469 16.781 8.5 1 95.94 105 LYS B N 1
ATOM 3092 C CA . LYS B 1 105 ? 13.109 17.422 7.238 1 95.94 105 LYS B CA 1
ATOM 3093 C C . LYS B 1 105 ? 12.711 18.875 7.449 1 95.94 105 LYS B C 1
ATOM 3095 O O . LYS B 1 105 ? 12.406 19.281 8.57 1 95.94 105 LYS B O 1
ATOM 3100 N N . GLU B 1 106 ? 12.812 19.578 6.383 1 95.38 106 GLU B N 1
ATOM 3101 C CA . GLU B 1 106 ? 12.281 20.938 6.422 1 95.38 106 GLU B CA 1
ATOM 3102 C C . GLU B 1 106 ? 10.758 20.938 6.398 1 95.38 106 GLU B C 1
ATOM 3104 O O . GLU B 1 106 ? 10.141 20.109 5.723 1 95.38 106 GLU B O 1
ATOM 3109 N N . ASN B 1 107 ? 10.172 21.75 7.234 1 96.06 107 ASN B N 1
ATOM 3110 C CA . ASN B 1 107 ? 8.75 22.016 7.07 1 96.06 107 ASN B CA 1
ATOM 3111 C C . ASN B 1 107 ? 8.492 22.984 5.91 1 96.06 107 ASN B C 1
ATOM 3113 O O . ASN B 1 107 ? 8.812 24.172 6.004 1 96.06 107 ASN B O 1
ATOM 3117 N N . ARG B 1 108 ? 7.879 22.656 4.926 1 93.25 108 ARG B N 1
ATOM 3118 C CA . ARG B 1 108 ? 7.816 23.391 3.67 1 93.25 108 ARG B CA 1
ATOM 3119 C C . ARG B 1 108 ? 6.648 24.375 3.674 1 93.25 108 ARG B C 1
ATOM 3121 O O . ARG B 1 108 ? 6.469 25.141 2.723 1 93.25 108 ARG B O 1
ATOM 3128 N N . TYR B 1 109 ? 5.867 24.375 4.668 1 96.69 109 TYR B N 1
ATOM 3129 C CA . TYR B 1 109 ? 4.684 25.234 4.699 1 96.69 109 TYR B CA 1
ATOM 3130 C C . TYR B 1 109 ? 5.023 26.609 5.238 1 96.69 109 TYR B C 1
ATOM 3132 O O . TYR B 1 109 ? 5.41 26.766 6.398 1 96.69 109 TYR B O 1
ATOM 3140 N N . VAL B 1 110 ? 4.836 27.625 4.395 1 95.56 110 VAL B N 1
ATOM 3141 C CA . VAL B 1 110 ? 5.191 29 4.746 1 95.56 110 VAL B CA 1
ATOM 3142 C C . VAL B 1 110 ? 3.934 29.859 4.789 1 95.56 110 VAL B C 1
ATOM 3144 O O . VAL B 1 110 ? 2.893 29.484 4.246 1 95.56 110 VAL B O 1
ATOM 3147 N N . GLU B 1 111 ? 4.105 30.984 5.332 1 95.31 111 GLU B N 1
ATOM 3148 C CA . GLU B 1 111 ? 2.979 31.875 5.605 1 95.31 111 GLU B CA 1
ATOM 3149 C C . GLU B 1 111 ? 2.205 32.188 4.332 1 95.31 111 GLU B C 1
ATOM 3151 O O . GLU B 1 111 ? 0.972 32.219 4.34 1 95.31 111 GLU B O 1
ATOM 3156 N N . LYS B 1 112 ? 2.855 32.438 3.248 1 97.12 112 LYS B N 1
ATOM 3157 C CA . LYS B 1 112 ? 2.227 32.812 1.986 1 97.12 112 LYS B CA 1
ATOM 3158 C C . LYS B 1 112 ? 1.234 31.75 1.526 1 97.12 112 LYS B C 1
ATOM 3160 O O . LYS B 1 112 ? 0.204 32.062 0.931 1 97.12 112 LYS B O 1
ATOM 3165 N N . MET B 1 113 ? 1.516 30.516 1.822 1 97.75 113 MET B N 1
ATOM 3166 C CA . MET B 1 113 ? 0.644 29.406 1.416 1 97.75 113 MET B CA 1
ATOM 3167 C C . MET B 1 113 ? -0.716 29.516 2.1 1 97.75 113 MET B C 1
ATOM 3169 O O . MET B 1 113 ? -1.739 29.172 1.512 1 97.75 113 MET B O 1
ATOM 3173 N N . TYR B 1 114 ? -0.703 30.016 3.318 1 97.62 114 TYR B N 1
ATOM 3174 C CA . TYR B 1 114 ? -1.946 30.141 4.07 1 97.62 114 TYR B CA 1
ATOM 3175 C C . TYR B 1 114 ? -2.77 31.328 3.588 1 97.62 114 TYR B C 1
ATOM 3177 O O . TYR B 1 114 ? -3.998 31.328 3.693 1 97.62 114 TYR B O 1
ATOM 3185 N N . GLU B 1 115 ? -2.082 32.312 3.115 1 97.31 115 GLU B N 1
ATOM 3186 C CA . GLU B 1 115 ? -2.754 33.469 2.525 1 97.31 115 GLU B CA 1
ATOM 3187 C C . GLU B 1 115 ? -3.393 33.125 1.187 1 97.31 115 GLU B C 1
ATOM 3189 O O . GLU B 1 115 ? -4.496 33.562 0.879 1 97.31 115 GLU B O 1
ATOM 3194 N N . ASP B 1 116 ? -2.691 32.281 0.392 1 97.88 116 ASP B N 1
ATOM 3195 C CA . ASP B 1 116 ? -3.154 31.906 -0.936 1 97.88 116 ASP B CA 1
ATOM 3196 C C . ASP B 1 116 ? -4.172 30.766 -0.85 1 97.88 116 ASP B C 1
ATOM 3198 O O . ASP B 1 116 ? -5.102 30.703 -1.656 1 97.88 116 ASP B O 1
ATOM 3202 N N . GLY B 1 117 ? -3.949 29.891 0.109 1 98.69 117 GLY B N 1
ATOM 3203 C CA . GLY B 1 117 ? -4.781 28.703 0.252 1 98.69 117 GLY B CA 1
ATOM 3204 C C . GLY B 1 117 ? -4.441 27.609 -0.749 1 98.69 117 GLY B C 1
ATOM 3205 O O . GLY B 1 117 ? -3.812 27.875 -1.775 1 98.69 117 GLY B O 1
ATOM 3206 N N . PHE B 1 118 ? -4.863 26.422 -0.462 1 98.75 118 PHE B N 1
ATOM 3207 C CA . PHE B 1 118 ? -4.625 25.297 -1.355 1 98.75 118 PHE B CA 1
ATOM 3208 C C . PHE B 1 118 ? -5.727 25.188 -2.406 1 98.75 118 PHE B C 1
ATOM 3210 O O . PHE B 1 118 ? -6.898 25.422 -2.107 1 98.75 118 PHE B O 1
ATOM 3217 N N . LYS B 1 119 ? -5.414 24.859 -3.598 1 98.69 119 LYS B N 1
ATOM 3218 C CA . LYS B 1 119 ? -6.328 24.375 -4.625 1 98.69 119 LYS B CA 1
ATOM 3219 C C . LYS B 1 119 ? -6.426 22.844 -4.605 1 98.69 119 LYS B C 1
ATOM 3221 O O . LYS B 1 119 ? -5.406 22.156 -4.641 1 98.69 119 LYS B O 1
ATOM 3226 N N . ILE B 1 120 ? -7.66 22.344 -4.551 1 98.5 120 ILE B N 1
ATOM 3227 C CA . ILE B 1 120 ? -7.77 20.906 -4.418 1 98.5 120 ILE B CA 1
ATOM 3228 C C . ILE B 1 120 ? -8.625 20.344 -5.551 1 98.5 120 ILE B C 1
ATOM 3230 O O . ILE B 1 120 ? -9.445 21.047 -6.129 1 98.5 120 ILE B O 1
ATOM 3234 N N . CYS B 1 121 ? -8.414 19.094 -5.926 1 98.19 121 CYS B N 1
ATOM 3235 C CA . CYS B 1 121 ? -9.219 18.344 -6.887 1 98.19 121 CYS B CA 1
ATOM 3236 C C . CYS B 1 121 ? -9.562 16.969 -6.352 1 98.19 121 CYS B C 1
ATOM 3238 O O . CYS B 1 121 ? -9.219 16.625 -5.219 1 98.19 121 CYS B O 1
ATOM 3240 N N . LEU B 1 122 ? -10.336 16.266 -7.086 1 98.12 122 LEU B N 1
ATOM 3241 C CA . LEU B 1 122 ? -10.75 14.93 -6.66 1 98.12 122 LEU B CA 1
ATOM 3242 C C . LEU B 1 122 ? -9.734 13.883 -7.105 1 98.12 122 LEU B C 1
ATOM 3244 O O . LEU B 1 122 ? -9.203 13.953 -8.211 1 98.12 122 LEU B O 1
ATOM 3248 N N . ALA B 1 123 ? -9.453 12.945 -6.215 1 98.19 123 ALA B N 1
ATOM 3249 C CA . ALA B 1 123 ? -8.641 11.789 -6.586 1 98.19 123 ALA B CA 1
ATOM 3250 C C . ALA B 1 123 ? -9.383 10.883 -7.559 1 98.19 123 ALA B C 1
ATOM 3252 O O . ALA B 1 123 ? -10.609 10.828 -7.555 1 98.19 123 ALA B O 1
ATOM 3253 N N . SER B 1 124 ? -8.625 10.188 -8.391 1 97.56 124 SER B N 1
ATOM 3254 C CA . SER B 1 124 ? -9.211 9.188 -9.281 1 97.56 124 SER B CA 1
ATOM 3255 C C . SER B 1 124 ? -9.547 7.906 -8.531 1 97.56 124 SER B C 1
ATOM 3257 O O . SER B 1 124 ? -10.539 7.246 -8.836 1 97.56 124 SER B O 1
ATOM 3259 N N . SER B 1 125 ? -8.758 7.594 -7.547 1 97.94 125 SER B N 1
ATOM 3260 C CA . SER B 1 125 ? -8.969 6.395 -6.738 1 97.94 125 SER B CA 1
ATOM 3261 C C . SER B 1 125 ? -9.93 6.672 -5.586 1 97.94 125 SER B C 1
ATOM 3263 O O . SER B 1 125 ? -10.086 7.816 -5.164 1 97.94 125 SER B O 1
ATOM 3265 N N . LYS B 1 126 ? -10.492 5.629 -5.098 1 98.5 126 LYS B N 1
ATOM 3266 C CA . LYS B 1 126 ? -11.375 5.742 -3.943 1 98.5 126 LYS B CA 1
ATOM 3267 C C . LYS B 1 126 ? -10.766 5.078 -2.713 1 98.5 126 LYS B C 1
ATOM 3269 O O . LYS B 1 126 ? -10.055 4.078 -2.832 1 98.5 126 LYS B O 1
ATOM 3274 N N . ARG B 1 127 ? -11.039 5.637 -1.58 1 98.62 127 ARG B N 1
ATOM 3275 C CA . ARG B 1 127 ? -10.617 5.02 -0.325 1 98.62 127 ARG B CA 1
ATOM 3276 C C . ARG B 1 127 ? -11.477 3.805 0.001 1 98.62 127 ARG B C 1
ATOM 3278 O O . ARG B 1 127 ? -12.672 3.781 -0.302 1 98.62 127 ARG B O 1
ATOM 3285 N N . ASN B 1 128 ? -10.836 2.844 0.646 1 98.56 128 ASN B N 1
ATOM 3286 C CA . ASN B 1 128 ? -11.492 1.585 0.99 1 98.56 128 ASN B CA 1
ATOM 3287 C C . ASN B 1 128 ? -11.727 1.469 2.492 1 98.56 128 ASN B C 1
ATOM 3289 O O . ASN B 1 128 ? -10.859 0.999 3.229 1 98.56 128 ASN B O 1
ATOM 3293 N N . PRO B 1 129 ? -12.938 1.809 2.947 1 98.31 129 PRO B N 1
ATOM 3294 C CA . PRO B 1 129 ? -13.195 1.703 4.387 1 98.31 129 PRO B CA 1
ATOM 3295 C C . PRO B 1 129 ? -13.141 0.262 4.891 1 98.31 129 PRO B C 1
ATOM 3297 O O . PRO B 1 129 ? -13.109 0.029 6.102 1 98.31 129 PRO B O 1
ATOM 3300 N N . ASP B 1 130 ? -13.062 -0.716 3.996 1 98 130 ASP B N 1
ATOM 3301 C CA . ASP B 1 130 ? -13.078 -2.123 4.383 1 98 130 ASP B CA 1
ATOM 3302 C C . ASP B 1 130 ? -11.664 -2.682 4.5 1 98 130 ASP B C 1
ATOM 3304 O O . ASP B 1 130 ? -11.477 -3.879 4.723 1 98 130 ASP B O 1
ATOM 3308 N N . SER B 1 131 ? -10.68 -1.904 4.348 1 97.56 131 SER B N 1
ATOM 3309 C CA . SER B 1 131 ? -9.289 -2.279 4.551 1 97.56 131 SER B CA 1
ATOM 3310 C C . SER B 1 131 ? -8.766 -1.773 5.895 1 97.56 131 SER B C 1
ATOM 3312 O O . SER B 1 131 ? -8.938 -0.598 6.227 1 97.56 131 SER B O 1
ATOM 3314 N N . LYS B 1 132 ? -8.117 -2.611 6.594 1 95.88 132 LYS B N 1
ATOM 3315 C CA . LYS B 1 132 ? -7.547 -2.207 7.875 1 95.88 132 LYS B CA 1
ATOM 3316 C C . LYS B 1 132 ? -6.457 -1.155 7.688 1 95.88 132 LYS B C 1
ATOM 3318 O O . LYS B 1 132 ? -6.289 -0.272 8.531 1 95.88 132 LYS B O 1
ATOM 3323 N N . LEU B 1 133 ? -5.801 -1.193 6.562 1 97.88 133 LEU B N 1
ATOM 3324 C CA . LEU B 1 133 ? -4.652 -0.323 6.34 1 97.88 133 LEU B CA 1
ATOM 3325 C C . LEU B 1 133 ? -5.098 1.123 6.145 1 97.88 133 LEU B C 1
ATOM 3327 O O . LEU B 1 133 ? -4.285 2.045 6.254 1 97.88 133 LEU B O 1
ATOM 3331 N N . THR B 1 134 ? -6.363 1.309 5.836 1 97.94 134 THR B N 1
ATOM 3332 C CA . THR B 1 134 ? -6.906 2.648 5.637 1 97.94 134 THR B CA 1
ATOM 3333 C C . THR B 1 134 ? -6.738 3.49 6.898 1 97.94 134 THR B C 1
ATOM 3335 O O . THR B 1 134 ? -6.586 4.711 6.82 1 97.94 134 THR B O 1
ATOM 3338 N N . TYR B 1 135 ? -6.648 2.855 8 1 98.5 135 TYR B N 1
ATOM 3339 C CA . TYR B 1 135 ? -6.695 3.551 9.281 1 98.5 135 TYR B CA 1
ATOM 3340 C C . TYR B 1 135 ? -5.32 3.57 9.945 1 98.5 135 TYR B C 1
ATOM 3342 O O . TYR B 1 135 ? -5.176 4.023 11.086 1 98.5 135 TYR B O 1
ATOM 3350 N N . ILE B 1 136 ? -4.352 3.023 9.281 1 98.62 136 ILE B N 1
ATOM 3351 C CA . ILE B 1 136 ? -2.99 2.924 9.789 1 98.62 136 ILE B CA 1
ATOM 3352 C C . ILE B 1 136 ? -2.045 3.729 8.898 1 98.62 136 ILE B C 1
ATOM 3354 O O . ILE B 1 136 ? -2.068 3.588 7.676 1 98.62 136 ILE B O 1
ATOM 3358 N N . LYS B 1 137 ? -1.283 4.605 9.477 1 98.75 137 LYS B N 1
ATOM 3359 C CA . LYS B 1 137 ? -0.283 5.348 8.711 1 98.75 137 LYS B CA 1
ATOM 3360 C C . LYS B 1 137 ? 0.919 4.469 8.383 1 98.75 137 LYS B C 1
ATOM 3362 O O . LYS B 1 137 ? 2.02 4.695 8.891 1 98.75 137 LYS B O 1
ATOM 3367 N N . SER B 1 138 ? 0.718 3.547 7.453 1 98.75 138 SER B N 1
ATOM 3368 C CA . SER B 1 138 ? 1.721 2.555 7.082 1 98.75 138 SER B CA 1
ATOM 3369 C C . SER B 1 138 ? 2.551 3.029 5.891 1 98.75 138 SER B C 1
ATOM 3371 O O . SER B 1 138 ? 2.273 4.082 5.312 1 98.75 138 SER B O 1
ATOM 3373 N N . ASN B 1 139 ? 3.547 2.232 5.582 1 98.62 139 ASN B N 1
ATOM 3374 C CA . ASN B 1 139 ? 4.43 2.557 4.469 1 98.62 139 ASN B CA 1
ATOM 3375 C C . ASN B 1 139 ? 3.803 2.182 3.127 1 98.62 139 ASN B C 1
ATOM 3377 O O . ASN B 1 139 ? 4.41 2.381 2.074 1 98.62 139 ASN B O 1
ATOM 3381 N N . ASN B 1 140 ? 2.607 1.646 3.119 1 98.62 140 ASN B N 1
ATOM 3382 C CA . ASN B 1 140 ? 1.832 1.49 1.893 1 98.62 140 ASN B CA 1
ATOM 3383 C C . ASN B 1 140 ? 1.102 2.779 1.524 1 98.62 140 ASN B C 1
ATOM 3385 O O . ASN B 1 140 ? -0.125 2.852 1.616 1 98.62 140 ASN B O 1
ATOM 3389 N N . TYR B 1 141 ? 1.865 3.746 1.011 1 98.31 141 TYR B N 1
ATOM 3390 C CA . TYR B 1 141 ? 1.36 5.098 0.788 1 98.31 141 TYR B CA 1
ATOM 3391 C C . TYR B 1 141 ? 1.505 5.496 -0.675 1 98.31 141 TYR B C 1
ATOM 3393 O O . TYR B 1 141 ? 1.353 6.672 -1.021 1 98.31 141 TYR B O 1
ATOM 3401 N N . LEU B 1 142 ? 1.739 4.531 -1.52 1 98.69 142 LEU B N 1
ATOM 3402 C CA . LEU B 1 142 ? 2.023 4.793 -2.926 1 98.69 142 LEU B CA 1
ATOM 3403 C C . LEU B 1 142 ? 0.85 5.5 -3.596 1 98.69 142 LEU B C 1
ATOM 3405 O O . LEU B 1 142 ? 1.045 6.441 -4.367 1 98.69 142 LEU B O 1
ATOM 3409 N N . GLU B 1 143 ? -0.345 5.086 -3.322 1 98.31 143 GLU B N 1
ATOM 3410 C CA . GLU B 1 143 ? -1.521 5.676 -3.957 1 98.31 143 GLU B CA 1
ATOM 3411 C C . GLU B 1 143 ? -1.655 7.152 -3.604 1 98.31 143 GLU B C 1
ATOM 3413 O O . GLU B 1 143 ? -2.021 7.969 -4.453 1 98.31 143 GLU B O 1
ATOM 3418 N N . ASN B 1 144 ? -1.365 7.465 -2.365 1 98.56 144 ASN B N 1
ATOM 3419 C CA . ASN B 1 144 ? -1.395 8.859 -1.937 1 98.56 144 ASN B CA 1
ATOM 3420 C C . ASN B 1 144 ? -0.417 9.711 -2.74 1 98.56 144 ASN B C 1
ATOM 3422 O O . ASN B 1 144 ? -0.765 10.805 -3.188 1 98.56 144 ASN B O 1
ATOM 3426 N N . LEU B 1 145 ? 0.775 9.18 -2.873 1 98.31 145 LEU B N 1
ATOM 3427 C CA . LEU B 1 145 ? 1.799 9.906 -3.617 1 98.31 145 LEU B CA 1
ATOM 3428 C C . LEU B 1 145 ? 1.39 10.078 -5.074 1 98.31 145 LEU B C 1
ATOM 3430 O O . LEU B 1 145 ? 1.554 11.164 -5.641 1 98.31 145 LEU B O 1
ATOM 3434 N N . LEU B 1 146 ? 0.871 9.016 -5.672 1 98.44 146 LEU B N 1
ATOM 3435 C CA . LEU B 1 146 ? 0.48 9.062 -7.078 1 98.44 146 LEU B CA 1
ATOM 3436 C C . LEU B 1 146 ? -0.608 10.102 -7.305 1 98.44 146 LEU B C 1
ATOM 3438 O O . LEU B 1 146 ? -0.523 10.898 -8.242 1 98.44 146 LEU B O 1
ATOM 3442 N N . GLU B 1 147 ? -1.612 10.102 -6.465 1 98.5 147 GLU B N 1
ATOM 3443 C CA . GLU B 1 147 ? -2.721 11.039 -6.605 1 98.5 147 GLU B CA 1
ATOM 3444 C C . GLU B 1 147 ? -2.262 12.477 -6.355 1 98.5 147 GLU B C 1
ATOM 3446 O O . GLU B 1 147 ? -2.701 13.398 -7.043 1 98.5 147 GLU B O 1
ATOM 3451 N N . LYS B 1 148 ? -1.402 12.648 -5.395 1 98.38 148 LYS B N 1
ATOM 3452 C CA . LYS B 1 148 ? -0.844 13.969 -5.125 1 98.38 148 LYS B CA 1
ATOM 3453 C C . LYS B 1 148 ? -0.04 14.484 -6.316 1 98.38 148 LYS B C 1
ATOM 3455 O O . LYS B 1 148 ? -0.193 15.633 -6.727 1 98.38 148 LYS B O 1
ATOM 3460 N N . ASP B 1 149 ? 0.79 13.633 -6.832 1 97.5 149 ASP B N 1
ATOM 3461 C CA . ASP B 1 149 ? 1.609 14 -7.98 1 97.5 149 ASP B CA 1
ATOM 3462 C C . ASP B 1 149 ? 0.739 14.383 -9.18 1 97.5 149 ASP B C 1
ATOM 3464 O O . ASP B 1 149 ? 1.03 15.352 -9.883 1 97.5 149 ASP B O 1
ATOM 3468 N N . ASN B 1 150 ? -0.284 13.625 -9.422 1 97.5 150 ASN B N 1
ATOM 3469 C CA . ASN B 1 150 ? -1.206 13.922 -10.516 1 97.5 150 ASN B CA 1
ATOM 3470 C C . ASN B 1 150 ? -1.895 15.266 -10.32 1 97.5 150 ASN B C 1
ATOM 3472 O O . ASN B 1 150 ? -2.074 16.016 -11.273 1 97.5 150 ASN B O 1
ATOM 3476 N N . ALA B 1 151 ? -2.316 15.516 -9.109 1 97.81 151 ALA B N 1
ATOM 3477 C CA . ALA B 1 151 ? -2.934 16.797 -8.781 1 97.81 151 ALA B CA 1
ATOM 3478 C C . ALA B 1 151 ? -1.973 17.953 -9.047 1 97.81 151 ALA B C 1
ATOM 3480 O O . ALA B 1 151 ? -2.35 18.953 -9.664 1 97.81 151 ALA B O 1
ATOM 3481 N N . LEU B 1 152 ? -0.737 17.812 -8.641 1 98 152 LEU B N 1
ATOM 3482 C CA . LEU B 1 152 ? 0.271 18.844 -8.836 1 98 152 LEU B CA 1
ATOM 3483 C C . LEU B 1 152 ? 0.479 19.141 -10.312 1 98 152 LEU B C 1
ATOM 3485 O O . LEU B 1 152 ? 0.584 20.297 -10.719 1 98 152 LEU B O 1
ATOM 3489 N N . LYS B 1 153 ? 0.491 18.109 -11.086 1 97.5 153 LYS B N 1
ATOM 3490 C CA . LYS B 1 153 ? 0.677 18.25 -12.523 1 97.5 153 LYS B CA 1
ATOM 3491 C C . LYS B 1 153 ? -0.472 19.031 -13.148 1 97.5 153 LYS B C 1
ATOM 3493 O O . LYS B 1 153 ? -0.303 19.656 -14.195 1 97.5 153 LYS B O 1
ATOM 3498 N N . GLN B 1 154 ? -1.58 19 -12.516 1 97.12 154 GLN B N 1
ATOM 3499 C CA . GLN B 1 154 ? -2.766 19.672 -13.039 1 97.12 154 GLN B CA 1
ATOM 3500 C C . GLN B 1 154 ? -2.939 21.062 -12.414 1 97.12 154 GLN B C 1
ATOM 3502 O O . GLN B 1 154 ? -3.936 21.734 -12.664 1 97.12 154 GLN B O 1
ATOM 3507 N N . GLY B 1 155 ? -2.004 21.453 -11.531 1 97.19 155 GLY B N 1
ATOM 3508 C CA . GLY B 1 155 ? -2.021 22.781 -10.961 1 97.19 155 GLY B CA 1
ATOM 3509 C C . GLY B 1 155 ? -2.744 22.859 -9.625 1 97.19 155 GLY B C 1
ATOM 3510 O O . GLY B 1 155 ? -3.068 23.938 -9.141 1 97.19 155 GLY B O 1
ATOM 3511 N N . TYR B 1 156 ? -3.031 21.688 -9.062 1 98.19 156 TYR B N 1
ATOM 3512 C CA . TYR B 1 156 ? -3.648 21.641 -7.738 1 98.19 156 TYR B CA 1
ATOM 3513 C C . TYR B 1 156 ? -2.615 21.312 -6.668 1 98.19 156 TYR B C 1
ATOM 3515 O O . TYR B 1 156 ? -1.531 20.812 -6.973 1 98.19 156 TYR B O 1
ATOM 3523 N N . ASP B 1 157 ? -2.955 21.609 -5.406 1 98.25 157 ASP B N 1
ATOM 3524 C CA . ASP B 1 157 ? -2.008 21.453 -4.309 1 98.25 157 ASP B CA 1
ATOM 3525 C C . ASP B 1 157 ? -2.266 20.156 -3.547 1 98.25 157 ASP B C 1
ATOM 3527 O O . ASP B 1 157 ? -1.383 19.656 -2.85 1 98.25 157 ASP B O 1
ATOM 3531 N N . GLU B 1 158 ? -3.473 19.672 -3.637 1 98.38 158 GLU B N 1
ATOM 3532 C CA . GLU B 1 158 ? -3.908 18.5 -2.883 1 98.38 158 GLU B CA 1
ATOM 3533 C C . GLU B 1 158 ? -5.09 17.812 -3.562 1 98.38 158 GLU B C 1
ATOM 3535 O O . GLU B 1 158 ? -5.691 18.359 -4.484 1 98.38 158 GLU B O 1
ATOM 3540 N N . VAL B 1 159 ? -5.359 16.594 -3.146 1 98.31 159 VAL B N 1
ATOM 3541 C CA . VAL B 1 159 ? -6.512 15.852 -3.646 1 98.31 159 VAL B CA 1
ATOM 3542 C C . VAL B 1 159 ? -7.441 15.492 -2.488 1 98.31 159 VAL B C 1
ATOM 3544 O O . VAL B 1 159 ? -7.031 15.523 -1.325 1 98.31 159 VAL B O 1
ATOM 3547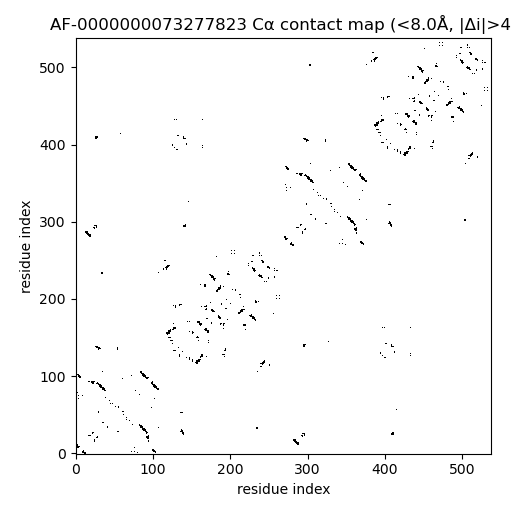 N N . VAL B 1 160 ? -8.648 15.227 -2.814 1 98.5 160 VAL B N 1
ATOM 3548 C CA . VAL B 1 160 ? -9.609 14.664 -1.878 1 98.5 160 VAL B CA 1
ATOM 3549 C C . VAL B 1 160 ? -10.125 13.328 -2.41 1 98.5 160 VAL B C 1
ATOM 3551 O O . VAL B 1 160 ? -10.578 13.242 -3.553 1 98.5 160 VAL B O 1
ATOM 3554 N N . PHE B 1 161 ? -10.016 12.359 -1.608 1 98.81 161 PHE B N 1
ATOM 3555 C CA . PHE B 1 161 ? -10.547 11.039 -1.94 1 98.81 161 PHE B CA 1
ATOM 3556 C C . PHE B 1 161 ? -12.023 10.938 -1.552 1 98.81 161 PHE B C 1
ATOM 3558 O O . PHE B 1 161 ? -12.406 11.359 -0.46 1 98.81 161 PHE B O 1
ATOM 3565 N N . LEU B 1 162 ? -12.812 10.43 -2.43 1 98.81 162 LEU B N 1
ATOM 3566 C CA . LEU B 1 162 ? -14.062 9.797 -2.01 1 98.81 162 LEU B CA 1
ATOM 3567 C C . LEU B 1 162 ? -13.836 8.336 -1.628 1 98.81 162 LEU B C 1
ATOM 3569 O O . LEU B 1 162 ? -12.836 7.734 -2.033 1 98.81 162 LEU B O 1
ATOM 3573 N N . ASN B 1 163 ? -14.711 7.84 -0.779 1 98.75 163 ASN B N 1
ATOM 3574 C CA . ASN B 1 163 ? -14.617 6.41 -0.492 1 98.75 163 ASN B CA 1
ATOM 3575 C C . ASN B 1 163 ? -15.445 5.586 -1.472 1 98.75 163 ASN B C 1
ATOM 3577 O O . ASN B 1 163 ? -16.062 6.137 -2.393 1 98.75 163 ASN B O 1
ATOM 3581 N N . THR B 1 164 ? -15.414 4.277 -1.334 1 98.31 164 THR B N 1
ATOM 3582 C CA . THR B 1 164 ? -16.062 3.359 -2.264 1 98.31 164 THR B CA 1
ATOM 3583 C C . THR B 1 164 ? -17.578 3.539 -2.234 1 98.31 164 THR B C 1
ATOM 3585 O O . THR B 1 164 ? -18.281 3.029 -3.105 1 98.31 164 THR B O 1
ATOM 3588 N N . LYS B 1 165 ? -18.125 4.277 -1.283 1 98.12 165 LYS B N 1
ATOM 3589 C CA . LYS B 1 165 ? -19.547 4.605 -1.2 1 98.12 165 LYS B CA 1
ATOM 3590 C C . LYS B 1 165 ? -19.812 6.023 -1.691 1 98.12 165 LYS B C 1
ATOM 3592 O O . LYS B 1 165 ? -20.906 6.551 -1.513 1 98.12 165 LYS B O 1
ATOM 3597 N N . ASN B 1 166 ? -18.781 6.719 -2.135 1 98.38 166 ASN B N 1
ATOM 3598 C CA . ASN B 1 166 ? -18.828 8.039 -2.754 1 98.38 166 ASN B CA 1
ATOM 3599 C C . ASN B 1 166 ? -19.016 9.141 -1.714 1 98.38 166 ASN B C 1
ATOM 3601 O O . ASN B 1 166 ? -19.594 10.188 -2.012 1 98.38 166 ASN B O 1
ATOM 3605 N N . PHE B 1 167 ? -18.609 8.906 -0.506 1 98.88 167 PHE B N 1
ATOM 3606 C CA . PHE B 1 167 ? -18.547 9.938 0.516 1 98.88 167 PHE B CA 1
ATOM 3607 C C . PHE B 1 167 ? -17.141 10.508 0.617 1 98.88 167 PHE B C 1
ATOM 3609 O O . PHE B 1 167 ? -16.156 9.82 0.315 1 98.88 167 PHE B O 1
ATOM 3616 N N . ILE B 1 168 ? -17.078 11.758 1.072 1 98.94 168 ILE B N 1
ATOM 3617 C CA . ILE B 1 168 ? -15.789 12.406 1.289 1 98.94 168 ILE B CA 1
ATOM 3618 C C . ILE B 1 168 ? -15 11.656 2.357 1 98.94 168 ILE B C 1
ATOM 3620 O O . ILE B 1 168 ? -15.547 11.273 3.393 1 98.94 168 ILE B O 1
ATOM 3624 N N . SER B 1 169 ? -13.766 11.391 2.076 1 98.81 169 SER B N 1
ATOM 3625 C CA . SER B 1 169 ? -12.906 10.711 3.035 1 98.81 169 SER B CA 1
ATOM 3626 C C . SER B 1 169 ? -11.797 11.641 3.535 1 98.81 169 SER B C 1
ATOM 3628 O O . SER B 1 169 ? -12.031 12.469 4.414 1 98.81 169 SER B O 1
ATOM 3630 N N . GLU B 1 170 ? -10.68 11.711 2.836 1 98.94 170 GLU B N 1
ATOM 3631 C CA . GLU B 1 170 ? -9.5 12.484 3.227 1 98.94 170 GLU B CA 1
ATOM 3632 C C . GLU B 1 170 ? -8.695 12.922 2.006 1 98.94 170 GLU B C 1
ATOM 3634 O O . GLU B 1 170 ? -9.062 12.609 0.871 1 98.94 170 GLU B O 1
ATOM 3639 N N . GLY B 1 171 ? -7.652 13.734 2.227 1 98.75 171 GLY B N 1
ATOM 3640 C CA . GLY B 1 171 ? -6.684 14.047 1.188 1 98.75 171 GLY B CA 1
ATOM 3641 C C . GLY B 1 171 ? -5.559 13.031 1.097 1 98.75 171 GLY B C 1
ATOM 3642 O O . GLY B 1 171 ? -5.641 11.953 1.689 1 98.75 171 GLY B O 1
ATOM 3643 N N . SER B 1 172 ? -4.59 13.328 0.291 1 98.44 172 SER B N 1
ATOM 3644 C CA . SER B 1 172 ? -3.424 12.461 0.192 1 98.44 172 SER B CA 1
ATOM 3645 C C . SER B 1 172 ? -2.623 12.453 1.491 1 98.44 172 SER B C 1
ATOM 3647 O O . SER B 1 172 ? -2.158 11.406 1.937 1 98.44 172 SER B O 1
ATOM 3649 N N . TYR B 1 173 ? -2.527 13.641 2.086 1 97.62 173 TYR B N 1
ATOM 3650 C CA . TYR B 1 173 ? -1.787 13.75 3.338 1 97.62 173 TYR B CA 1
ATOM 3651 C C . TYR B 1 173 ? -2.545 14.602 4.348 1 97.62 173 TYR B C 1
ATOM 3653 O O . TYR B 1 173 ? -1.938 15.242 5.207 1 97.62 173 TYR B O 1
ATOM 3661 N N . THR B 1 174 ? -3.914 14.719 4.137 1 98.81 174 THR B N 1
ATOM 3662 C CA . THR B 1 174 ? -4.656 15.664 4.953 1 98.81 174 THR B CA 1
ATOM 3663 C C . THR B 1 174 ? -6.02 15.102 5.336 1 98.81 174 THR B C 1
ATOM 3665 O O . THR B 1 174 ? -6.52 14.18 4.695 1 98.81 174 THR B O 1
ATOM 3668 N N . ASN B 1 175 ? -6.566 15.625 6.418 1 98.94 175 ASN B N 1
ATOM 3669 C CA . ASN B 1 175 ? -7.996 15.555 6.699 1 98.94 175 ASN B CA 1
ATOM 3670 C C . ASN B 1 175 ? -8.719 16.812 6.238 1 98.94 175 ASN B C 1
ATOM 3672 O O . ASN B 1 175 ? -8.086 17.812 5.891 1 98.94 175 ASN B O 1
ATOM 3676 N N . ILE B 1 176 ? -10.055 16.734 6.203 1 98.94 176 ILE B N 1
ATOM 3677 C CA . ILE B 1 176 ? -10.758 17.844 5.578 1 98.94 176 ILE B CA 1
ATOM 3678 C C . ILE B 1 176 ? -11.922 18.281 6.465 1 98.94 176 ILE B C 1
ATOM 3680 O O . ILE B 1 176 ? -12.594 17.438 7.066 1 98.94 176 ILE B O 1
ATOM 3684 N N . PHE B 1 177 ? -12.133 19.578 6.566 1 98.94 177 PHE B N 1
ATOM 3685 C CA . PHE B 1 177 ? -13.273 20.234 7.195 1 98.94 177 PHE B CA 1
ATOM 3686 C C . PHE B 1 177 ? -13.93 21.219 6.234 1 98.94 177 PHE B C 1
ATOM 3688 O O . PHE B 1 177 ? -13.266 21.766 5.359 1 98.94 177 PHE B O 1
ATOM 3695 N N . PHE B 1 178 ? -15.18 21.391 6.395 1 98.88 178 PHE B N 1
ATOM 3696 C CA . PHE B 1 178 ? -15.852 22.469 5.676 1 98.88 178 PHE B CA 1
ATOM 3697 C C . PHE B 1 178 ? -16.922 23.109 6.539 1 98.88 178 PHE B C 1
ATOM 3699 O O . PHE B 1 178 ? -17.297 22.578 7.582 1 98.88 178 PHE B O 1
ATOM 3706 N N . ILE B 1 179 ? -17.312 24.359 6.16 1 98.81 179 ILE B N 1
ATOM 3707 C CA . ILE B 1 179 ? -18.234 25.172 6.93 1 98.81 179 ILE B CA 1
ATOM 3708 C C . ILE B 1 179 ? -19.422 25.578 6.051 1 98.81 179 ILE B C 1
ATOM 3710 O O . ILE B 1 179 ? -19.234 25.953 4.887 1 98.81 179 ILE B O 1
ATOM 3714 N N . LYS B 1 180 ? -20.531 25.469 6.512 1 98.12 180 LYS B N 1
ATOM 3715 C CA . LYS B 1 180 ? -21.766 26.016 5.949 1 98.12 180 LYS B CA 1
ATOM 3716 C C . LYS B 1 180 ? -22.547 26.797 7.004 1 98.12 180 LYS B C 1
ATOM 3718 O O . LYS B 1 180 ? -22.984 26.219 8 1 98.12 180 LYS B O 1
ATOM 3723 N N . GLY B 1 181 ? -22.75 28.031 6.73 1 96.38 181 GLY B N 1
ATOM 3724 C CA . GLY B 1 181 ? -23.281 28.875 7.797 1 96.38 181 GLY B CA 1
ATOM 3725 C C . GLY B 1 181 ? -22.375 28.938 9.008 1 96.38 181 GLY B C 1
ATOM 3726 O O . GLY B 1 181 ? -21.203 29.281 8.891 1 96.38 181 GLY B O 1
ATOM 3727 N N . ASP B 1 182 ? -22.922 28.531 10.195 1 95.81 182 ASP B N 1
ATOM 3728 C CA . ASP B 1 182 ? -22.125 28.594 11.422 1 95.81 182 ASP B CA 1
ATOM 3729 C C . ASP B 1 182 ? -21.781 27.188 11.922 1 95.81 182 ASP B C 1
ATOM 3731 O O . ASP B 1 182 ? -21.391 27.016 13.078 1 95.81 182 ASP B O 1
ATOM 3735 N N . LYS B 1 183 ? -21.922 26.297 11.008 1 98.19 183 LYS B N 1
ATOM 3736 C CA . LYS B 1 183 ? -21.719 24.891 11.391 1 98.19 183 LYS B CA 1
ATOM 3737 C C . LYS B 1 183 ? -20.531 24.297 10.641 1 98.19 183 LYS B C 1
ATOM 3739 O O . LYS B 1 183 ? -20.375 24.516 9.438 1 98.19 183 LYS B O 1
ATOM 3744 N N . LEU B 1 184 ? -19.719 23.578 11.43 1 98.88 184 LEU B N 1
ATOM 3745 C CA . LEU B 1 184 ? -18.594 22.859 10.859 1 98.88 184 LEU B CA 1
ATOM 3746 C C . LEU B 1 184 ? -18.969 21.406 10.578 1 98.88 184 LEU B C 1
ATOM 3748 O O . LEU B 1 184 ? -19.828 20.844 11.266 1 98.88 184 LEU B O 1
ATOM 3752 N N . TYR B 1 185 ? -18.281 20.875 9.516 1 98.94 185 TYR B N 1
ATOM 3753 C CA . TYR B 1 185 ? -18.484 19.484 9.117 1 98.94 185 TYR B CA 1
ATOM 3754 C C . TYR B 1 185 ? -17.141 18.797 8.852 1 98.94 185 TYR B C 1
ATOM 3756 O O . TYR B 1 185 ? -16.203 19.422 8.344 1 98.94 185 TYR B O 1
ATOM 3764 N N . THR B 1 186 ? -17.016 17.531 9.188 1 98.94 186 THR B N 1
ATOM 3765 C CA . THR B 1 186 ? -15.891 16.688 8.805 1 98.94 186 THR B CA 1
ATOM 3766 C C . THR B 1 186 ? -16.328 15.227 8.68 1 98.94 186 THR B C 1
ATOM 3768 O O . THR B 1 186 ? -17.219 14.773 9.406 1 98.94 186 THR B O 1
ATOM 3771 N N . PRO B 1 187 ? -15.727 14.523 7.785 1 98.94 187 PRO B N 1
ATOM 3772 C CA . PRO B 1 187 ? -16.125 13.125 7.605 1 98.94 187 PRO B CA 1
ATOM 3773 C C . PRO B 1 187 ? -15.867 12.273 8.844 1 98.94 187 PRO B C 1
ATOM 3775 O O . PRO B 1 187 ? -14.891 12.5 9.562 1 98.94 187 PRO B O 1
ATOM 3778 N N . ASP B 1 188 ? -16.766 11.312 9.031 1 98.88 188 ASP B N 1
ATOM 3779 C CA . ASP B 1 188 ? -16.547 10.312 10.07 1 98.88 188 ASP B CA 1
ATOM 3780 C C . ASP B 1 188 ? -15.367 9.406 9.719 1 98.88 188 ASP B C 1
ATOM 3782 O O . ASP B 1 188 ? -15.117 9.141 8.539 1 98.88 188 ASP B O 1
ATOM 3786 N N . ILE B 1 189 ? -14.695 8.914 10.734 1 98.81 189 ILE B N 1
ATOM 3787 C CA . ILE B 1 189 ? -13.555 8.031 10.516 1 98.81 189 ILE B CA 1
ATOM 3788 C C . ILE B 1 189 ? -13.992 6.824 9.695 1 98.81 189 ILE B C 1
ATOM 3790 O O . ILE B 1 189 ? -13.234 6.332 8.852 1 98.81 189 ILE B O 1
ATOM 3794 N N . SER B 1 190 ? -15.227 6.355 9.812 1 98.38 190 SER B N 1
ATOM 3795 C CA . SER B 1 190 ? -15.766 5.184 9.125 1 98.38 190 SER B CA 1
ATOM 3796 C C . SER B 1 190 ? -15.859 5.426 7.617 1 98.38 190 SER B C 1
ATOM 3798 O O . SER B 1 190 ? -16.078 4.488 6.848 1 98.38 190 SER B O 1
ATOM 3800 N N . CYS B 1 191 ? -15.68 6.684 7.223 1 98.75 191 CYS B N 1
ATOM 3801 C CA . CYS B 1 191 ? -15.641 6.992 5.797 1 98.75 191 CYS B CA 1
ATOM 3802 C C . CYS B 1 191 ? -14.336 6.52 5.168 1 98.75 191 CYS B C 1
ATOM 3804 O O . CYS B 1 191 ? -14.164 6.605 3.951 1 98.75 191 CYS B O 1
ATOM 3806 N N . GLY B 1 192 ? -13.453 5.938 5.949 1 98.56 192 GLY B N 1
ATOM 3807 C CA . GLY B 1 192 ? -12.195 5.43 5.438 1 98.56 192 GLY B CA 1
ATOM 3808 C C . GLY B 1 192 ? -11.109 6.492 5.344 1 98.56 192 GLY B C 1
ATOM 3809 O O . GLY B 1 192 ? -10.602 6.77 4.258 1 98.56 192 GLY B O 1
ATOM 3810 N N . LEU B 1 193 ? -10.766 7.008 6.488 1 98.81 193 LEU B N 1
ATOM 3811 C CA . LEU B 1 193 ? -9.719 8.023 6.547 1 98.81 193 LEU B CA 1
ATOM 3812 C C . LEU B 1 193 ? -8.797 7.789 7.738 1 98.81 193 LEU B C 1
ATOM 3814 O O . LEU B 1 193 ? -9.188 7.129 8.711 1 98.81 193 LEU B O 1
ATOM 3818 N N . LEU B 1 194 ? -7.543 8.148 7.629 1 98.81 194 LEU B N 1
ATOM 3819 C CA . LEU B 1 194 ? -6.637 8.156 8.773 1 98.81 194 LEU B CA 1
ATOM 3820 C C . LEU B 1 194 ? -7.141 9.086 9.867 1 98.81 194 LEU B C 1
ATOM 3822 O O . LEU B 1 194 ? -7.473 10.242 9.594 1 98.81 194 LEU B O 1
ATOM 3826 N N . PRO B 1 195 ? -7.309 8.609 11.078 1 98.56 195 PRO B N 1
ATOM 3827 C CA . PRO B 1 195 ? -7.641 9.531 12.164 1 98.56 195 PRO B CA 1
ATOM 3828 C C . PRO B 1 195 ? -6.488 10.477 12.508 1 98.56 195 PRO B C 1
ATOM 3830 O O . PRO B 1 195 ? -5.715 10.203 13.422 1 98.56 195 PRO B O 1
ATOM 3833 N N . GLY B 1 196 ? -6.457 11.602 11.844 1 98.81 196 GLY B N 1
ATOM 3834 C CA . GLY B 1 196 ? -5.348 12.531 11.984 1 98.81 196 GLY B CA 1
ATOM 3835 C C . GLY B 1 196 ? -5.25 13.133 13.375 1 98.81 196 GLY B C 1
ATOM 3836 O O . GLY B 1 196 ? -6.266 13.43 14 1 98.81 196 GLY B O 1
ATOM 3837 N N . ILE B 1 197 ? -4.066 13.312 13.789 1 98.88 197 ILE B N 1
ATOM 3838 C CA . ILE B 1 197 ? -3.818 13.898 15.102 1 98.88 197 ILE B CA 1
ATOM 3839 C C . ILE B 1 197 ? -4.262 15.359 15.117 1 98.88 197 ILE B C 1
ATOM 3841 O O . ILE B 1 197 ? -4.934 15.805 16.047 1 98.88 197 ILE B O 1
ATOM 3845 N N . MET B 1 198 ? -3.906 16.062 14.086 1 98.88 198 MET B N 1
ATOM 3846 C CA . MET B 1 198 ? -4.344 17.453 13.977 1 98.88 198 MET B CA 1
ATOM 3847 C C . MET B 1 198 ? -5.863 17.547 13.867 1 98.88 198 MET B C 1
ATOM 3849 O O . MET B 1 198 ? -6.48 18.438 14.445 1 98.88 198 MET B O 1
ATOM 3853 N N . ARG B 1 199 ? -6.461 16.656 13.078 1 98.88 199 ARG B N 1
ATOM 3854 C CA . ARG B 1 199 ? -7.918 16.578 13.023 1 98.88 199 ARG B CA 1
ATOM 3855 C C . ARG B 1 199 ? -8.516 16.5 14.422 1 98.88 199 ARG B C 1
ATOM 3857 O O . ARG B 1 199 ? -9.477 17.203 14.734 1 98.88 199 ARG B O 1
ATOM 3864 N N . GLU B 1 200 ? -7.953 15.602 15.219 1 98.81 200 GLU B N 1
ATOM 3865 C CA . GLU B 1 200 ? -8.43 15.438 16.594 1 98.81 200 GLU B CA 1
ATOM 3866 C C . GLU B 1 200 ? -8.266 16.719 17.391 1 98.81 200 GLU B C 1
ATOM 3868 O O . GLU B 1 200 ? -9.164 17.125 18.141 1 98.81 200 GLU B O 1
ATOM 3873 N N . LYS B 1 201 ? -7.156 17.375 17.297 1 98.81 201 LYS B N 1
ATOM 3874 C CA . LYS B 1 201 ? -6.902 18.625 18.016 1 98.81 201 LYS B CA 1
ATOM 3875 C C . LYS B 1 201 ? -7.891 19.703 17.594 1 98.81 201 LYS B C 1
ATOM 3877 O O . LYS B 1 201 ? -8.344 20.5 18.422 1 98.81 201 LYS B O 1
ATOM 3882 N N . ILE B 1 202 ? -8.219 19.75 16.328 1 98.88 202 ILE B N 1
ATOM 3883 C CA . ILE B 1 202 ? -9.125 20.766 15.82 1 98.88 202 ILE B CA 1
ATOM 3884 C C . ILE B 1 202 ? -10.547 20.469 16.297 1 98.88 202 ILE B C 1
ATOM 3886 O O . ILE B 1 202 ? -11.297 21.391 16.641 1 98.88 202 ILE B O 1
ATOM 3890 N N . ILE B 1 203 ? -10.922 19.203 16.281 1 98.94 203 ILE B N 1
ATOM 3891 C CA . ILE B 1 203 ? -12.234 18.844 16.812 1 98.94 203 ILE B CA 1
ATOM 3892 C C . ILE B 1 203 ? -12.336 19.281 18.281 1 98.94 203 ILE B C 1
ATOM 3894 O O . ILE B 1 203 ? -13.352 19.844 18.688 1 98.94 203 ILE B O 1
ATOM 3898 N N . LEU B 1 204 ? -11.312 19.031 19.047 1 98.69 204 LEU B N 1
ATOM 3899 C CA . LEU B 1 204 ? -11.289 19.453 20.453 1 98.69 204 LEU B CA 1
ATOM 3900 C C . LEU B 1 204 ? -11.406 20.969 20.562 1 98.69 204 LEU B C 1
ATOM 3902 O O . LEU B 1 204 ? -12.109 21.469 21.438 1 98.69 204 LEU B O 1
ATOM 3906 N N . LEU B 1 205 ? -10.695 21.672 19.719 1 98.81 205 LEU B N 1
ATOM 3907 C CA . LEU B 1 205 ? -10.727 23.125 19.703 1 98.81 205 LEU B CA 1
ATOM 3908 C C . LEU B 1 205 ? -12.125 23.641 19.375 1 98.81 205 LEU B C 1
ATOM 3910 O O . LEU B 1 205 ? -12.609 24.578 20 1 98.81 205 LEU B O 1
ATOM 3914 N N . ILE B 1 206 ? -12.734 23.031 18.359 1 98.81 206 ILE B N 1
ATOM 3915 C CA . ILE B 1 206 ? -14.086 23.391 17.953 1 98.81 206 ILE B CA 1
ATOM 3916 C C . ILE B 1 206 ? -15.039 23.266 19.141 1 98.81 206 ILE B C 1
ATOM 3918 O O . ILE B 1 206 ? -15.852 24.156 19.406 1 98.81 206 ILE B O 1
ATOM 3922 N N . ASN B 1 207 ? -14.898 22.188 19.859 1 98.56 207 ASN B N 1
ATOM 3923 C CA . ASN B 1 207 ? -15.727 21.938 21.031 1 98.56 207 ASN B CA 1
ATOM 3924 C C . ASN B 1 207 ? -15.438 22.953 22.141 1 98.56 207 ASN B C 1
ATOM 3926 O O . ASN B 1 207 ? -16.359 23.438 22.781 1 98.56 207 ASN B O 1
ATOM 3930 N N . LYS B 1 208 ? -14.234 23.219 22.359 1 98.12 208 LYS B N 1
ATOM 3931 C CA . LYS B 1 208 ? -13.836 24.188 23.391 1 98.12 208 LYS B CA 1
ATOM 3932 C C . LYS B 1 208 ? -14.43 25.562 23.094 1 98.12 208 LYS B C 1
ATOM 3934 O O . LYS B 1 208 ? -14.773 26.297 24.031 1 98.12 208 LYS B O 1
ATOM 3939 N N . LEU B 1 209 ? -14.57 25.906 21.844 1 98.19 209 LEU B N 1
ATOM 3940 C CA . LEU B 1 209 ? -15.094 27.203 21.438 1 98.19 209 LEU B CA 1
ATOM 3941 C C . LEU B 1 209 ? -16.625 27.172 21.344 1 98.19 209 LEU B C 1
ATOM 3943 O O . LEU B 1 209 ? -17.234 28.156 20.922 1 98.19 209 LEU B O 1
ATOM 3947 N N . SER B 1 210 ? -17.234 26.031 21.609 1 98.31 210 SER B N 1
ATOM 3948 C CA . SER B 1 210 ? -18.672 25.828 21.578 1 98.31 210 SER B CA 1
ATOM 3949 C C . SER B 1 210 ? -19.234 26.062 20.188 1 98.31 210 SER B C 1
ATOM 3951 O O . SER B 1 210 ? -20.328 26.625 20.047 1 98.31 210 SER B O 1
ATOM 3953 N N . LEU B 1 211 ? -18.438 25.781 19.203 1 98.44 211 LEU B N 1
ATOM 3954 C CA . LEU B 1 211 ? -18.922 25.812 17.828 1 98.44 211 LEU B CA 1
ATOM 3955 C C . LEU B 1 211 ? -19.656 24.531 17.484 1 98.44 211 LEU B C 1
ATOM 3957 O O . LEU B 1 211 ? -19.359 23.469 18.047 1 98.44 211 LEU B O 1
ATOM 3961 N N . LYS B 1 212 ? -20.578 24.609 16.531 1 98.5 212 LYS B N 1
ATOM 3962 C CA . LYS B 1 212 ? -21.328 23.438 16.109 1 98.5 212 LYS B CA 1
ATOM 3963 C C . LYS B 1 212 ? -20.516 22.578 15.141 1 98.5 212 LYS B C 1
ATOM 3965 O O . LYS B 1 212 ? -19.922 23.094 14.188 1 98.5 212 LYS B O 1
ATOM 3970 N N . LEU B 1 213 ? -20.469 21.312 15.398 1 98.88 213 LEU B N 1
ATOM 3971 C CA . LEU B 1 213 ? -19.734 20.375 14.562 1 98.88 213 LEU B CA 1
ATOM 3972 C C . LEU B 1 213 ? -20.578 19.141 14.258 1 98.88 213 LEU B C 1
ATOM 3974 O O . LEU B 1 213 ? -21.172 18.562 15.164 1 98.88 213 LEU B O 1
ATOM 3978 N N . GLU B 1 214 ? -20.672 18.828 13.023 1 98.88 214 GLU B N 1
ATOM 3979 C CA . GLU B 1 214 ? -21.281 17.562 12.602 1 98.88 214 GLU B CA 1
ATOM 3980 C C . GLU B 1 214 ? -20.25 16.641 11.977 1 98.88 214 GLU B C 1
ATOM 3982 O O . GLU B 1 214 ? -19.5 17.047 11.086 1 98.88 214 GLU B O 1
ATOM 3987 N N . ILE B 1 215 ? -20.094 15.43 12.492 1 98.88 215 ILE B N 1
ATOM 3988 C CA . ILE B 1 215 ? -19.266 14.359 11.961 1 98.88 215 ILE B CA 1
ATOM 3989 C C . ILE B 1 215 ? -20.141 13.305 11.289 1 98.88 215 ILE B C 1
ATOM 3991 O O . ILE B 1 215 ? -21.078 12.781 11.906 1 98.88 215 ILE B O 1
ATOM 3995 N N . GLY B 1 216 ? -19.938 13.086 9.977 1 98.81 216 GLY B N 1
ATOM 3996 C CA . GLY B 1 216 ? -20.828 12.164 9.297 1 98.81 216 GLY B CA 1
ATOM 3997 C C . GLY B 1 216 ? -20.406 11.883 7.867 1 98.81 216 GLY B C 1
ATOM 3998 O O . GLY B 1 216 ? -19.219 11.969 7.527 1 98.81 216 GLY B O 1
ATOM 3999 N N . ASN B 1 217 ? -21.328 11.328 7.109 1 98.88 217 ASN B N 1
ATOM 4000 C CA . ASN B 1 217 ? -21.141 11.047 5.688 1 98.88 217 ASN B CA 1
ATOM 4001 C C . ASN B 1 217 ? -21.578 12.219 4.824 1 98.88 217 ASN B C 1
ATOM 4003 O O . ASN B 1 217 ? -22.719 12.695 4.945 1 98.88 217 ASN B O 1
ATOM 4007 N N . PHE B 1 218 ? -20.688 12.711 3.986 1 98.88 218 PHE B N 1
ATOM 4008 C CA . PHE B 1 218 ? -20.984 13.859 3.139 1 98.88 218 PHE B CA 1
ATOM 4009 C C . PHE B 1 218 ? -20.594 13.586 1.692 1 98.88 218 PHE B C 1
ATOM 4011 O O . PHE B 1 218 ? -19.625 12.852 1.431 1 98.88 218 PHE B O 1
ATOM 4018 N N . CYS B 1 219 ? -21.297 14.156 0.772 1 98.38 219 CYS B N 1
ATOM 4019 C CA . CYS B 1 219 ? -21 14.008 -0.647 1 98.38 219 CYS B CA 1
ATOM 4020 C C . CYS B 1 219 ? -20.203 15.195 -1.157 1 98.38 219 CYS B C 1
ATOM 4022 O O . CYS B 1 219 ? -20.047 16.203 -0.452 1 98.38 219 CYS B O 1
ATOM 4024 N N . ILE B 1 220 ? -19.719 15.07 -2.311 1 97.44 220 ILE B N 1
ATOM 4025 C CA . ILE B 1 220 ? -18.844 16.078 -2.883 1 97.44 220 ILE B CA 1
ATOM 4026 C C . ILE B 1 220 ? -19.594 17.406 -3.029 1 97.44 220 ILE B C 1
ATOM 4028 O O . ILE B 1 220 ? -19 18.484 -2.879 1 97.44 220 ILE B O 1
ATOM 4032 N N . GLU B 1 221 ? -20.844 17.344 -3.25 1 97.25 221 GLU B N 1
ATOM 4033 C CA . GLU B 1 221 ? -21.656 18.547 -3.383 1 97.25 221 GLU B CA 1
ATOM 4034 C C . GLU B 1 221 ? -21.672 19.359 -2.086 1 97.25 221 GLU B C 1
ATOM 4036 O O . GLU B 1 221 ? -21.719 20.594 -2.115 1 97.25 221 GLU B O 1
ATOM 4041 N N . ASP B 1 222 ? -21.641 18.641 -0.999 1 97.88 222 ASP B N 1
ATOM 4042 C CA . ASP B 1 222 ? -21.578 19.312 0.291 1 97.88 222 ASP B CA 1
ATOM 4043 C C . ASP B 1 222 ? -20.312 20.172 0.399 1 97.88 222 ASP B C 1
ATOM 4045 O O . ASP B 1 222 ? -20.359 21.281 0.921 1 97.88 222 ASP B O 1
ATOM 4049 N N . LEU B 1 223 ? -19.281 19.672 -0.114 1 97.5 223 LEU B N 1
ATOM 4050 C CA . LEU B 1 223 ? -18 20.359 -0.077 1 97.5 223 LEU B CA 1
ATOM 4051 C C . LEU B 1 223 ? -17.984 21.547 -1.042 1 97.5 223 LEU B C 1
ATOM 4053 O O . LEU B 1 223 ? -17.531 22.625 -0.693 1 97.5 223 LEU B O 1
ATOM 4057 N N . ILE B 1 224 ? -18.5 21.312 -2.223 1 96.12 224 ILE B N 1
ATOM 4058 C CA . ILE B 1 224 ? -18.516 22.328 -3.268 1 96.12 224 ILE B CA 1
ATOM 4059 C C . ILE B 1 224 ? -19.391 23.5 -2.838 1 96.12 224 ILE B C 1
ATOM 4061 O O . ILE B 1 224 ? -19.078 24.656 -3.113 1 96.12 224 ILE B O 1
ATOM 4065 N N . ASN B 1 225 ? -20.406 23.234 -2.109 1 96.31 225 ASN B N 1
ATOM 4066 C CA . ASN B 1 225 ? -21.359 24.25 -1.727 1 96.31 225 ASN B CA 1
ATOM 4067 C C . ASN B 1 225 ? -21.016 24.875 -0.373 1 96.31 225 ASN B C 1
ATOM 4069 O O . ASN B 1 225 ? -21.781 25.688 0.156 1 96.31 225 ASN B O 1
ATOM 4073 N N . ALA B 1 226 ? -19.969 24.516 0.174 1 98.06 226 ALA B N 1
ATOM 4074 C CA . ALA B 1 226 ? -19.562 25.031 1.473 1 98.06 226 ALA B CA 1
ATOM 4075 C C . ALA B 1 226 ? -19.188 26.516 1.378 1 98.06 226 ALA B C 1
ATOM 4077 O O . ALA B 1 226 ? -18.938 27.031 0.287 1 98.06 226 ALA B O 1
ATOM 4078 N N . ASP B 1 227 ? -19.219 27.188 2.543 1 98.19 227 ASP B N 1
ATOM 4079 C CA . ASP B 1 227 ? -18.781 28.578 2.631 1 98.19 227 ASP B CA 1
ATOM 4080 C C . ASP B 1 227 ? -17.266 28.656 2.811 1 98.19 227 ASP B C 1
ATOM 4082 O O . ASP B 1 227 ? -16.625 29.562 2.289 1 98.19 227 ASP B O 1
ATOM 4086 N N . GLU B 1 228 ? -16.734 27.797 3.629 1 98.69 228 GLU B N 1
ATOM 4087 C CA . GLU B 1 228 ? -15.297 27.656 3.883 1 98.69 228 GLU B CA 1
ATOM 4088 C C . GLU B 1 228 ? -14.883 26.188 3.85 1 98.69 228 GLU B C 1
ATOM 4090 O O . GLU B 1 228 ? -15.68 25.297 4.168 1 98.69 228 GLU B O 1
ATOM 4095 N N . VAL B 1 229 ? -13.672 25.922 3.396 1 98.81 229 VAL B N 1
ATOM 4096 C CA . VAL B 1 229 ? -13.047 24.594 3.449 1 98.81 229 VAL B CA 1
ATOM 4097 C C . VAL B 1 229 ? -11.609 24.734 3.947 1 98.81 229 VAL B C 1
ATOM 4099 O O . VAL B 1 229 ? -10.898 25.672 3.58 1 98.81 229 VAL B O 1
ATOM 4102 N N . PHE B 1 230 ? -11.195 23.828 4.824 1 98.94 230 PHE B N 1
ATOM 4103 C CA . PHE B 1 230 ? -9.789 23.797 5.188 1 98.94 230 PHE B CA 1
ATOM 4104 C C . PHE B 1 230 ? -9.312 22.359 5.395 1 98.94 230 PHE B C 1
ATOM 4106 O O . PHE B 1 230 ? -10.125 21.469 5.613 1 98.94 230 PHE B O 1
ATOM 4113 N N . LEU B 1 231 ? -8.031 22.172 5.246 1 98.94 231 LEU B N 1
ATOM 4114 C CA . LEU B 1 231 ? -7.348 20.891 5.414 1 98.94 231 LEU B CA 1
ATOM 4115 C C . LEU B 1 231 ? -6.473 20.906 6.66 1 98.94 231 LEU B C 1
ATOM 4117 O O . LEU B 1 231 ? -6.047 21.969 7.117 1 98.94 231 LEU B O 1
ATOM 4121 N N . THR B 1 232 ? -6.238 19.703 7.18 1 98.88 232 THR B N 1
ATOM 4122 C CA . THR B 1 232 ? -5.398 19.641 8.375 1 98.88 232 THR B CA 1
ATOM 4123 C C . THR B 1 232 ? -4.371 18.516 8.266 1 98.88 232 THR B C 1
ATOM 4125 O O . THR B 1 232 ? -4.664 17.469 7.699 1 98.88 232 THR B O 1
ATOM 4128 N N . ASN B 1 233 ? -3.213 18.703 8.727 1 98.56 233 ASN B N 1
ATOM 4129 C CA . ASN B 1 233 ? -2.227 17.688 9.109 1 98.56 233 ASN B CA 1
ATOM 4130 C C . ASN B 1 233 ? -1.251 18.234 10.148 1 98.56 233 ASN B C 1
ATOM 4132 O O . ASN B 1 233 ? -1.307 19.422 10.5 1 98.56 233 ASN B O 1
ATOM 4136 N N . SER B 1 234 ? -0.428 17.469 10.617 1 98.44 234 SER B N 1
ATOM 4137 C CA . SER B 1 234 ? 0.373 17.812 11.789 1 98.44 234 SER B CA 1
ATOM 4138 C C . SER B 1 234 ? 1.412 18.875 11.445 1 98.44 234 SER B C 1
ATOM 4140 O O . SER B 1 234 ? 1.854 19.625 12.32 1 98.44 234 SER B O 1
ATOM 4142 N N . LEU B 1 235 ? 1.765 18.984 10.227 1 98.31 235 LEU B N 1
ATOM 4143 C CA . LEU B 1 235 ? 2.799 19.938 9.844 1 98.31 235 LEU B CA 1
ATOM 4144 C C . LEU B 1 235 ? 2.186 21.281 9.469 1 98.31 235 LEU B C 1
ATOM 4146 O O . LEU B 1 235 ? 2.654 22.328 9.914 1 98.31 235 LEU B O 1
ATOM 4150 N N . MET B 1 236 ? 1.209 21.297 8.664 1 97.38 236 MET B N 1
ATOM 4151 C CA . MET B 1 236 ? 0.637 22.531 8.156 1 97.38 236 MET B CA 1
ATOM 4152 C C . MET B 1 236 ? -0.469 23.047 9.07 1 97.38 236 MET B C 1
ATOM 4154 O O . MET B 1 236 ? -0.883 24.203 8.977 1 97.38 236 MET B O 1
ATOM 4158 N N . GLU B 1 237 ? -0.969 22.125 10.016 1 98.25 237 GLU B N 1
ATOM 4159 C CA . GLU B 1 237 ? -2.02 22.516 10.953 1 98.25 237 GLU B CA 1
ATOM 4160 C C . GLU B 1 237 ? -3.328 22.812 10.227 1 98.25 237 GLU B C 1
ATOM 4162 O O . GLU B 1 237 ? -3.924 21.906 9.625 1 98.25 237 GLU B O 1
ATOM 4167 N N . ILE B 1 238 ? -3.689 24.094 10.062 1 98.88 238 ILE B N 1
ATOM 4168 C CA . ILE B 1 238 ? -4.938 24.422 9.391 1 98.88 238 ILE B CA 1
ATOM 4169 C C . ILE B 1 238 ? -4.641 25.188 8.094 1 98.88 238 ILE B C 1
ATOM 4171 O O . ILE B 1 238 ? -4.195 26.328 8.125 1 98.88 238 ILE B O 1
ATOM 4175 N N . MET B 1 239 ? -4.883 24.578 6.953 1 98.88 239 MET B N 1
ATOM 4176 C CA . MET B 1 239 ? -4.652 25.156 5.637 1 98.88 239 MET B CA 1
ATOM 4177 C C . MET B 1 239 ? -5.973 25.5 4.957 1 98.88 239 MET B C 1
ATOM 4179 O O . MET B 1 239 ? -6.762 24.609 4.633 1 98.88 239 MET B O 1
ATOM 4183 N N . PRO B 1 240 ? -6.227 26.797 4.75 1 98.88 240 PRO B N 1
ATOM 4184 C CA . PRO B 1 240 ? -7.445 27.141 4.016 1 98.88 240 PRO B CA 1
ATOM 4185 C C . PRO B 1 240 ? -7.438 26.625 2.58 1 98.88 240 PRO B C 1
ATOM 4187 O O . PRO B 1 240 ? -6.367 26.438 1.992 1 98.88 240 PRO B O 1
ATOM 4190 N N . VAL B 1 241 ? -8.594 26.344 2.064 1 98.81 241 VAL B N 1
ATOM 4191 C CA . VAL B 1 241 ? -8.742 25.953 0.667 1 98.81 241 VAL B CA 1
ATOM 4192 C C . VAL B 1 241 ? -9.32 27.109 -0.138 1 98.81 241 VAL B C 1
ATOM 4194 O O . VAL B 1 241 ? -10.352 27.672 0.227 1 98.81 241 VAL B O 1
ATOM 4197 N N . SER B 1 242 ? -8.664 27.453 -1.214 1 98.62 242 SER B N 1
ATOM 4198 C CA . SER B 1 242 ? -9.078 28.609 -2.01 1 98.62 242 SER B CA 1
ATOM 4199 C C . SER B 1 242 ? -9.906 28.172 -3.215 1 98.62 242 SER B C 1
ATOM 4201 O O . SER B 1 242 ? -10.617 28.984 -3.805 1 98.62 242 SER B O 1
ATOM 4203 N N . LYS B 1 243 ? -9.75 26.875 -3.596 1 98.12 243 LYS B N 1
ATOM 4204 C CA . LYS B 1 243 ? -10.43 26.422 -4.809 1 98.12 243 LYS B CA 1
ATOM 4205 C C . LYS B 1 243 ? -10.656 24.922 -4.789 1 98.12 243 LYS B C 1
ATOM 4207 O O . LYS B 1 243 ? -9.781 24.156 -4.352 1 98.12 243 LYS B O 1
ATOM 4212 N N . ILE B 1 244 ? -11.805 24.531 -5.23 1 97.12 244 ILE B N 1
ATOM 4213 C CA . ILE B 1 244 ? -12.117 23.141 -5.543 1 97.12 244 ILE B CA 1
ATOM 4214 C C . ILE B 1 244 ? -12.625 23.047 -6.98 1 97.12 244 ILE B C 1
ATOM 4216 O O . ILE B 1 244 ? -13.711 23.531 -7.297 1 97.12 244 ILE B O 1
ATOM 4220 N N . LYS B 1 245 ? -11.883 22.281 -7.77 1 88.56 245 LYS B N 1
ATOM 4221 C CA . LYS B 1 245 ? -12.219 22.219 -9.188 1 88.56 245 LYS B CA 1
ATOM 4222 C C . LYS B 1 245 ? -12.477 23.609 -9.758 1 88.56 245 LYS B C 1
ATOM 4224 O O . LYS B 1 245 ? -11.555 24.422 -9.859 1 88.56 245 LYS B O 1
ATOM 4229 N N . ASN B 1 246 ? -13.789 23.922 -9.945 1 87.56 246 ASN B N 1
ATOM 4230 C CA . ASN B 1 246 ? -14.102 25.203 -10.57 1 87.56 246 ASN B CA 1
ATOM 4231 C C . ASN B 1 246 ? -14.711 26.188 -9.57 1 87.56 246 ASN B C 1
ATOM 4233 O O . ASN B 1 246 ? -15.047 27.312 -9.922 1 87.56 246 ASN B O 1
ATOM 4237 N N . LYS B 1 247 ? -14.805 25.812 -8.336 1 94.31 247 LYS B N 1
ATOM 4238 C CA . LYS B 1 247 ? -15.367 26.656 -7.293 1 94.31 247 LYS B CA 1
ATOM 4239 C C . LYS B 1 247 ? -14.258 27.375 -6.52 1 94.31 247 LYS B C 1
ATOM 4241 O O . LYS B 1 247 ? -13.328 26.734 -6.031 1 94.31 247 LYS B O 1
ATOM 4246 N N . SER B 1 248 ? -14.43 28.688 -6.41 1 97 248 SER B N 1
ATOM 4247 C CA . SER B 1 248 ? -13.484 29.484 -5.625 1 97 248 SER B CA 1
ATOM 4248 C C . SER B 1 248 ? -14.078 29.875 -4.273 1 97 248 SER B C 1
ATOM 4250 O O . SER B 1 248 ? -15.281 30.094 -4.164 1 97 248 SER B O 1
ATOM 4252 N N . PHE B 1 249 ? -13.234 29.938 -3.311 1 97.62 249 PHE B N 1
ATOM 4253 C CA . PHE B 1 249 ? -13.609 30.391 -1.975 1 97.62 249 PHE B CA 1
ATOM 4254 C C . PHE B 1 249 ? -12.93 31.719 -1.64 1 97.62 249 PHE B C 1
ATOM 4256 O O . PHE B 1 249 ? -11.758 31.922 -1.974 1 97.62 249 PHE B O 1
ATOM 4263 N N . ASP B 1 250 ? -13.656 32.625 -1.023 1 96.25 250 ASP B N 1
ATOM 4264 C CA . ASP B 1 250 ? -13.125 33.938 -0.625 1 96.25 250 ASP B CA 1
ATOM 4265 C C . ASP B 1 250 ? -12.398 33.844 0.715 1 96.25 250 ASP B C 1
ATOM 4267 O O . ASP B 1 250 ? -13.023 33.875 1.774 1 96.25 250 ASP B O 1
ATOM 4271 N N . LEU B 1 251 ? -11.086 33.844 0.735 1 97.44 251 LEU B N 1
ATOM 4272 C CA . LEU B 1 251 ? -10.297 33.625 1.939 1 97.44 251 LEU B CA 1
ATOM 4273 C C . LEU B 1 251 ? -10.289 34.875 2.816 1 97.44 251 LEU B C 1
ATOM 4275 O O . LEU B 1 251 ? -9.93 34.812 3.994 1 97.44 251 LEU B O 1
ATOM 4279 N N . ASN B 1 252 ? -10.672 35.938 2.211 1 95.44 252 ASN B N 1
ATOM 4280 C CA . ASN B 1 252 ? -10.797 37.156 3.025 1 95.44 252 ASN B CA 1
ATOM 4281 C C . ASN B 1 252 ? -11.977 37.062 3.982 1 95.44 252 ASN B C 1
ATOM 4283 O O . ASN B 1 252 ? -11.984 37.688 5.039 1 95.44 252 ASN B O 1
ATOM 4287 N N . ASN B 1 253 ? -12.906 36.219 3.623 1 94.31 253 ASN B N 1
ATOM 4288 C CA . ASN B 1 253 ? -14.133 36.156 4.406 1 94.31 253 ASN B CA 1
ATOM 4289 C C . ASN B 1 253 ? -14.273 34.781 5.074 1 94.31 253 ASN B C 1
ATOM 4291 O O . ASN B 1 253 ? -15.383 34.375 5.438 1 94.31 253 ASN B O 1
ATOM 4295 N N . ASN B 1 254 ? -13.242 34.031 5.168 1 96.75 254 ASN B N 1
ATOM 4296 C CA . ASN B 1 254 ? -13.305 32.75 5.836 1 96.75 254 ASN B CA 1
ATOM 4297 C C . ASN B 1 254 ? -13.156 32.875 7.348 1 96.75 254 ASN B C 1
ATOM 4299 O O . ASN B 1 254 ? -12.203 32.375 7.934 1 96.75 254 ASN B O 1
ATOM 4303 N N . LYS B 1 255 ? -14.117 33.375 8.008 1 97.38 255 LYS B N 1
ATOM 4304 C CA . LYS B 1 255 ? -14.094 33.844 9.383 1 97.38 255 LYS B CA 1
ATOM 4305 C C . LYS B 1 255 ? -13.844 32.688 10.359 1 97.38 255 LYS B C 1
ATOM 4307 O O . LYS B 1 255 ? -13.047 32.812 11.289 1 97.38 255 LYS B O 1
ATOM 4312 N N . ILE B 1 256 ? -14.516 31.594 10.133 1 98.5 256 ILE B N 1
ATOM 4313 C CA . ILE B 1 256 ? -14.398 30.469 11.055 1 98.5 256 ILE B CA 1
ATOM 4314 C C . ILE B 1 256 ? -13.008 29.844 10.938 1 98.5 256 ILE B C 1
ATOM 4316 O O . ILE B 1 256 ? -12.367 29.547 11.945 1 98.5 256 ILE B O 1
ATOM 4320 N N . THR B 1 257 ? -12.492 29.672 9.758 1 98.69 257 THR B N 1
ATOM 4321 C CA . THR B 1 257 ? -11.156 29.125 9.539 1 98.69 257 THR B CA 1
ATOM 4322 C C . THR B 1 257 ? -10.094 30.016 10.18 1 98.69 257 THR B C 1
ATOM 4324 O O . THR B 1 257 ? -9.18 29.516 10.852 1 98.69 257 THR B O 1
ATOM 4327 N N . LYS B 1 258 ? -10.242 31.312 10 1 98.31 258 LYS B N 1
ATOM 4328 C CA . LYS B 1 258 ? -9.297 32.281 10.586 1 98.31 258 LYS B CA 1
ATOM 4329 C C . LYS B 1 258 ? -9.352 32.219 12.109 1 98.31 258 LYS B C 1
ATOM 4331 O O . LYS B 1 258 ? -8.312 32.281 12.773 1 98.31 258 LYS B O 1
ATOM 4336 N N . LEU B 1 259 ? -10.531 32.125 12.602 1 98.56 259 LEU B N 1
ATOM 4337 C CA . LEU B 1 259 ? -10.695 32.031 14.047 1 98.56 259 LEU B CA 1
ATOM 4338 C C . LEU B 1 259 ? -9.992 30.781 14.594 1 98.56 259 LEU B C 1
ATOM 4340 O O . LEU B 1 259 ? -9.273 30.859 15.594 1 98.56 259 LEU B O 1
ATOM 4344 N N . LEU B 1 260 ? -10.18 29.656 13.93 1 98.81 260 LEU B N 1
ATOM 4345 C CA . LEU B 1 260 ? -9.578 28.406 14.375 1 98.81 260 LEU B CA 1
ATOM 4346 C C . LEU B 1 260 ? -8.055 28.484 14.297 1 98.81 260 LEU B C 1
ATOM 4348 O O . LEU B 1 260 ? -7.359 27.984 15.18 1 98.81 260 LEU B O 1
ATOM 4352 N N . ARG B 1 261 ? -7.551 29.062 13.25 1 98.5 261 ARG B N 1
ATOM 4353 C CA . ARG B 1 261 ? -6.105 29.219 13.117 1 98.5 261 ARG B CA 1
ATOM 4354 C C . ARG B 1 261 ? -5.539 30.062 14.258 1 98.5 261 ARG B C 1
ATOM 4356 O O . ARG B 1 261 ? -4.523 29.703 14.859 1 98.5 261 ARG B O 1
ATOM 4363 N N . LYS B 1 262 ? -6.211 31.156 14.547 1 98.25 262 LYS B N 1
ATOM 4364 C CA . LYS B 1 262 ? -5.773 32.062 15.602 1 98.25 262 LYS B CA 1
ATOM 4365 C C . LYS B 1 262 ? -5.812 31.391 16.969 1 98.25 262 LYS B C 1
ATOM 4367 O O . LYS B 1 262 ? -4.848 31.453 17.734 1 98.25 262 LYS B O 1
ATOM 4372 N N . GLU B 1 263 ? -6.871 30.719 17.219 1 98.62 263 GLU B N 1
ATOM 4373 C CA . GLU B 1 263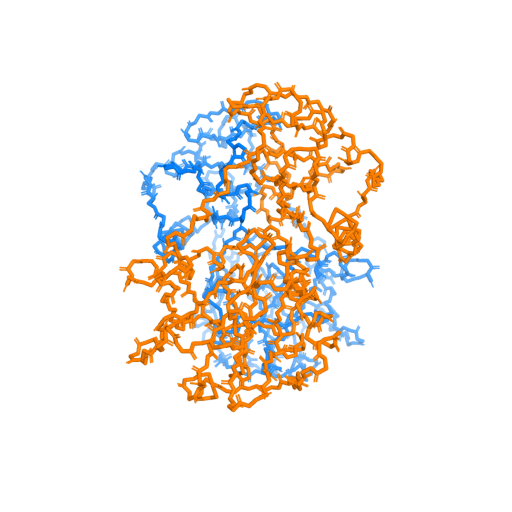 ? -7.039 30.078 18.531 1 98.62 263 GLU B CA 1
ATOM 4374 C C . GLU B 1 263 ? -6.078 28.906 18.688 1 98.62 263 GLU B C 1
ATOM 4376 O O . GLU B 1 263 ? -5.582 28.656 19.797 1 98.62 263 GLU B O 1
ATOM 4381 N N . PHE B 1 264 ? -5.859 28.188 17.641 1 98.44 264 PHE B N 1
ATOM 4382 C CA . PHE B 1 264 ? -4.895 27.094 17.672 1 98.44 264 PHE B CA 1
ATOM 4383 C C . PHE B 1 264 ? -3.508 27.625 18.047 1 98.44 264 PHE B C 1
ATOM 4385 O O . PHE B 1 264 ? -2.826 27.031 18.891 1 98.44 264 PHE B O 1
ATOM 4392 N N . GLN B 1 265 ? -3.131 28.688 17.422 1 96.69 265 GLN B N 1
ATOM 4393 C CA . GLN B 1 265 ? -1.834 29.297 17.703 1 96.69 265 GLN B CA 1
ATOM 4394 C C . GLN B 1 265 ? -1.754 29.766 19.156 1 96.69 265 GLN B C 1
ATOM 4396 O O . GLN B 1 265 ? -0.724 29.594 19.812 1 96.69 265 GLN B O 1
ATOM 4401 N N . ASN B 1 266 ? -2.818 30.312 19.625 1 97.31 266 ASN B N 1
ATOM 4402 C CA . ASN B 1 266 ? -2.869 30.812 21 1 97.31 266 ASN B CA 1
ATOM 4403 C C . ASN B 1 266 ? -2.691 29.703 22.016 1 97.31 266 ASN B C 1
ATOM 4405 O O . ASN B 1 266 ? -2.084 29.906 23.062 1 97.31 266 ASN B O 1
ATOM 4409 N N . ILE B 1 267 ? -3.189 28.594 21.672 1 96.5 267 ILE B N 1
ATOM 4410 C CA . ILE B 1 267 ? -3.225 27.5 22.641 1 96.5 267 ILE B CA 1
ATOM 4411 C C . ILE B 1 267 ? -1.892 26.75 22.609 1 96.5 267 ILE B C 1
ATOM 4413 O O . ILE B 1 267 ? -1.391 26.328 23.656 1 96.5 267 ILE B O 1
ATOM 4417 N N . TYR B 1 268 ? -1.292 26.656 21.484 1 94.5 268 TYR B N 1
ATOM 4418 C CA . TYR B 1 268 ? -0.204 25.688 21.375 1 94.5 268 TYR B CA 1
ATOM 4419 C C . TYR B 1 268 ? 1.139 26.391 21.219 1 94.5 268 TYR B C 1
ATOM 4421 O O . TYR B 1 268 ? 2.193 25.766 21.359 1 94.5 268 TYR B O 1
ATOM 4429 N N . TYR B 1 269 ? 1.109 27.656 20.953 1 92.44 269 TYR B N 1
ATOM 4430 C CA . TYR B 1 269 ? 2.354 28.406 20.844 1 92.44 269 TYR B CA 1
ATOM 4431 C C . TYR B 1 269 ? 2.393 29.547 21.844 1 92.44 269 TYR B C 1
ATOM 4433 O O . TYR B 1 269 ? 3.436 29.828 22.438 1 92.44 269 TYR B O 1
#

InterPro domains:
  IPR001544 Aminotransferase class IV [PF01063] (29-244)
  IPR018300 Aminotransferase, class IV, conserved site [PS00770] (170-199)
  IPR036038 Aminotransferase-like, PLP-dependent enzymes [SSF56752] (2-269)
  IPR043131 Branched-chain-amino-acid aminotransferase-like, N-terminal [G3DSA:3.30.470.10] (1-112)
  IPR043132 Branched-chain-amino-acid aminotransferase-like, C-terminal [G3DSA:3.20.10.10] (113-268)
  IPR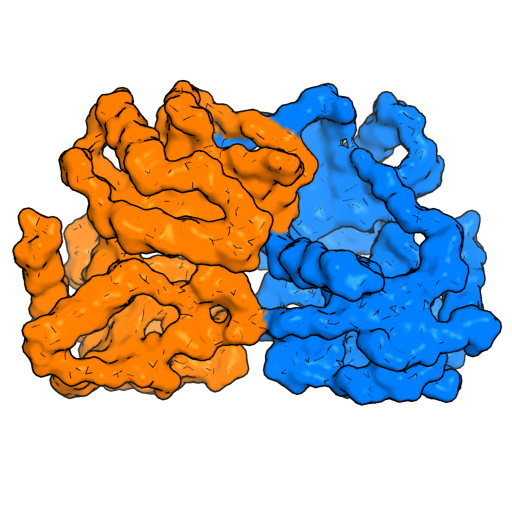050571 Class-IV Pyridoxal-Phosphate-Dependent Aminotransferase [PTHR42743] (22-266)

Organism: Clostridium novyi (strain NT) (NCBI:txid386415)

Secondary structure (DSSP, 8-state):
--EEETTEEE--SEEEEETT-HHHHH--EEEEEEEEETTEETTHHHHHHHHHHHHHHTT------HHHHHHHHHHHHHHHT--EEEEEEEEEEETTEEEEEEEEE-----HHHHHH-EEEEEEEEEE-TT-GGGGS-BS--HHHHHHHHHHHHTT-SEEEEEETTS-EEEESS-EEEEEETTEEEEE-GGGT----HHHHHHHHHHHHTT-EEEEE---HHHHHT-SEEEEEETTTEEEEEEEETTEE--GGG-HHHHHHHHHHHHHH-/--EEETTEEE--SEEEEETT-HHHHH--EEEEEEEEETTEETTHHHHHHHHHHHHHHTT------HHHHHHHHHHHHHHHT--EEEEEEEEEEETTEEEEEEEEE-----HHHHHH-EEEEEEEEEE-TT-GGGGS-BS--HHHHHHHHHHHHTT-SEEEEEETTS-EEEESS-EEEEEETTEEEEE-GGGT----HHHHHHHHHHHHTT-EEEEE---HHHHHT-SEEEEEETTTEEEEEEEETTEE--GGG-HHHHHHHHHHHHHH-

Radius of gyration: 25.02 Å; Cα contacts (8 Å, |Δi|>4): 1125; chains: 2; bounding box: 51×75×53 Å

Foldseek 3Di:
DWKDKPLRIDDDPDDDADPPFCCVVPQLWAKDKWWDAALDTPPLVVRQVLRVVLCVVSVHDDPDDSVSVSVSVNVVCVVVVPGTAMKMWIWGGGPVDIMTMIDGDHLPDDPVQQVQFFEEEAFPDAAELPDPCLAHRTSPLVSLVVRQVVCVVVVGRWHWHFHPVQFTEQISAWFKWFAADQEIEGEAVSRRHHPAPLVVVLVVVCVVVVTHYDYHTHHVVCVLPTQWMWIAHNRNRTTTHQYYDHGGHDSVPPVVSVVSVVVVVVVRD/DWKDKPLRIDDDPDDDADPPFCCVVPQLWAKDKWWDAALDTPPLVVRQVLRVVLCVVSVHDDPDDSVSVSVSVNVVCVVVVPGTAMKMWIWGGGPVDIMTMIDGDHLPDDPVQQVQFWEEEAFPDAAELPDPCLAHRTSPLVSLVVRQVVCVVVVGRWYWHFHPVQFTEQISAWFKWFAADQEIEGEAVSRRHHPAPLVVVLVVVCVVVVTHYDYHTHHPVCVLPTQWMWIAHNRNRTTTHQYYDHGGHDSVPPVVSVVSVVVVVVVRD

Nearest PDB structures (foldseek):
  1i1l-assembly1_A  TM=9.330E-01  e=1.976E-24  Escherichia coli
  3lul-assembly1_A  TM=9.150E-01  e=3.598E-24  Legionella pneumophila subsp. pneumophila str. Philadelphia 1
  6thq-assembly1_A  TM=9.041E-01  e=1.267E-23  Thermoproteus uzoniensis 768-20
  2y4r-assembly1_B  TM=8.782E-01  e=1.815E-23  Pseudomonas aeruginosa PAO1
  1i2k-assembly1_A  TM=8.779E-01  e=4.350E-22  Escherichia coli

Sequence (538 aa):
MYFLVNGNIIDSKKFYTNINGQGLNYGYGLFETLKFAGKKVFFIDEHFRRIVKGCHELNMNLKYDIREIQEYLNKLILFTNTHSGALKILYLKNNDKYDLIIIIKENRYVEKMYEDGFKICLASSKRNPDSKLTYIKSNNYLENLLEKDNALKQGYDEVVFLNTKNFISEGSYTNIFFIKGDKLYTPDISCGLLPGIMREKIILLINKLSLKLEIGNFCIEDLINADEVFLTNSLMEIMPVSKIKNKSFDLNNNKITKLLRKEFQNIYYMYFLVNGNIIDSKKFYTNINGQGLNYGYGLFETLKFAGKKVFFIDEHFRRIVKGCHELNMNLKYDIREIQEYLNKLILFTNTHSGALKILYLKNNDKYDLIIIIKENRYVEKMYEDGFKICLASSKRNPDSKLTYIKSNNYLENLLEKDNALKQGYDEVVFLNTKNFISEGSYTNIFFIKGDKLYTPDISCGLLPGIMREKIILLINKLSLKLEIGNFCIEDLINADEVFLTNSLMEIMPVSKIKNKSFDLNNNKITKLLRKEFQNIYY

Solvent-accessible surface area (backbone atoms only — not comparable to full-atom values): 27929 Å² total; per-residue (Å²): 100,64,31,32,51,73,84,37,80,40,65,50,69,56,35,79,39,47,77,80,11,42,14,59,57,19,10,32,36,33,52,49,67,33,29,33,51,65,90,46,58,56,62,52,67,63,53,46,52,50,49,53,52,42,27,58,77,67,74,44,88,74,90,66,54,71,69,56,50,51,49,48,52,49,52,50,37,60,74,67,70,52,55,62,28,26,40,34,41,37,44,29,36,42,72,96,42,70,47,44,35,37,38,74,41,78,60,85,75,51,71,67,52,55,72,61,27,39,32,32,38,73,40,89,41,38,31,45,56,54,30,72,63,42,59,37,63,40,14,56,38,40,67,35,52,53,43,36,52,54,26,43,75,72,75,24,72,34,26,35,25,30,14,82,84,56,25,41,28,24,35,56,80,32,41,52,39,36,24,50,90,81,32,36,37,32,47,32,59,81,35,22,26,60,79,46,67,36,49,52,53,48,53,52,49,39,54,73,69,69,49,48,74,47,72,40,88,40,43,65,63,59,62,70,67,33,65,36,41,34,34,24,26,59,75,66,40,72,34,39,39,27,29,45,78,89,43,74,39,61,74,91,69,30,58,68,62,52,49,51,49,53,52,49,45,68,73,76,103,99,67,32,33,49,73,82,37,80,42,67,52,69,56,35,80,39,47,76,79,11,42,14,60,56,20,10,31,35,33,51,49,66,33,28,34,50,65,90,46,58,56,62,52,66,63,53,47,51,50,50,54,53,42,27,56,77,65,73,43,88,75,91,67,54,72,68,56,50,50,49,47,52,49,51,50,39,61,72,66,69,53,56,61,26,26,39,36,39,38,43,29,36,41,70,96,41,70,46,43,34,39,39,73,41,80,58,84,75,50,72,66,51,55,74,61,28,39,31,32,38,74,39,89,40,37,31,44,56,54,29,71,64,42,58,35,63,38,13,57,37,39,67,34,52,52,43,35,51,53,25,44,76,73,73,25,72,34,27,35,24,31,13,80,85,55,25,41,27,23,33,58,78,30,39,52,37,35,24,50,90,83,34,36,37,32,48,33,58,80,36,22,26,59,79,45,66,36,49,52,54,48,53,52,48,38,52,74,69,69,49,49,73,47,72,40,88,42,42,65,64,58,62,71,69,32,65,36,40,33,34,25,27,61,75,66,40,72,35,39,38,27,29,46,79,90,44,75,40,63,73,92,69,31,60,66,63,54,50,50,49,52,50,50,45,66,73,76,106